Protein AF-A0A9D6Q583-F1 (afdb_monomer)

pLDDT: mean 78.68, std 17.48, range [24.58, 98.44]

Secondary structure (DSSP, 8-state):
--PPPPPP--------------PPPPPPBPGGGGBHHHHHHTT---TT-TT-TT--SB-PPPPPP-TTT-HHHHHHHHTTTTTTSEEESGGGSTTT----TT-PPPEEEEEEEEEEEE-----TTT-SSPEEEEEEEE-GGGGGG-BSSSSS-EEEEEETTTS-GGG---TT-EEEEEEEEEEESS----BS-EEETTEEEEEESSGGGSPTT--EESSPPBP-PPEEEEEEEEEEEEEEEEEE-SSSSTTSPEEEEEEEEEEEES---GGGBHHHHS--SSTTHHHHT---S--EESSSTT-B-SSGGGS-TT--EE---GGGB---TTSS-EEEEEE-PPPPSS---EEEEEEE---TT--PPPPEEEEE-SSS-EEEEEE--SS--TTSPPP-EEEEEEEEEETT-----EEEEEEEEEEEES-----SS-SS-SEEEPTTSSEEEEE-SSGGGSPPEEETTT--EESSGGGS-TT--EES---EE-S----EEEEEEETTEEEE--S-TTTTTT---S-SS------SSEEEEEEEEEEEEE-TT-EEEEEEEEEE--TGGGTTTS-HHHHHHHHHHHHHHHHHH---B---BEEEEEETTTTT--SPTTSPEEEEEE-BSSS-EEETTEEEEEESSGGGSSS-EEE--S----GGG-EEETTEEEEE-SSGGGSPTT--EEE--S--TTT-----TT-SEEEEEEEEEE-

Structure (mmCIF, N/CA/C/O backbone):
data_AF-A0A9D6Q583-F1
#
_entry.id   AF-A0A9D6Q583-F1
#
loop_
_atom_site.group_PDB
_atom_site.id
_atom_site.type_symbol
_atom_site.label_atom_id
_atom_site.label_alt_id
_atom_site.label_comp_id
_atom_site.label_asym_id
_atom_site.label_entity_id
_atom_site.label_seq_id
_atom_site.pdbx_PDB_ins_code
_atom_site.Cartn_x
_atom_site.Cartn_y
_atom_site.Cartn_z
_atom_site.occupancy
_atom_site.B_iso_or_equiv
_atom_site.auth_seq_id
_atom_site.auth_comp_id
_atom_site.auth_asym_id
_atom_site.auth_atom_id
_atom_site.pdbx_PDB_model_num
ATOM 1 N N . MET A 1 1 ? -19.718 -27.865 81.150 1.00 39.41 1 MET A N 1
ATOM 2 C CA . MET A 1 1 ? -19.165 -26.548 80.773 1.00 39.41 1 MET A CA 1
ATOM 3 C C . MET A 1 1 ? -17.682 -26.718 80.478 1.00 39.41 1 MET A C 1
ATOM 5 O O . MET A 1 1 ? -16.914 -26.936 81.400 1.00 39.41 1 MET A O 1
ATOM 9 N N . GLN A 1 2 ? -17.317 -26.702 79.196 1.00 24.58 2 GLN A N 1
ATOM 10 C CA . GLN A 1 2 ? -15.950 -26.646 78.662 1.00 24.58 2 GL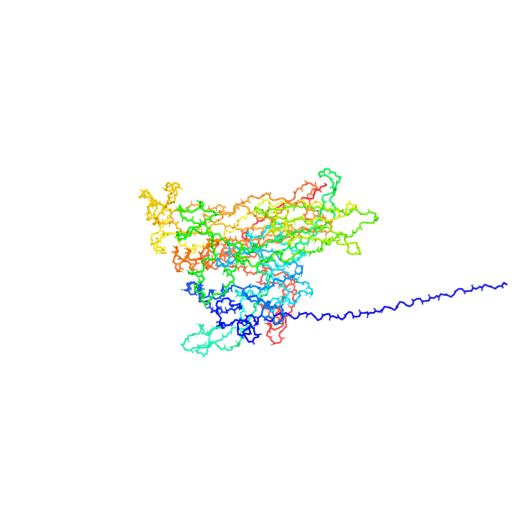N A CA 1
ATOM 11 C C . GLN A 1 2 ? -16.040 -25.901 77.317 1.00 24.58 2 GLN A C 1
ATOM 13 O O . GLN A 1 2 ? -16.935 -26.238 76.534 1.00 24.58 2 GLN A O 1
ATOM 18 N N . PRO A 1 3 ? -15.192 -24.896 77.033 1.00 29.22 3 PRO A N 1
ATOM 19 C CA . PRO A 1 3 ? -15.215 -24.197 75.756 1.00 29.22 3 PRO A CA 1
ATOM 20 C C . PRO A 1 3 ? -14.358 -24.936 74.720 1.00 29.22 3 PRO A C 1
ATOM 22 O O . PRO A 1 3 ? -13.247 -25.382 75.004 1.00 29.22 3 PRO A O 1
ATOM 25 N N . ARG A 1 4 ? -14.903 -25.069 73.506 1.00 27.16 4 ARG A N 1
ATOM 26 C CA . ARG A 1 4 ? -14.226 -25.615 72.325 1.00 27.16 4 ARG A CA 1
ATOM 27 C C . ARG A 1 4 ? -13.387 -24.518 71.667 1.00 27.16 4 ARG A C 1
ATOM 29 O O . ARG A 1 4 ? -13.918 -23.471 71.307 1.00 27.16 4 ARG A O 1
ATOM 36 N N . ILE A 1 5 ? -12.095 -24.788 71.509 1.00 28.58 5 ILE A N 1
ATOM 37 C CA . ILE A 1 5 ? -11.128 -23.966 70.777 1.00 28.58 5 ILE A CA 1
ATOM 38 C C . ILE A 1 5 ? -11.201 -24.362 69.297 1.00 28.58 5 ILE A C 1
ATOM 40 O O . ILE A 1 5 ? -11.098 -25.543 68.965 1.00 28.58 5 ILE A O 1
ATOM 44 N N . TRP A 1 6 ? -11.415 -23.380 68.422 1.00 27.69 6 TRP A N 1
ATOM 45 C CA . TRP A 1 6 ? -11.431 -23.545 66.969 1.00 27.69 6 TRP A CA 1
ATOM 46 C C . TRP A 1 6 ? -10.000 -23.540 66.424 1.00 27.69 6 TRP A C 1
ATOM 48 O O . TRP A 1 6 ? -9.241 -22.604 66.670 1.00 27.69 6 TRP A O 1
ATOM 58 N N . ALA A 1 7 ? -9.637 -24.593 65.691 1.00 28.00 7 ALA A N 1
ATOM 59 C CA . ALA A 1 7 ? -8.360 -24.714 65.001 1.00 28.00 7 ALA A CA 1
ATOM 60 C C . ALA A 1 7 ? -8.395 -23.956 63.662 1.00 28.00 7 ALA A C 1
ATOM 62 O O . ALA A 1 7 ? -9.270 -24.193 62.827 1.00 28.00 7 ALA A O 1
ATOM 63 N N . LEU A 1 8 ? -7.424 -23.060 63.464 1.00 27.45 8 LEU A N 1
ATOM 64 C CA . LEU A 1 8 ? -7.097 -22.448 62.176 1.00 27.45 8 LEU A CA 1
ATOM 65 C C . LEU A 1 8 ? -6.659 -23.545 61.192 1.00 27.45 8 LEU A C 1
ATOM 67 O O . LEU A 1 8 ? -5.671 -24.234 61.437 1.00 27.45 8 LEU A O 1
ATOM 71 N N . SER A 1 9 ? -7.362 -23.681 60.067 1.00 27.27 9 SER A N 1
ATOM 72 C CA . SER A 1 9 ? -6.884 -24.458 58.920 1.00 27.27 9 SER A CA 1
ATOM 73 C C . SER A 1 9 ? -6.066 -23.546 58.010 1.00 27.27 9 SER A C 1
ATOM 75 O O . SER A 1 9 ? -6.589 -22.595 57.434 1.00 27.27 9 SER A O 1
ATOM 77 N N . VAL A 1 10 ? -4.770 -23.832 57.911 1.00 28.06 10 VAL A N 1
ATOM 78 C CA . VAL A 1 10 ? -3.855 -23.247 56.927 1.00 28.06 10 VAL A CA 1
ATOM 79 C C . VAL A 1 10 ? -4.198 -23.859 55.568 1.00 28.06 10 VAL A C 1
ATOM 81 O O . VAL A 1 10 ? -4.008 -25.055 55.362 1.00 28.06 10 VAL A O 1
ATOM 84 N N . VAL A 1 11 ? -4.728 -23.053 54.647 1.00 28.33 11 VAL A N 1
ATOM 85 C CA . VAL A 1 11 ? -4.896 -23.439 53.239 1.00 28.33 11 VAL A CA 1
ATOM 86 C C . VAL A 1 11 ? -3.556 -23.231 52.543 1.00 28.33 11 VAL A C 1
ATOM 88 O O . VAL A 1 11 ? -3.146 -22.103 52.280 1.00 28.33 11 VAL A O 1
ATOM 91 N N . THR A 1 12 ? -2.850 -24.321 52.261 1.00 28.56 12 THR A N 1
ATOM 92 C CA . THR A 1 12 ? -1.679 -24.313 51.381 1.00 28.56 12 THR A CA 1
ATOM 93 C C . THR A 1 12 ? -2.169 -24.175 49.938 1.00 28.56 12 THR A C 1
ATOM 95 O O . THR A 1 12 ? -2.709 -25.124 49.372 1.00 28.56 12 THR A O 1
ATOM 98 N N . LEU A 1 13 ? -2.012 -22.990 49.338 1.00 28.83 13 LEU A N 1
ATOM 99 C CA . LEU A 1 13 ? -2.165 -22.809 47.892 1.00 28.83 13 LEU A CA 1
ATOM 100 C C . LEU A 1 13 ? -1.022 -23.557 47.187 1.00 28.83 13 LEU A C 1
ATOM 102 O O . LEU A 1 13 ? 0.107 -23.076 47.119 1.00 28.83 13 LEU A O 1
ATOM 106 N N . LEU A 1 14 ? -1.315 -24.745 46.663 1.00 27.86 14 LEU A N 1
ATOM 107 C CA . LEU A 1 14 ? -0.488 -25.408 45.658 1.00 27.86 14 LEU A CA 1
ATOM 108 C C . LEU A 1 14 ? -0.678 -24.670 44.326 1.00 27.86 14 LEU A C 1
ATOM 110 O O . LEU A 1 14 ? -1.580 -24.976 43.546 1.00 27.86 14 LEU A O 1
ATOM 114 N N . LEU A 1 15 ? 0.177 -23.674 44.082 1.00 31.50 15 LEU A N 1
ATOM 115 C CA . LEU A 1 15 ? 0.439 -23.139 42.747 1.00 31.50 15 LEU A CA 1
ATOM 116 C C . LEU A 1 15 ? 0.996 -24.279 41.891 1.00 31.50 15 LEU A C 1
ATOM 118 O O . LEU A 1 15 ? 2.186 -24.579 41.905 1.00 31.50 15 LEU A O 1
ATOM 122 N N . SER A 1 16 ? 0.098 -24.945 41.174 1.00 31.75 16 SER A N 1
ATOM 123 C CA . SER A 1 16 ? 0.457 -25.881 40.120 1.00 31.75 16 SER A CA 1
ATOM 124 C C . SER A 1 16 ? 0.923 -25.036 38.941 1.00 31.75 16 SER A C 1
ATOM 126 O O . SER A 1 16 ? 0.106 -24.542 38.168 1.00 31.75 16 SER A O 1
ATOM 128 N N . SER A 1 17 ? 2.229 -24.809 38.826 1.00 31.89 17 SER A N 1
ATOM 129 C CA . SER A 1 17 ? 2.834 -24.310 37.596 1.00 31.89 17 SER A CA 1
ATOM 130 C C . SER A 1 17 ? 2.651 -25.384 36.525 1.00 31.89 17 SER A C 1
ATOM 132 O O . SER A 1 17 ? 3.495 -26.265 36.354 1.00 31.89 17 SER A O 1
ATOM 134 N N . ILE A 1 18 ? 1.520 -25.345 35.826 1.00 36.62 18 ILE A N 1
ATOM 135 C CA . ILE A 1 18 ? 1.415 -25.951 34.507 1.00 36.62 18 ILE A CA 1
ATOM 136 C C . ILE A 1 18 ? 2.355 -25.114 33.644 1.00 36.62 18 ILE A C 1
ATOM 138 O O . ILE A 1 18 ? 1.990 -24.045 33.162 1.00 36.62 18 ILE A O 1
ATOM 142 N N . ALA A 1 19 ? 3.604 -25.561 33.530 1.00 36.38 19 ALA A N 1
ATOM 143 C CA . ALA A 1 19 ? 4.458 -25.168 32.430 1.00 36.38 19 ALA A CA 1
ATOM 144 C C . ALA A 1 19 ? 3.708 -25.605 31.169 1.00 36.38 19 ALA A C 1
ATOM 146 O O . ALA A 1 19 ? 3.721 -26.782 30.808 1.00 36.38 19 ALA A O 1
ATOM 147 N N . GLY A 1 20 ? 2.945 -24.683 30.576 1.00 36.78 20 GLY A N 1
ATOM 148 C CA . GLY A 1 20 ? 2.391 -24.884 29.250 1.00 36.78 20 GLY A CA 1
ATOM 149 C C . GLY A 1 20 ? 3.570 -25.236 28.365 1.00 36.78 20 GLY A C 1
ATOM 150 O O . GLY A 1 20 ? 4.531 -24.468 28.305 1.00 36.78 20 GLY A O 1
ATOM 151 N N . ALA A 1 21 ? 3.552 -26.431 27.778 1.00 36.91 21 ALA A N 1
ATOM 152 C CA . ALA A 1 21 ? 4.544 -26.803 26.790 1.00 36.91 21 ALA A CA 1
ATOM 153 C C . ALA A 1 21 ? 4.595 -25.655 25.776 1.00 36.91 21 ALA A C 1
ATOM 155 O O . ALA A 1 21 ? 3.568 -25.343 25.169 1.00 36.91 21 ALA A O 1
ATOM 156 N N . GLN A 1 22 ? 5.742 -24.974 25.669 1.00 39.78 22 GLN A N 1
ATOM 157 C CA . GLN A 1 22 ? 5.951 -24.005 24.602 1.00 39.78 22 GLN A CA 1
ATOM 158 C C . GLN A 1 22 ? 5.676 -24.762 23.310 1.00 39.78 22 GLN A C 1
ATOM 160 O O . GLN A 1 22 ? 6.394 -25.707 22.977 1.00 39.78 22 GLN A O 1
ATOM 165 N N . VAL A 1 23 ? 4.591 -24.392 22.629 1.00 46.72 23 VAL A N 1
ATOM 166 C CA . VAL A 1 23 ? 4.381 -24.803 21.247 1.00 46.72 23 VAL A CA 1
ATOM 167 C C . VAL A 1 23 ? 5.661 -24.386 20.524 1.00 46.72 23 VAL A C 1
ATOM 169 O O . VAL A 1 23 ? 6.043 -23.220 20.661 1.00 46.72 23 VAL A O 1
ATOM 172 N N . PRO A 1 24 ? 6.380 -25.312 19.863 1.00 50.34 24 PRO A N 1
ATOM 173 C CA . PRO A 1 24 ? 7.597 -24.960 19.152 1.00 50.34 24 PRO A CA 1
ATOM 174 C C . PRO A 1 24 ? 7.267 -23.798 18.228 1.00 50.34 24 PRO A C 1
ATOM 176 O O . PRO A 1 24 ? 6.326 -23.915 17.441 1.00 50.34 24 PRO A O 1
ATOM 179 N N . THR A 1 25 ? 7.980 -22.679 18.357 1.00 56.88 25 THR A N 1
ATOM 180 C CA . THR A 1 25 ? 7.805 -21.564 17.430 1.00 56.88 25 THR A CA 1
ATOM 181 C C . THR A 1 25 ? 8.054 -22.116 16.030 1.00 56.88 25 THR A C 1
ATOM 183 O O . THR A 1 25 ? 9.138 -22.667 15.798 1.00 56.88 25 THR A O 1
ATOM 186 N N . PRO A 1 26 ? 7.063 -22.074 15.126 1.00 71.62 26 PRO A N 1
ATOM 187 C CA . PRO A 1 26 ? 7.255 -22.599 13.789 1.00 71.62 26 PRO A CA 1
ATOM 188 C C . PRO A 1 26 ? 8.445 -21.890 13.135 1.00 71.62 26 PRO A C 1
ATOM 190 O O . PRO A 1 26 ? 8.617 -20.679 13.248 1.00 71.62 26 PRO A O 1
ATOM 193 N N . THR A 1 27 ? 9.337 -22.680 12.541 1.00 76.81 27 THR A N 1
ATOM 194 C CA . THR A 1 27 ? 10.565 -22.167 11.929 1.00 76.81 27 THR A CA 1
ATOM 195 C C . THR A 1 27 ? 10.206 -21.371 10.673 1.00 76.81 27 THR A C 1
ATOM 197 O O . THR A 1 27 ? 9.391 -21.872 9.893 1.00 76.81 27 THR A O 1
ATOM 200 N N . PRO A 1 28 ? 10.804 -20.183 10.451 1.00 82.62 28 PRO A N 1
ATOM 201 C CA . PRO A 1 28 ? 10.634 -19.448 9.204 1.00 82.62 28 PRO A CA 1
ATOM 202 C C . PRO A 1 28 ? 10.937 -20.321 7.985 1.00 82.62 28 PRO A C 1
ATOM 204 O O . PRO A 1 28 ? 11.823 -21.184 8.021 1.00 82.62 28 PRO A O 1
ATOM 207 N N . VAL A 1 29 ? 10.214 -20.085 6.895 1.00 84.31 29 VAL A N 1
ATOM 208 C CA . VAL A 1 29 ? 10.445 -20.780 5.630 1.00 84.31 29 VAL A CA 1
ATOM 209 C C . VAL A 1 29 ? 11.790 -20.337 5.073 1.00 84.31 29 VAL A C 1
ATOM 211 O O . VAL A 1 29 ? 12.104 -19.152 5.004 1.00 84.31 29 VAL A O 1
ATOM 214 N N . ASN A 1 30 ? 12.623 -21.296 4.682 1.00 83.25 30 ASN A N 1
ATOM 215 C CA . ASN A 1 30 ? 13.918 -20.975 4.103 1.00 83.25 30 ASN A CA 1
ATOM 216 C C . ASN A 1 30 ? 13.713 -20.345 2.715 1.00 83.25 30 ASN A C 1
ATOM 218 O O . ASN A 1 30 ? 13.231 -21.010 1.802 1.00 83.25 30 ASN A O 1
ATOM 222 N N . SER A 1 31 ? 14.122 -19.089 2.551 1.00 81.38 31 SER A N 1
ATOM 223 C CA . SER A 1 31 ? 14.014 -18.309 1.311 1.00 81.38 31 SER A CA 1
ATOM 224 C C . SER A 1 31 ? 14.711 -18.985 0.128 1.00 81.38 31 SER A C 1
ATOM 226 O O . SER A 1 31 ? 14.269 -18.868 -1.008 1.00 81.38 31 SER A O 1
ATOM 228 N N . ASN A 1 32 ? 15.740 -19.803 0.366 1.00 74.75 32 ASN A N 1
ATOM 229 C CA . ASN A 1 32 ? 16.389 -20.572 -0.700 1.00 74.75 32 ASN A CA 1
ATOM 230 C C . ASN A 1 32 ? 15.493 -21.677 -1.281 1.00 74.75 32 ASN A C 1
ATOM 232 O O . ASN A 1 32 ? 15.775 -22.181 -2.368 1.00 74.75 32 ASN A O 1
ATOM 236 N N . GLN A 1 33 ? 14.404 -22.050 -0.596 1.00 69.62 33 GLN A N 1
ATOM 237 C CA . GLN A 1 33 ? 13.392 -22.947 -1.155 1.00 69.62 33 GLN A CA 1
ATOM 238 C C . GLN A 1 33 ? 12.625 -22.294 -2.314 1.00 69.62 33 GLN A C 1
ATOM 240 O O . GLN A 1 33 ? 12.127 -23.021 -3.172 1.00 69.62 33 GLN A O 1
ATOM 245 N N . ALA A 1 34 ? 12.582 -20.953 -2.369 1.00 61.53 34 ALA A N 1
ATOM 246 C CA . ALA A 1 34 ? 11.978 -20.171 -3.448 1.00 61.53 34 ALA A CA 1
ATOM 247 C C . ALA A 1 34 ? 12.673 -20.392 -4.801 1.00 61.53 34 ALA A C 1
ATOM 249 O O . ALA A 1 34 ? 12.029 -20.356 -5.852 1.00 61.53 34 ALA A O 1
ATOM 250 N N . VAL A 1 35 ? 13.990 -20.638 -4.782 1.00 66.50 35 VAL A N 1
ATOM 251 C CA . VAL A 1 35 ? 14.793 -20.812 -5.994 1.00 66.50 35 VAL A CA 1
ATOM 252 C C . VAL A 1 35 ? 14.443 -22.148 -6.638 1.00 66.50 35 VAL A C 1
ATOM 254 O O . VAL A 1 35 ? 14.547 -23.213 -6.023 1.00 66.50 35 VAL A O 1
ATOM 257 N N . THR A 1 36 ? 14.064 -22.092 -7.915 1.00 56.50 36 THR A N 1
ATOM 258 C CA . THR A 1 36 ? 13.470 -23.198 -8.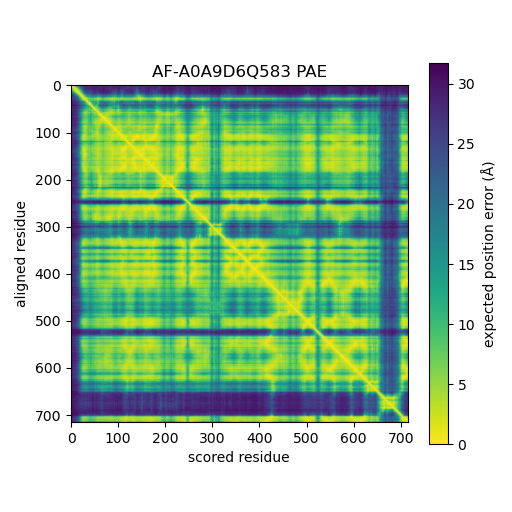689 1.00 56.50 36 THR A CA 1
ATOM 259 C C . THR A 1 36 ? 14.175 -24.555 -8.567 1.00 56.50 36 THR A C 1
ATOM 261 O O . THR A 1 36 ? 13.515 -25.589 -8.659 1.00 56.50 36 THR A O 1
ATOM 264 N N . SER A 1 37 ? 15.491 -24.577 -8.342 1.00 50.78 37 SER A N 1
ATOM 265 C CA . SER A 1 37 ? 16.282 -25.801 -8.162 1.00 50.78 37 SER A CA 1
ATOM 266 C C . SER A 1 37 ? 15.810 -26.642 -6.966 1.00 50.78 37 SER A C 1
ATOM 268 O O . SER A 1 37 ? 15.753 -27.867 -7.065 1.00 50.78 37 SER A O 1
ATOM 270 N N . PHE A 1 38 ? 15.437 -26.003 -5.849 1.00 50.41 38 PHE A N 1
ATOM 271 C CA . PHE A 1 38 ? 14.918 -26.699 -4.669 1.00 50.41 38 PHE A CA 1
ATOM 272 C C . PHE A 1 38 ? 13.444 -27.073 -4.861 1.00 50.41 38 PHE A C 1
ATOM 274 O O . PHE A 1 38 ? 13.109 -28.248 -4.717 1.00 50.41 38 PHE A O 1
ATOM 281 N N . ALA A 1 39 ? 12.608 -26.125 -5.308 1.00 50.06 39 ALA A N 1
ATOM 282 C CA . ALA A 1 39 ? 11.180 -26.323 -5.590 1.0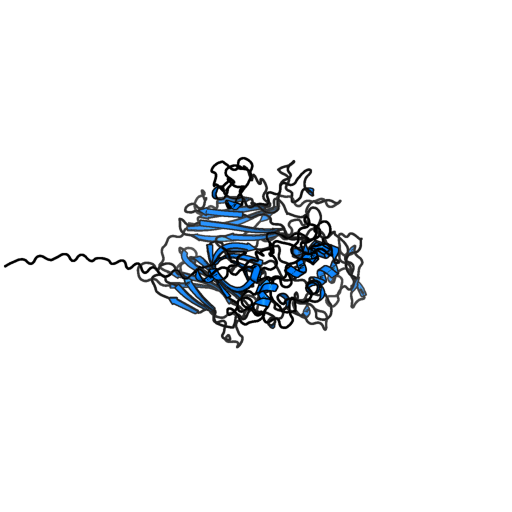0 50.06 39 ALA A CA 1
ATOM 283 C C . ALA A 1 39 ? 10.892 -27.537 -6.498 1.00 50.06 39 ALA A C 1
ATOM 285 O O . ALA A 1 39 ? 9.927 -28.273 -6.302 1.00 50.06 39 ALA A O 1
ATOM 286 N N . GLN A 1 40 ? 11.746 -27.774 -7.496 1.00 52.19 40 GLN A N 1
ATOM 287 C CA . GLN A 1 40 ? 11.607 -28.900 -8.427 1.00 52.19 40 GLN A CA 1
ATOM 288 C C . GLN A 1 40 ? 12.068 -30.230 -7.837 1.00 52.19 40 GLN A C 1
ATOM 290 O O . GLN A 1 40 ? 11.503 -31.273 -8.157 1.00 52.19 40 GLN A O 1
ATOM 295 N N . SER A 1 41 ? 13.071 -30.207 -6.957 1.00 46.44 41 SER A N 1
ATOM 296 C CA . SER A 1 41 ? 13.576 -31.415 -6.296 1.00 46.44 41 SER A CA 1
ATOM 297 C C . SER A 1 41 ? 12.664 -31.922 -5.170 1.00 46.44 41 SER A C 1
ATOM 299 O O . SER A 1 41 ? 12.758 -33.090 -4.796 1.00 46.44 41 SER A O 1
ATOM 301 N N . THR A 1 42 ? 11.748 -31.085 -4.668 1.00 48.00 42 THR A N 1
ATOM 302 C CA . THR A 1 42 ? 10.773 -31.426 -3.615 1.00 48.00 42 THR A CA 1
ATOM 303 C C . THR A 1 42 ? 9.367 -31.753 -4.129 1.00 48.00 42 THR A C 1
ATOM 305 O O . THR A 1 42 ? 8.468 -31.981 -3.322 1.00 48.00 42 THR A O 1
ATOM 308 N N . GLY A 1 43 ? 9.176 -31.857 -5.450 1.00 46.84 43 GLY A N 1
ATOM 309 C CA . GLY A 1 43 ? 7.934 -32.364 -6.043 1.00 46.84 43 GLY A CA 1
ATOM 310 C C . GLY A 1 43 ? 6.917 -31.305 -6.475 1.00 46.84 43 GLY A C 1
ATOM 311 O O . GLY A 1 43 ? 5.738 -31.639 -6.581 1.00 46.84 43 GLY A O 1
ATOM 312 N N . ASN A 1 44 ? 7.336 -30.065 -6.765 1.00 50.88 44 ASN A N 1
ATOM 313 C CA . ASN A 1 44 ? 6.460 -29.113 -7.454 1.00 50.88 44 ASN A CA 1
ATOM 314 C C . ASN A 1 44 ? 5.979 -29.740 -8.792 1.00 50.88 44 ASN A C 1
ATOM 316 O O . ASN A 1 44 ? 6.835 -30.138 -9.592 1.00 50.88 44 ASN A O 1
ATOM 320 N N . PRO A 1 45 ? 4.663 -29.870 -9.074 1.00 49.38 45 PRO A N 1
ATOM 321 C CA . PRO A 1 45 ? 4.130 -30.691 -10.175 1.00 49.38 45 PRO A CA 1
ATOM 322 C C . PRO A 1 45 ? 4.257 -30.048 -11.566 1.00 49.38 45 PRO A C 1
ATOM 324 O O . PRO A 1 45 ? 3.411 -30.228 -12.445 1.00 49.38 45 PRO A O 1
ATOM 327 N N . CYS A 1 46 ? 5.330 -29.301 -11.791 1.00 58.41 46 CYS A N 1
ATOM 328 C CA . CYS A 1 46 ? 5.692 -28.758 -13.086 1.00 58.41 46 CYS A CA 1
ATOM 329 C C . CYS A 1 46 ? 6.117 -29.879 -14.035 1.00 58.41 46 CYS A C 1
ATOM 331 O O . CYS A 1 46 ? 7.294 -30.207 -14.165 1.00 58.41 46 CYS A O 1
ATOM 333 N N . THR A 1 47 ? 5.138 -30.466 -14.720 1.00 54.97 47 THR A N 1
ATOM 334 C CA . THR A 1 47 ? 5.357 -31.543 -15.699 1.00 54.97 47 THR A CA 1
ATOM 335 C C . THR A 1 47 ? 6.209 -31.112 -16.899 1.00 54.97 47 THR A C 1
ATOM 337 O O . THR A 1 47 ? 6.796 -31.971 -17.553 1.00 54.97 47 THR A O 1
ATOM 340 N N . GLY A 1 48 ? 6.320 -29.803 -17.166 1.00 58.97 48 GLY A N 1
ATOM 341 C CA . GLY A 1 48 ? 7.116 -29.237 -18.261 1.00 58.97 48 GLY A CA 1
ATOM 342 C C . GLY A 1 48 ? 8.601 -28.991 -17.950 1.00 58.97 48 GLY A C 1
ATOM 343 O O . GLY A 1 48 ? 9.382 -28.799 -18.877 1.00 58.97 48 GLY A O 1
ATOM 344 N N . GLY A 1 49 ? 9.023 -29.023 -16.681 1.00 60.25 49 GLY A N 1
ATOM 345 C CA . GLY A 1 49 ? 10.394 -28.678 -16.273 1.00 60.25 49 GLY A CA 1
ATOM 346 C C . GLY A 1 49 ? 10.597 -27.196 -15.913 1.00 60.25 49 GLY A C 1
ATOM 347 O O . GLY A 1 49 ? 9.645 -26.414 -15.839 1.00 60.25 49 GLY A O 1
ATOM 348 N N . ARG A 1 50 ? 11.853 -26.818 -15.618 1.00 58.16 50 ARG A N 1
ATOM 349 C CA . ARG A 1 50 ? 12.222 -25.490 -15.091 1.00 58.16 50 ARG A CA 1
ATOM 350 C C . ARG A 1 50 ? 11.864 -24.362 -16.040 1.00 58.16 50 ARG A C 1
ATOM 352 O O . ARG A 1 50 ? 12.258 -24.403 -17.196 1.00 58.16 50 ARG A O 1
ATOM 359 N N . GLY A 1 51 ? 11.182 -23.345 -15.511 1.00 63.91 51 GLY A N 1
ATOM 360 C CA . GLY A 1 51 ? 10.835 -22.155 -16.278 1.00 63.91 51 GLY A CA 1
ATOM 361 C C . GLY A 1 51 ? 9.737 -22.390 -17.306 1.00 63.91 51 GLY A C 1
ATOM 362 O O . GLY A 1 51 ? 9.577 -21.562 -18.182 1.00 63.91 51 GLY A O 1
ATOM 363 N N . THR A 1 52 ? 8.974 -23.485 -17.244 1.00 72.00 52 THR A N 1
ATOM 364 C CA . THR A 1 52 ? 7.824 -23.635 -18.149 1.00 72.00 52 THR A CA 1
ATOM 365 C C . THR A 1 52 ? 6.656 -22.740 -17.738 1.00 72.00 52 THR A C 1
ATOM 367 O O . THR A 1 52 ? 6.534 -22.318 -16.587 1.00 72.00 52 THR A O 1
ATOM 370 N N . THR A 1 53 ? 5.801 -22.392 -18.698 1.00 75.62 53 THR A N 1
ATOM 371 C CA . THR A 1 53 ? 4.636 -21.533 -18.448 1.00 75.62 53 THR A CA 1
ATOM 372 C C . THR A 1 53 ? 3.749 -22.111 -17.338 1.00 75.62 53 THR A C 1
ATOM 374 O O . THR A 1 53 ? 3.412 -23.294 -17.358 1.00 75.62 53 THR A O 1
ATOM 377 N N . GLY A 1 54 ? 3.369 -21.276 -16.367 1.00 71.69 54 GLY A N 1
ATOM 378 C CA . GLY A 1 54 ? 2.589 -21.680 -15.189 1.00 71.69 54 GLY A CA 1
ATOM 379 C C . GLY A 1 54 ? 3.404 -22.259 -14.031 1.00 71.69 54 GLY A C 1
ATOM 380 O O . GLY A 1 54 ? 2.841 -22.531 -12.974 1.00 71.69 54 GLY A O 1
ATOM 381 N N . CYS A 1 55 ? 4.722 -22.401 -14.172 1.00 69.75 55 CYS A N 1
ATOM 382 C CA . CYS A 1 55 ? 5.569 -22.847 -13.073 1.00 69.75 55 CYS A CA 1
ATOM 383 C C . CYS A 1 55 ? 5.934 -21.716 -12.118 1.00 69.75 55 CYS A C 1
ATOM 385 O O . CYS A 1 55 ? 6.695 -20.821 -12.470 1.00 69.75 55 CYS A O 1
ATOM 387 N N . GLY A 1 56 ? 5.434 -21.793 -10.884 1.00 65.62 56 GLY A N 1
ATOM 388 C CA . GLY A 1 56 ? 5.849 -20.895 -9.805 1.00 65.62 56 GLY A CA 1
ATOM 389 C C . GLY A 1 56 ? 7.303 -21.111 -9.365 1.00 65.62 56 GLY A C 1
ATOM 390 O O . GLY A 1 56 ? 7.929 -22.123 -9.694 1.00 65.62 56 GLY A O 1
ATOM 391 N N . GLY A 1 57 ? 7.819 -20.159 -8.592 1.00 73.12 57 GLY A N 1
ATOM 392 C CA . GLY A 1 57 ? 9.197 -20.119 -8.095 1.00 73.12 57 GLY A CA 1
ATOM 393 C C . GLY A 1 57 ? 9.868 -18.799 -8.462 1.00 73.12 57 GLY A C 1
ATOM 394 O O . GLY A 1 57 ? 9.467 -18.162 -9.432 1.00 73.12 57 GLY A O 1
ATOM 395 N N . CYS A 1 58 ? 10.880 -18.399 -7.695 1.00 79.50 58 CYS A N 1
ATOM 396 C CA . CYS A 1 58 ? 11.679 -17.227 -8.026 1.00 79.50 58 CYS A CA 1
ATOM 397 C C . CYS A 1 58 ? 12.810 -17.612 -8.985 1.00 79.50 58 CYS A C 1
ATOM 399 O O . CYS A 1 58 ? 13.481 -18.646 -8.823 1.00 79.50 58 CYS A O 1
ATOM 401 N N . TYR A 1 59 ? 13.001 -16.779 -10.006 1.00 77.62 59 TYR A N 1
ATOM 402 C CA . TYR A 1 59 ? 14.009 -16.955 -11.044 1.00 77.62 59 TYR A CA 1
ATOM 403 C C . TYR A 1 59 ? 15.006 -15.800 -10.938 1.00 77.62 59 TYR A C 1
ATOM 405 O O . TYR A 1 59 ? 14.688 -14.690 -11.360 1.00 77.62 59 TYR A O 1
ATOM 413 N N . PRO A 1 60 ? 16.197 -16.024 -10.350 1.00 75.50 60 PRO A N 1
ATOM 414 C CA . PRO A 1 60 ? 17.160 -14.948 -10.173 1.00 75.50 60 PRO A CA 1
ATOM 415 C C . PRO A 1 60 ? 17.571 -14.374 -11.531 1.00 75.50 60 PRO A C 1
ATOM 417 O O . PRO A 1 60 ? 17.905 -15.119 -12.457 1.00 75.50 60 PRO A O 1
ATOM 420 N N . GLY A 1 61 ? 17.524 -13.049 -11.635 1.00 76.31 61 GLY A N 1
ATOM 421 C CA . GLY A 1 61 ? 18.010 -12.304 -12.790 1.00 76.31 61 GLY A CA 1
ATOM 422 C C . GLY A 1 61 ? 19.532 -12.107 -12.757 1.00 76.31 61 GLY A C 1
ATOM 423 O O . GLY A 1 61 ? 20.151 -12.258 -11.699 1.00 76.31 61 GLY A O 1
ATOM 424 N N . PRO A 1 62 ? 20.148 -11.779 -13.908 1.00 80.12 62 PRO A N 1
ATOM 425 C CA . PRO A 1 62 ? 21.534 -11.326 -13.949 1.00 80.12 62 PRO A CA 1
ATOM 426 C C . PRO A 1 62 ? 21.703 -9.996 -13.208 1.00 80.12 62 PRO A C 1
ATOM 428 O O . PRO A 1 62 ? 20.751 -9.224 -13.077 1.00 80.12 62 PRO A O 1
ATOM 431 N N . ILE A 1 63 ? 22.930 -9.703 -12.775 1.00 81.94 63 ILE A N 1
ATOM 432 C CA . ILE A 1 63 ? 23.295 -8.386 -12.247 1.00 81.94 63 ILE A CA 1
ATOM 433 C C . ILE A 1 63 ? 23.031 -7.361 -13.360 1.00 81.94 63 ILE A C 1
ATOM 435 O O . ILE A 1 63 ? 23.647 -7.460 -14.430 1.00 81.94 63 ILE A O 1
ATOM 439 N N . PRO A 1 64 ? 22.136 -6.377 -13.144 1.00 78.75 64 PRO A N 1
ATOM 440 C CA . PRO A 1 64 ? 21.861 -5.375 -14.158 1.00 78.75 64 PRO A CA 1
ATOM 441 C C . PRO A 1 64 ? 23.156 -4.638 -14.523 1.00 78.75 64 PRO A C 1
ATOM 443 O O . PRO A 1 64 ? 23.907 -4.248 -13.621 1.00 78.75 64 PRO A O 1
ATOM 446 N N . PRO A 1 65 ? 23.450 -4.421 -15.818 1.00 76.06 65 PRO A N 1
ATOM 447 C CA . PRO A 1 65 ? 24.526 -3.516 -16.192 1.00 76.06 65 PRO A CA 1
ATOM 448 C C . PRO A 1 65 ? 24.240 -2.113 -15.647 1.00 76.06 65 PRO A C 1
ATOM 450 O O . PRO A 1 65 ? 23.099 -1.769 -15.332 1.00 76.06 65 PRO A O 1
ATOM 453 N N . ASP A 1 66 ? 25.282 -1.284 -15.556 1.00 74.06 66 ASP A N 1
ATOM 454 C CA . ASP A 1 66 ? 25.126 0.116 -15.167 1.00 74.06 66 ASP A CA 1
ATOM 455 C C . ASP A 1 66 ? 24.080 0.789 -16.069 1.00 74.06 66 ASP A C 1
ATOM 457 O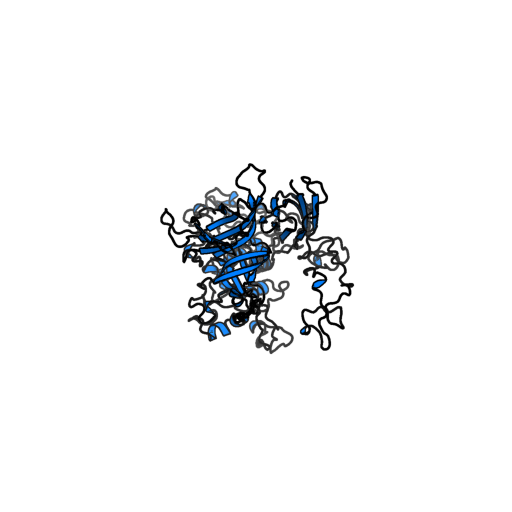 O . ASP A 1 66 ? 24.292 0.961 -17.272 1.00 74.06 66 ASP A O 1
ATOM 461 N N . SER A 1 67 ? 22.946 1.164 -15.474 1.00 68.06 67 SER A N 1
ATOM 462 C CA . SER A 1 67 ? 21.811 1.770 -16.175 1.00 68.06 67 SER A CA 1
ATOM 463 C C . SER A 1 67 ? 22.149 3.098 -16.861 1.00 68.06 67 SER A C 1
ATOM 465 O O . SER A 1 67 ? 21.443 3.502 -17.785 1.00 68.06 67 SER A O 1
ATOM 467 N N . SER A 1 68 ? 23.237 3.766 -16.461 1.00 66.38 68 SER A N 1
ATOM 468 C CA . SER A 1 68 ? 23.739 4.968 -17.132 1.00 66.38 68 SER A CA 1
ATOM 469 C C . SER A 1 68 ? 24.505 4.660 -18.425 1.00 66.38 68 SER A C 1
ATOM 471 O O . SER A 1 68 ? 24.605 5.522 -19.301 1.00 66.38 68 SER A O 1
ATOM 473 N N . VAL A 1 69 ? 25.012 3.429 -18.568 1.00 74.12 69 VAL A N 1
ATOM 474 C CA . VAL A 1 69 ? 25.798 2.956 -19.718 1.00 74.12 69 VAL A CA 1
ATOM 475 C C . VAL A 1 69 ? 24.947 2.103 -20.659 1.00 74.12 69 VAL A C 1
ATOM 477 O O . VAL A 1 69 ? 24.982 2.312 -21.871 1.00 74.12 69 VAL A O 1
ATOM 480 N N . ASP A 1 70 ? 24.171 1.164 -20.112 1.00 76.44 70 ASP A N 1
ATOM 481 C CA . ASP A 1 70 ? 23.271 0.281 -20.857 1.00 76.44 70 ASP A CA 1
ATOM 482 C C . ASP A 1 70 ? 21.883 0.204 -20.191 1.00 76.44 70 ASP A C 1
ATOM 484 O O . ASP A 1 70 ? 21.542 -0.781 -19.526 1.00 76.44 70 ASP A O 1
ATOM 488 N N . PRO A 1 71 ? 21.042 1.237 -20.374 1.00 71.25 71 PRO A N 1
ATOM 489 C CA . PRO A 1 71 ? 19.691 1.258 -19.818 1.00 71.25 71 PRO A CA 1
ATOM 490 C C . PRO A 1 71 ? 18.794 0.150 -20.390 1.00 71.25 71 PRO A C 1
ATOM 492 O O . PRO A 1 71 ? 17.836 -0.256 -19.738 1.00 71.25 71 PRO A O 1
ATOM 495 N N . ILE A 1 72 ? 19.080 -0.352 -21.598 1.00 75.88 72 ILE A N 1
ATOM 496 C CA . ILE A 1 72 ? 18.292 -1.433 -22.204 1.00 75.88 72 ILE A CA 1
ATOM 497 C C . ILE A 1 72 ? 18.632 -2.747 -21.520 1.00 75.88 72 ILE A C 1
ATOM 499 O O . ILE A 1 72 ? 17.726 -3.444 -21.075 1.00 75.88 72 ILE A O 1
ATOM 503 N N . GLY A 1 73 ? 19.920 -3.074 -21.409 1.00 79.69 73 GLY A N 1
ATOM 504 C CA . GLY A 1 73 ? 20.372 -4.258 -20.689 1.00 79.69 73 GLY A CA 1
ATOM 505 C C . GLY A 1 73 ? 19.895 -4.253 -19.238 1.00 79.69 73 GLY A C 1
ATOM 506 O O . GLY A 1 73 ? 19.422 -5.279 -18.758 1.00 79.69 73 GLY A O 1
ATOM 507 N N . ALA A 1 74 ? 19.921 -3.093 -18.573 1.00 78.38 74 ALA A N 1
ATOM 508 C CA . ALA A 1 74 ? 19.430 -2.938 -17.205 1.00 78.38 74 ALA A CA 1
ATOM 509 C C . ALA A 1 74 ? 17.920 -3.201 -17.085 1.00 78.38 74 ALA A C 1
ATOM 511 O O . ALA A 1 74 ? 17.503 -3.954 -16.210 1.00 78.38 74 ALA A O 1
ATOM 512 N N . ALA A 1 75 ? 17.102 -2.658 -17.993 1.00 76.75 75 ALA A N 1
ATOM 513 C CA . ALA A 1 75 ? 15.662 -2.920 -18.004 1.00 76.75 75 ALA A CA 1
ATOM 514 C C . ALA A 1 75 ? 15.335 -4.382 -18.367 1.00 76.75 75 ALA A C 1
ATOM 516 O O . ALA A 1 75 ? 14.454 -4.995 -17.770 1.00 76.75 75 ALA A O 1
ATOM 517 N N . LEU A 1 76 ? 16.058 -4.975 -19.325 1.00 80.56 76 LEU A N 1
ATOM 518 C CA . LEU A 1 76 ? 15.863 -6.375 -19.715 1.00 80.56 76 LEU A CA 1
ATOM 519 C C . LEU A 1 76 ? 16.288 -7.357 -18.612 1.00 80.56 76 LEU A C 1
ATOM 521 O O . LEU A 1 76 ? 15.681 -8.419 -18.488 1.00 80.56 76 LEU A O 1
ATOM 525 N N . ALA A 1 77 ? 17.282 -6.999 -17.794 1.00 79.62 77 ALA A N 1
ATOM 526 C CA . ALA A 1 77 ? 17.718 -7.791 -16.645 1.00 79.62 77 ALA A CA 1
ATOM 527 C C . ALA A 1 77 ? 16.651 -7.898 -15.539 1.00 79.62 77 ALA A C 1
ATOM 529 O O . ALA A 1 77 ? 16.694 -8.849 -14.763 1.00 79.62 77 ALA A O 1
ATOM 530 N N . GLN A 1 78 ? 15.676 -6.980 -15.493 1.00 79.62 78 GLN A N 1
ATOM 531 C CA . GLN A 1 78 ? 14.560 -7.036 -14.540 1.00 79.62 78 GLN A CA 1
ATOM 532 C C . GLN A 1 78 ? 13.458 -8.015 -14.961 1.00 79.62 78 GLN A C 1
ATOM 534 O O . GLN A 1 78 ? 12.757 -8.538 -14.102 1.00 79.62 78 GLN A O 1
ATOM 539 N N . LEU A 1 79 ? 13.313 -8.315 -16.260 1.00 81.31 79 LEU A N 1
ATOM 540 C CA . LEU A 1 79 ? 12.210 -9.149 -16.761 1.00 81.31 79 LEU A CA 1
ATOM 541 C C . LEU A 1 79 ? 12.108 -10.530 -16.095 1.00 81.31 79 LEU A C 1
ATOM 543 O O . LEU A 1 79 ? 10.987 -10.946 -15.817 1.00 81.31 79 LEU A O 1
ATOM 547 N N . PRO A 1 80 ? 13.210 -11.262 -15.835 1.00 80.44 80 PRO A N 1
ATOM 548 C CA . PRO A 1 80 ? 13.132 -12.532 -15.118 1.00 80.44 80 PRO A CA 1
ATOM 549 C C . PRO A 1 80 ? 12.602 -12.391 -13.687 1.00 80.44 80 PRO A C 1
ATOM 551 O O . PRO A 1 80 ? 11.912 -13.294 -13.226 1.00 80.44 80 PRO A O 1
ATOM 554 N N . LEU A 1 81 ? 12.893 -11.272 -13.011 1.00 79.12 81 LEU A N 1
ATOM 555 C CA . LEU A 1 81 ? 12.456 -11.022 -11.635 1.00 79.12 81 LEU A CA 1
ATOM 556 C C . LEU A 1 81 ? 10.947 -10.793 -11.563 1.00 79.12 81 LEU A C 1
ATOM 558 O O . LEU A 1 81 ? 10.318 -11.273 -10.636 1.00 79.12 81 LEU A O 1
ATOM 562 N N . ILE A 1 82 ? 10.369 -10.140 -12.574 1.00 80.12 82 ILE A N 1
ATOM 563 C CA . ILE A 1 82 ? 8.932 -9.830 -12.665 1.00 80.12 82 ILE A CA 1
ATOM 564 C C . ILE A 1 82 ? 8.122 -10.901 -13.425 1.00 80.12 82 ILE A C 1
ATOM 566 O O . ILE A 1 82 ? 6.960 -10.678 -13.780 1.00 80.12 82 ILE A O 1
ATOM 570 N N . ASN A 1 83 ? 8.721 -12.067 -13.715 1.00 80.12 83 ASN A N 1
ATOM 571 C CA . ASN A 1 83 ? 8.097 -13.161 -14.466 1.00 80.12 83 ASN A CA 1
ATOM 572 C C . ASN A 1 83 ? 7.943 -14.455 -13.652 1.00 80.12 83 ASN A C 1
ATOM 574 O O . ASN A 1 83 ? 8.737 -15.377 -13.818 1.00 80.12 83 ASN A O 1
ATOM 578 N N . PRO A 1 84 ? 6.877 -14.604 -12.864 1.00 74.31 84 PRO A N 1
ATOM 579 C CA . PRO A 1 84 ? 6.125 -13.529 -12.244 1.00 74.31 84 PRO A CA 1
ATOM 580 C C . PRO A 1 84 ? 6.949 -12.932 -11.095 1.00 74.31 84 PRO A C 1
ATOM 582 O O . PRO A 1 84 ? 7.851 -13.578 -10.571 1.00 74.31 84 PRO A O 1
ATOM 585 N N . GLU A 1 85 ? 6.600 -11.718 -10.687 1.00 75.56 85 GLU A N 1
ATOM 586 C CA . GLU A 1 85 ? 7.228 -11.000 -9.566 1.00 75.56 85 GLU A CA 1
ATOM 587 C C . GLU A 1 85 ? 7.140 -11.731 -8.225 1.00 75.56 85 GLU A C 1
ATOM 589 O O . GLU A 1 85 ? 7.854 -11.406 -7.291 1.00 75.56 85 GLU A O 1
ATOM 594 N N . TRP A 1 86 ? 6.324 -12.778 -8.133 1.00 83.75 86 TRP A N 1
ATOM 595 C CA . TRP A 1 86 ? 6.086 -13.509 -6.899 1.00 83.75 86 TRP A CA 1
ATOM 596 C C . TRP A 1 86 ? 5.938 -15.010 -7.107 1.00 83.75 86 TRP A C 1
ATOM 598 O O . TRP A 1 86 ? 5.369 -15.485 -8.092 1.00 83.75 86 TRP A O 1
ATOM 608 N N . ALA A 1 87 ? 6.352 -15.790 -6.114 1.00 83.81 87 ALA A N 1
ATOM 609 C CA . ALA A 1 87 ? 6.204 -17.241 -6.113 1.00 83.81 87 ALA A CA 1
ATOM 610 C C . ALA A 1 87 ? 5.323 -17.705 -4.949 1.00 83.81 87 ALA A C 1
ATOM 612 O O . ALA A 1 87 ? 5.676 -17.456 -3.802 1.00 83.81 87 ALA A O 1
ATOM 613 N N . PRO A 1 88 ? 4.205 -18.416 -5.178 1.00 84.69 88 PRO A N 1
ATOM 614 C CA . PRO A 1 88 ? 3.377 -18.881 -4.070 1.00 84.69 88 PRO A CA 1
ATOM 615 C C . PRO A 1 88 ? 4.087 -19.946 -3.220 1.00 84.69 88 PRO A C 1
ATOM 617 O O . PRO A 1 88 ? 4.512 -20.972 -3.750 1.00 84.69 88 PRO A O 1
ATOM 620 N N . LEU A 1 89 ? 4.141 -19.753 -1.896 1.00 84.81 89 LEU A N 1
ATOM 621 C CA . LEU A 1 89 ? 4.828 -20.662 -0.965 1.00 84.81 89 LEU A CA 1
ATOM 622 C C . LEU A 1 89 ? 4.068 -21.956 -0.719 1.00 84.81 89 LEU A C 1
ATOM 624 O O . LEU A 1 89 ? 4.694 -23.004 -0.584 1.00 84.81 89 LEU A O 1
ATOM 628 N N . GLY A 1 90 ? 2.737 -21.893 -0.626 1.00 81.38 90 GLY A N 1
ATOM 629 C CA . GLY A 1 90 ? 1.908 -23.041 -0.246 1.00 81.38 90 GLY A CA 1
ATOM 630 C C . GLY A 1 90 ? 2.273 -24.306 -1.036 1.00 81.38 90 GLY A C 1
ATOM 631 O O . GLY A 1 90 ? 2.713 -25.279 -0.421 1.00 81.38 90 GLY A O 1
ATOM 632 N N . PRO A 1 91 ? 2.159 -24.287 -2.380 1.00 76.81 91 PRO A N 1
ATOM 633 C CA . PRO A 1 91 ? 2.492 -25.428 -3.239 1.00 76.81 91 PRO A CA 1
ATOM 634 C C . PRO A 1 91 ? 3.953 -25.890 -3.170 1.00 76.81 91 PRO A C 1
ATOM 636 O O . PRO A 1 91 ? 4.277 -26.999 -3.589 1.00 76.81 91 PRO A O 1
ATOM 639 N N . MET A 1 92 ? 4.856 -25.037 -2.681 1.00 72.56 92 MET A N 1
ATOM 640 C CA . MET A 1 92 ? 6.291 -25.317 -2.594 1.00 72.56 92 MET A CA 1
ATOM 641 C C . MET A 1 92 ? 6.673 -26.037 -1.297 1.00 72.56 92 MET A C 1
ATOM 643 O O . MET A 1 92 ? 7.764 -26.608 -1.215 1.00 72.56 92 MET A O 1
ATOM 647 N N . ILE A 1 93 ? 5.785 -26.044 -0.298 1.00 74.75 93 ILE A N 1
ATOM 648 C CA . ILE A 1 93 ? 6.004 -26.701 0.989 1.00 74.75 93 ILE A CA 1
ATOM 649 C C . ILE A 1 93 ? 5.191 -28.005 1.022 1.00 74.75 93 ILE A C 1
ATOM 651 O O . ILE A 1 93 ? 3.957 -27.967 1.076 1.00 74.75 93 ILE A O 1
ATOM 655 N N . PRO A 1 94 ? 5.851 -29.182 1.019 1.00 72.88 94 PRO A N 1
ATOM 656 C CA . PRO A 1 94 ? 5.161 -30.465 0.991 1.00 72.88 94 PRO A CA 1
ATOM 657 C C . PRO A 1 94 ? 4.107 -30.602 2.096 1.00 72.88 94 PRO A C 1
ATOM 659 O O . PRO A 1 94 ? 4.399 -30.444 3.280 1.00 72.88 94 PRO A O 1
ATOM 662 N N . GLY A 1 95 ? 2.877 -30.936 1.699 1.00 76.81 95 GLY A N 1
ATOM 663 C CA . GLY A 1 95 ? 1.761 -31.177 2.617 1.00 76.81 95 GLY A CA 1
ATOM 664 C C . GLY A 1 95 ? 1.046 -29.924 3.135 1.00 76.81 95 GLY A C 1
ATOM 665 O O . GLY A 1 95 ? 0.082 -30.076 3.883 1.00 76.81 95 GLY A O 1
ATOM 666 N N . VAL A 1 96 ? 1.471 -28.716 2.743 1.00 80.50 96 VAL A N 1
ATOM 667 C CA . VAL A 1 96 ? 0.780 -27.461 3.097 1.00 80.50 96 VAL A CA 1
ATOM 668 C C . VAL A 1 96 ? -0.328 -27.136 2.099 1.00 80.50 96 VAL A C 1
ATOM 670 O O . VAL A 1 96 ? -1.437 -26.800 2.505 1.00 80.50 96 VAL A O 1
ATOM 673 N N . ASP A 1 97 ? -0.044 -27.265 0.805 1.00 82.19 97 ASP A N 1
ATOM 674 C CA . ASP A 1 97 ? -0.987 -26.993 -0.276 1.00 82.19 97 ASP A CA 1
ATOM 675 C C . ASP A 1 97 ? -0.709 -27.943 -1.451 1.00 82.19 97 ASP A C 1
ATOM 677 O O . ASP A 1 97 ? 0.440 -28.189 -1.808 1.00 82.19 97 ASP A O 1
ATOM 681 N N . ALA A 1 98 ? -1.770 -28.507 -2.026 1.00 82.69 98 ALA A N 1
ATOM 682 C CA . ALA A 1 98 ? -1.698 -29.428 -3.160 1.00 82.69 98 ALA A CA 1
ATOM 683 C C . ALA A 1 98 ? -2.079 -28.766 -4.497 1.00 82.69 98 ALA A C 1
ATOM 685 O O . ALA A 1 98 ? -2.123 -29.443 -5.526 1.00 82.69 98 ALA A O 1
ATOM 686 N N . SER A 1 99 ? -2.416 -27.474 -4.482 1.00 82.88 99 SER A N 1
ATOM 687 C CA . SER A 1 99 ? -2.693 -26.697 -5.686 1.00 82.88 99 SER A CA 1
ATOM 688 C C . SER A 1 99 ? -1.424 -26.468 -6.517 1.00 82.88 99 SER A C 1
ATOM 690 O O . SER A 1 99 ? -0.305 -26.738 -6.082 1.00 82.88 99 SER A O 1
ATOM 692 N N . LEU A 1 100 ? -1.604 -25.985 -7.746 1.00 78.19 100 LEU A N 1
ATOM 693 C CA . LEU A 1 100 ? -0.506 -25.582 -8.621 1.00 78.19 100 LEU A CA 1
ATOM 694 C C . LEU A 1 100 ? -0.428 -24.061 -8.664 1.00 78.19 100 LEU A C 1
ATOM 696 O O . LEU A 1 100 ? -1.477 -23.421 -8.687 1.00 78.19 100 LEU A O 1
ATOM 700 N N . PRO A 1 101 ? 0.767 -23.460 -8.758 1.00 77.06 101 PRO A N 1
ATOM 701 C CA . PRO A 1 101 ? 0.877 -22.053 -9.114 1.00 77.06 101 PRO A CA 1
ATOM 702 C C . PRO A 1 101 ? 0.105 -21.752 -10.420 1.00 77.06 101 PRO A C 1
ATOM 704 O O . PRO A 1 101 ? 0.146 -22.563 -11.346 1.00 77.06 101 PRO A O 1
ATOM 707 N N . PRO A 1 102 ? -0.606 -20.614 -10.528 1.00 79.44 102 PRO A N 1
ATOM 708 C CA . PRO A 1 102 ? -0.759 -19.554 -9.527 1.00 79.44 102 PRO A CA 1
ATOM 709 C C . PRO A 1 102 ? -1.934 -19.746 -8.536 1.00 79.44 102 PRO A C 1
ATOM 711 O O . PRO A 1 102 ? -2.238 -18.835 -7.771 1.00 79.44 102 PRO A O 1
ATOM 714 N N . ASP A 1 103 ? -2.597 -20.904 -8.533 1.00 83.38 103 ASP A N 1
ATOM 715 C CA . ASP A 1 103 ? -3.827 -21.225 -7.781 1.00 83.38 103 ASP A CA 1
ATOM 716 C C . ASP A 1 103 ? -3.622 -21.571 -6.299 1.00 83.38 103 ASP A C 1
ATOM 718 O O . ASP A 1 103 ? -4.418 -22.308 -5.713 1.00 83.38 103 ASP A O 1
ATOM 722 N N . ALA A 1 104 ? -2.568 -21.032 -5.689 1.00 85.12 104 ALA A N 1
ATOM 723 C CA . ALA A 1 104 ? -2.247 -21.276 -4.290 1.00 85.12 104 ALA A CA 1
ATOM 724 C C . ALA A 1 104 ? -3.405 -20.915 -3.357 1.00 85.12 104 ALA A C 1
ATOM 726 O O . ALA A 1 104 ? -4.029 -19.856 -3.487 1.00 85.12 104 ALA A O 1
ATOM 727 N N . VAL A 1 105 ? -3.669 -21.791 -2.389 1.00 89.12 105 VAL A N 1
ATOM 728 C CA . VAL A 1 105 ? -4.728 -21.593 -1.403 1.00 89.12 105 VAL A CA 1
ATOM 729 C C . VAL A 1 105 ? -4.369 -20.386 -0.527 1.00 89.12 105 VAL A C 1
ATOM 731 O O . VAL A 1 105 ? -3.287 -20.363 0.067 1.00 89.12 105 VAL A O 1
ATOM 734 N N . PRO A 1 106 ? -5.260 -19.382 -0.403 1.00 92.56 106 PRO A N 1
ATOM 735 C CA . PRO A 1 106 ? -5.016 -18.239 0.461 1.00 92.56 106 PRO A CA 1
ATOM 736 C C . PRO A 1 106 ? -4.816 -18.655 1.919 1.00 92.56 106 PRO A C 1
ATOM 738 O O . PRO A 1 106 ? -5.526 -19.521 2.437 1.00 92.56 106 PRO A O 1
ATOM 741 N N . VAL A 1 107 ? -3.893 -17.991 2.606 1.00 94.50 107 VAL A N 1
ATOM 742 C CA . VAL A 1 107 ? -3.648 -18.183 4.037 1.00 94.50 107 VAL A CA 1
ATOM 743 C C . VAL A 1 107 ? -4.181 -16.994 4.816 1.00 94.50 107 VAL A C 1
ATOM 745 O O . VAL A 1 107 ? -4.291 -15.887 4.291 1.00 94.50 107 VAL A O 1
ATOM 748 N N . ARG A 1 108 ? -4.495 -17.229 6.088 1.00 96.25 108 ARG A N 1
ATOM 749 C CA . ARG A 1 108 ? -4.800 -16.180 7.058 1.00 96.25 108 ARG A CA 1
ATOM 750 C C . ARG A 1 108 ? -3.533 -15.825 7.834 1.00 96.25 108 ARG A C 1
ATOM 752 O O . ARG A 1 108 ? -2.795 -16.733 8.204 1.00 96.25 108 ARG A O 1
ATOM 759 N N . VAL A 1 109 ? -3.344 -14.536 8.096 1.00 97.38 109 VAL A N 1
ATOM 760 C CA . VAL A 1 109 ? -2.336 -13.994 9.014 1.00 97.38 109 VAL A CA 1
ATOM 761 C C . VAL A 1 109 ? -3.014 -13.015 9.963 1.00 97.38 109 VAL A C 1
ATOM 763 O O . VAL A 1 109 ? -3.795 -12.160 9.531 1.00 97.38 109 VAL A O 1
ATOM 766 N N . THR A 1 110 ? -2.725 -13.134 11.255 1.00 98.12 110 THR A N 1
ATOM 767 C CA . THR A 1 110 ? -3.065 -12.141 12.273 1.00 98.12 110 THR A CA 1
ATOM 768 C C . THR A 1 110 ? -1.806 -11.564 12.901 1.00 98.12 110 THR A C 1
ATOM 770 O O . THR A 1 110 ? -0.789 -12.244 13.014 1.00 98.12 110 THR A O 1
ATOM 773 N N . GLY A 1 111 ? -1.845 -10.292 13.292 1.00 97.44 111 GLY A N 1
ATOM 774 C CA . GLY A 1 111 ? -0.667 -9.627 13.843 1.00 97.44 111 GLY A CA 1
ATOM 775 C C . GLY A 1 111 ? -0.902 -8.176 14.232 1.00 97.44 111 GLY A C 1
ATOM 776 O O . GLY A 1 111 ? -2.044 -7.709 14.291 1.00 97.44 111 GLY A O 1
ATOM 777 N N . THR A 1 112 ? 0.191 -7.479 14.528 1.00 97.81 112 THR A N 1
ATOM 778 C CA . THR A 1 112 ? 0.212 -6.039 14.810 1.00 97.81 112 THR A CA 1
ATOM 779 C C . THR A 1 112 ? 0.972 -5.329 13.706 1.00 97.81 112 THR A C 1
ATOM 781 O O . THR A 1 112 ? 2.080 -5.735 13.368 1.00 97.81 112 THR A O 1
ATOM 784 N N . VAL A 1 113 ? 0.389 -4.267 13.170 1.00 96.94 113 VAL A N 1
ATOM 785 C CA . VAL A 1 113 ? 1.019 -3.428 12.153 1.00 96.94 113 VAL A CA 1
ATOM 786 C C . VAL A 1 113 ? 2.037 -2.520 12.833 1.00 96.94 113 VAL A C 1
ATOM 788 O O . VAL A 1 113 ? 1.704 -1.861 13.818 1.00 96.94 113 VAL A O 1
ATOM 791 N N . ILE A 1 114 ? 3.273 -2.508 12.343 1.00 95.12 114 ILE A N 1
ATOM 792 C CA . ILE A 1 114 ? 4.338 -1.622 12.839 1.00 95.12 114 ILE A CA 1
ATOM 793 C C . ILE A 1 114 ? 4.685 -0.511 11.851 1.00 95.12 114 ILE A C 1
ATOM 795 O O . ILE A 1 114 ? 5.270 0.487 12.248 1.00 95.12 114 ILE A O 1
ATOM 799 N N . ASP A 1 115 ? 4.301 -0.677 10.588 1.00 93.12 115 ASP A N 1
ATOM 800 C CA . ASP A 1 115 ? 4.366 0.366 9.578 1.00 93.12 115 ASP A CA 1
ATOM 801 C C . ASP A 1 115 ? 3.268 0.149 8.533 1.00 93.12 115 ASP A C 1
ATOM 803 O O . ASP A 1 115 ? 2.876 -0.981 8.246 1.00 93.12 115 ASP A O 1
ATOM 807 N N . GLY A 1 116 ? 2.751 1.240 7.983 1.00 93.12 116 GLY A N 1
ATOM 808 C CA . GLY A 1 116 ? 1.807 1.238 6.879 1.00 93.12 116 GLY A CA 1
ATOM 809 C C . GLY A 1 116 ? 2.125 2.405 5.962 1.00 93.12 116 GLY A C 1
ATOM 810 O O . GLY A 1 116 ? 2.099 3.556 6.399 1.00 93.12 116 GLY A O 1
ATOM 811 N N . HIS A 1 117 ? 2.417 2.138 4.692 1.00 92.44 117 HIS A N 1
ATOM 812 C CA . HIS A 1 117 ? 2.799 3.183 3.752 1.00 92.44 117 HIS A CA 1
ATOM 813 C C . HIS A 1 117 ? 2.455 2.827 2.295 1.00 92.44 117 HIS A C 1
ATOM 815 O O . HIS A 1 117 ? 2.377 1.667 1.910 1.00 92.44 117 HIS A O 1
ATOM 821 N N . PRO A 1 118 ? 2.215 3.830 1.440 1.00 90.62 118 PRO A N 1
ATOM 822 C CA . PRO A 1 118 ? 2.049 3.630 0.006 1.00 90.62 118 PRO A CA 1
ATOM 823 C C . PRO A 1 118 ? 3.409 3.457 -0.693 1.00 90.62 118 PRO A C 1
ATOM 825 O O . PRO A 1 118 ? 4.288 4.307 -0.528 1.00 90.62 118 PRO A O 1
ATOM 828 N N . SER A 1 119 ? 3.551 2.431 -1.535 1.00 86.19 119 SER A N 1
ATOM 829 C CA . SER A 1 119 ? 4.708 2.245 -2.415 1.00 86.19 119 SER A CA 1
ATOM 830 C C . SER A 1 119 ? 4.618 3.155 -3.654 1.00 86.19 119 SER A C 1
ATOM 832 O O . SER A 1 119 ? 3.547 3.647 -4.058 1.00 86.19 119 SER A O 1
ATOM 834 N N . GLY A 1 120 ? 5.780 3.424 -4.252 1.00 74.00 120 GLY A N 1
ATOM 835 C CA . GLY A 1 120 ? 5.905 4.195 -5.491 1.00 74.00 120 GLY A CA 1
ATOM 836 C C . GLY A 1 120 ? 6.749 3.521 -6.575 1.00 74.00 120 GLY A C 1
ATOM 837 O O . GLY A 1 120 ? 7.082 4.200 -7.540 1.00 74.00 120 GLY A O 1
ATOM 838 N N . GLN A 1 121 ? 7.161 2.257 -6.416 1.00 71.06 121 GLN A N 1
ATOM 839 C CA . GLN A 1 121 ? 8.211 1.648 -7.256 1.00 71.06 121 GLN A CA 1
ATOM 840 C C . GLN A 1 121 ? 7.819 0.350 -7.972 1.00 71.06 121 GLN A C 1
ATOM 842 O O . GLN A 1 121 ? 8.691 -0.301 -8.539 1.00 71.06 121 GLN A O 1
ATOM 847 N N . ASP A 1 122 ? 6.540 -0.005 -8.015 1.00 78.56 122 ASP A N 1
ATOM 848 C CA . ASP A 1 122 ? 6.151 -1.314 -8.547 1.00 78.56 122 ASP A CA 1
ATOM 849 C C . ASP A 1 122 ? 6.231 -1.354 -10.074 1.00 78.56 122 ASP A C 1
ATOM 851 O O . ASP A 1 122 ? 6.028 -0.344 -10.768 1.00 78.56 122 ASP A O 1
ATOM 855 N N . PHE A 1 123 ? 6.501 -2.538 -10.625 1.00 79.00 123 PHE A N 1
ATOM 856 C CA . PHE A 1 123 ? 6.662 -2.674 -12.062 1.00 79.00 123 PHE A CA 1
ATOM 857 C C . PHE A 1 123 ? 5.292 -2.646 -12.781 1.00 79.00 123 PHE A C 1
ATOM 859 O O . PHE A 1 123 ? 4.408 -3.466 -12.528 1.00 79.00 123 PHE A O 1
ATOM 866 N N . PRO A 1 124 ? 5.073 -1.759 -13.771 1.00 76.44 124 PRO A N 1
ATOM 867 C CA . PRO A 1 124 ? 3.783 -1.625 -14.457 1.00 76.44 124 PRO A CA 1
ATOM 868 C C . PRO A 1 124 ? 3.338 -2.849 -15.271 1.00 76.44 124 PRO A C 1
ATOM 870 O O . PRO A 1 124 ? 2.221 -2.863 -15.785 1.00 76.44 124 PRO A O 1
ATOM 873 N N . ALA A 1 125 ? 4.205 -3.856 -15.445 1.00 73.88 125 ALA A N 1
ATOM 874 C CA . ALA A 1 125 ? 3.851 -5.115 -16.113 1.00 73.88 125 ALA A CA 1
ATOM 875 C C . ALA A 1 125 ? 3.016 -6.030 -15.235 1.00 73.88 125 ALA A C 1
ATOM 877 O O . ALA A 1 125 ? 2.526 -7.038 -15.736 1.00 73.88 125 ALA A O 1
ATOM 878 N N . THR A 1 126 ? 2.979 -5.749 -13.939 1.00 75.81 126 THR A N 1
ATOM 879 C CA . THR A 1 126 ? 2.348 -6.569 -12.911 1.00 75.81 126 THR A CA 1
ATOM 880 C C . THR A 1 126 ? 1.351 -5.755 -12.086 1.00 75.81 126 THR A C 1
ATOM 882 O O . THR A 1 126 ? 0.442 -6.342 -11.498 1.00 75.81 126 THR A O 1
ATOM 885 N N . HIS A 1 127 ? 1.405 -4.421 -12.191 1.00 80.44 127 HIS A N 1
ATOM 886 C CA . HIS A 1 127 ? 0.590 -3.489 -11.416 1.00 80.44 127 HIS A CA 1
ATOM 887 C C . HIS A 1 127 ? -0.226 -2.501 -12.265 1.00 80.44 127 HIS A C 1
ATOM 889 O O . HIS A 1 127 ? 0.204 -2.038 -13.327 1.00 80.44 127 HIS A O 1
ATOM 895 N N . VAL A 1 128 ? -1.414 -2.100 -11.784 1.00 78.00 128 VAL A N 1
ATOM 896 C CA . VAL A 1 128 ? -2.155 -0.947 -12.360 1.00 78.00 128 VAL A CA 1
ATOM 897 C C . VAL A 1 128 ? -1.996 0.354 -11.573 1.00 78.00 128 VAL A C 1
ATOM 899 O O . VAL A 1 128 ? -2.410 1.410 -12.057 1.00 78.00 128 VAL A O 1
ATOM 902 N N . ALA A 1 129 ? -1.414 0.283 -10.383 1.00 82.62 129 ALA A N 1
ATOM 903 C CA . ALA A 1 129 ? -0.962 1.381 -9.539 1.00 82.62 129 ALA A CA 1
ATOM 904 C C . ALA A 1 129 ? -0.003 0.797 -8.494 1.00 82.62 129 ALA A C 1
ATOM 906 O O . ALA A 1 129 ? -0.042 -0.409 -8.274 1.00 82.62 129 ALA A O 1
ATOM 907 N N . GLY A 1 130 ? 0.771 1.648 -7.818 1.00 86.88 130 GLY A N 1
ATOM 908 C CA . GLY A 1 130 ? 1.572 1.183 -6.690 1.00 86.88 130 GLY A CA 1
ATOM 909 C C . GLY A 1 130 ? 0.722 0.612 -5.546 1.00 86.88 130 GLY A C 1
ATOM 910 O O . GLY A 1 130 ? -0.469 0.943 -5.414 1.00 86.88 130 GLY A O 1
ATOM 911 N N . ASP A 1 131 ? 1.347 -0.173 -4.689 1.00 91.75 131 ASP A N 1
ATOM 912 C CA . ASP A 1 131 ? 0.744 -0.834 -3.544 1.00 91.75 131 ASP A CA 1
ATOM 913 C C . ASP A 1 131 ? 0.586 0.062 -2.320 1.00 91.75 131 ASP A C 1
ATOM 915 O O . ASP A 1 131 ? 1.169 1.141 -2.178 1.00 91.75 131 ASP A O 1
ATOM 919 N N . PHE A 1 132 ? -0.340 -0.337 -1.455 1.00 94.62 132 PHE A N 1
ATOM 920 C CA . PHE A 1 132 ? -0.277 -0.008 -0.044 1.00 94.62 132 PHE A CA 1
ATOM 921 C C . PHE A 1 132 ? 0.371 -1.196 0.657 1.00 94.62 132 PHE A C 1
ATOM 923 O O . PHE A 1 132 ? -0.137 -2.313 0.548 1.00 94.62 132 PHE A O 1
ATOM 930 N N . VAL A 1 133 ? 1.454 -0.921 1.372 1.00 95.00 133 VAL A N 1
ATOM 931 C CA . VAL A 1 133 ? 2.252 -1.882 2.123 1.00 95.00 133 VAL A CA 1
ATOM 932 C C . VAL A 1 133 ? 1.924 -1.728 3.603 1.00 95.00 133 VAL A C 1
ATOM 934 O O . VAL A 1 133 ? 1.788 -0.609 4.106 1.00 95.00 133 VAL A O 1
ATOM 937 N N . ALA A 1 134 ? 1.780 -2.844 4.308 1.00 96.62 134 ALA A N 1
ATOM 938 C CA . ALA A 1 134 ? 1.759 -2.873 5.762 1.00 96.62 134 ALA A CA 1
ATOM 939 C C . ALA A 1 134 ? 2.730 -3.925 6.294 1.00 96.62 134 ALA A C 1
ATOM 941 O O . ALA A 1 134 ? 2.608 -5.105 5.960 1.00 96.62 134 ALA A O 1
ATOM 942 N N . ASP A 1 135 ? 3.613 -3.503 7.193 1.00 96.69 135 ASP A N 1
ATOM 943 C CA . ASP A 1 135 ? 4.557 -4.373 7.881 1.00 96.69 135 ASP A CA 1
ATOM 944 C C . ASP A 1 135 ? 3.910 -4.928 9.140 1.00 96.69 135 ASP A C 1
ATOM 946 O O . ASP A 1 135 ? 3.531 -4.192 10.059 1.00 96.69 135 ASP A O 1
ATOM 950 N N . ILE A 1 136 ? 3.772 -6.249 9.191 1.00 97.94 136 ILE A N 1
ATOM 951 C CA . ILE A 1 136 ? 3.031 -6.931 10.245 1.00 97.94 136 ILE A CA 1
ATOM 952 C C . ILE A 1 136 ? 4.003 -7.748 11.078 1.00 97.94 136 ILE A C 1
ATOM 954 O O . ILE A 1 136 ? 4.649 -8.656 10.568 1.00 97.94 136 ILE A O 1
ATOM 958 N N . VAL A 1 137 ? 4.033 -7.515 12.386 1.00 97.81 137 VAL A N 1
ATOM 959 C CA . VAL A 1 137 ? 4.568 -8.493 13.338 1.00 97.81 137 VAL A CA 1
ATOM 960 C C . VAL A 1 137 ? 3.491 -9.561 13.538 1.00 97.81 137 VAL A C 1
ATOM 962 O O . VAL A 1 137 ? 2.461 -9.264 14.161 1.00 97.81 137 VAL A O 1
ATOM 965 N N . PRO A 1 138 ? 3.662 -10.783 12.997 1.00 97.25 138 PRO A N 1
ATOM 966 C CA . PRO A 1 138 ? 2.629 -11.802 13.076 1.00 97.25 138 PRO A CA 1
ATOM 967 C C . PRO A 1 138 ? 2.472 -12.304 14.512 1.00 97.25 138 PRO A C 1
ATOM 969 O O . PRO A 1 138 ? 3.412 -12.321 15.311 1.00 97.25 138 PRO A O 1
ATOM 972 N N . ASP A 1 139 ? 1.274 -12.776 14.834 1.00 96.44 139 ASP A N 1
ATOM 973 C CA . ASP A 1 139 ? 1.045 -13.502 16.072 1.00 96.44 139 ASP A CA 1
ATOM 974 C C . ASP A 1 139 ? 1.883 -14.780 16.107 1.00 96.44 139 ASP A C 1
ATOM 976 O O . ASP A 1 139 ? 2.229 -15.361 15.079 1.00 96.44 139 ASP A O 1
ATOM 980 N N . ALA A 1 140 ? 2.156 -15.284 17.311 1.00 93.88 140 ALA A N 1
ATOM 981 C CA . ALA A 1 140 ? 2.962 -16.492 17.484 1.00 93.88 140 ALA A CA 1
ATOM 982 C C . ALA A 1 140 ? 2.438 -17.689 16.662 1.00 93.88 140 ALA A C 1
ATOM 984 O O . ALA A 1 140 ? 3.238 -18.464 16.138 1.00 93.88 140 ALA A O 1
ATOM 985 N N . ALA A 1 141 ? 1.113 -17.807 16.504 1.00 93.25 141 ALA A N 1
ATOM 986 C CA . ALA A 1 141 ? 0.471 -18.851 15.702 1.00 93.25 141 ALA A CA 1
ATOM 987 C C . ALA A 1 141 ? 0.774 -18.746 14.194 1.00 93.25 141 ALA A C 1
ATOM 989 O O . ALA A 1 141 ? 0.790 -19.768 13.512 1.00 93.25 141 ALA A O 1
ATOM 990 N N . ASP A 1 142 ? 1.065 -17.540 13.703 1.00 94.44 142 ASP A N 1
ATOM 991 C CA . ASP A 1 142 ? 1.336 -17.243 12.295 1.00 94.44 142 ASP A CA 1
ATOM 992 C C . ASP A 1 142 ? 2.820 -16.949 12.020 1.00 94.44 142 ASP A C 1
ATOM 994 O O . ASP A 1 142 ? 3.202 -16.727 10.877 1.00 94.44 142 ASP A O 1
ATOM 998 N N . SER A 1 143 ? 3.696 -17.018 13.029 1.00 91.12 143 SER A N 1
ATOM 999 C CA . SER A 1 143 ? 5.148 -16.805 12.865 1.00 91.12 143 SER A CA 1
ATOM 1000 C C . SER A 1 143 ? 5.811 -17.753 11.850 1.00 91.12 143 SER A C 1
ATOM 1002 O O . SER A 1 143 ? 6.819 -17.409 11.242 1.00 91.12 143 SER A O 1
ATOM 1004 N N . GLY A 1 144 ? 5.200 -18.911 11.579 1.00 89.75 144 GLY A N 1
ATOM 1005 C CA . GLY A 1 144 ? 5.631 -19.849 10.537 1.00 89.75 144 GLY A CA 1
ATOM 1006 C C . GLY A 1 144 ? 5.380 -19.365 9.108 1.00 89.75 144 GLY A C 1
ATOM 1007 O O . GLY A 1 144 ? 5.700 -20.082 8.163 1.00 89.75 144 GLY A O 1
ATOM 1008 N N . ARG A 1 145 ? 4.765 -18.188 8.946 1.00 92.00 145 ARG A N 1
ATOM 1009 C CA . ARG A 1 145 ? 4.547 -17.525 7.656 1.00 92.00 145 ARG A CA 1
ATOM 1010 C C . ARG A 1 145 ? 5.714 -16.633 7.236 1.00 92.00 145 ARG A C 1
ATOM 1012 O O . ARG A 1 145 ? 5.757 -16.222 6.083 1.00 92.00 145 ARG A O 1
ATOM 1019 N N . LEU A 1 146 ? 6.644 -16.360 8.148 1.00 93.12 146 LEU A N 1
ATOM 1020 C CA . LEU A 1 146 ? 7.849 -15.580 7.879 1.00 93.12 146 LEU A CA 1
ATOM 1021 C C . LEU A 1 146 ? 8.828 -16.374 7.015 1.00 93.12 146 LEU A C 1
ATOM 1023 O O . LEU A 1 146 ? 8.858 -17.609 7.073 1.00 93.12 146 LEU A O 1
ATOM 1027 N N . ALA A 1 147 ? 9.668 -15.664 6.267 1.00 90.06 147 ALA A N 1
ATOM 1028 C CA . ALA A 1 147 ? 10.813 -16.246 5.589 1.00 90.06 147 ALA A CA 1
ATOM 1029 C C . ALA A 1 147 ? 12.119 -15.933 6.324 1.00 90.06 147 ALA A C 1
ATOM 1031 O O . ALA A 1 147 ? 12.187 -15.078 7.204 1.00 90.06 147 ALA A O 1
ATOM 1032 N N . THR A 1 148 ? 13.199 -16.611 5.939 1.00 88.25 148 THR A N 1
ATOM 1033 C CA . THR A 1 148 ? 14.546 -16.241 6.398 1.00 88.25 148 THR A CA 1
ATOM 1034 C C . THR A 1 148 ? 14.982 -14.853 5.920 1.00 88.25 148 THR A C 1
ATOM 1036 O O . THR A 1 148 ? 15.867 -14.279 6.547 1.00 88.25 148 THR A O 1
ATOM 1039 N N . GLY A 1 149 ? 14.376 -14.331 4.844 1.00 87.56 149 GLY A N 1
ATOM 1040 C CA . GLY A 1 149 ? 14.573 -12.964 4.354 1.00 87.56 149 GLY A CA 1
ATOM 1041 C C . GLY A 1 149 ? 13.985 -11.901 5.281 1.00 87.56 149 GLY A C 1
ATOM 1042 O O . GLY A 1 149 ? 14.637 -10.902 5.553 1.00 87.56 149 GLY A O 1
ATOM 1043 N N . ASN A 1 150 ? 12.823 -12.178 5.877 1.00 91.12 150 ASN A N 1
ATOM 1044 C CA . ASN A 1 150 ? 12.132 -11.278 6.795 1.00 91.12 150 ASN A CA 1
ATOM 1045 C C . ASN A 1 150 ? 11.737 -12.001 8.102 1.00 91.12 150 ASN A C 1
ATOM 1047 O O . ASN A 1 150 ? 10.585 -12.364 8.324 1.00 91.12 150 ASN A O 1
ATOM 1051 N N . PRO A 1 151 ? 12.690 -12.228 9.025 1.00 89.88 151 PRO A N 1
ATOM 1052 C CA . PRO A 1 151 ? 12.490 -13.107 10.181 1.00 89.88 151 PRO A CA 1
ATOM 1053 C C . PRO A 1 151 ? 11.621 -12.513 11.302 1.00 89.88 151 PRO A C 1
ATOM 1055 O O . PRO A 1 151 ? 11.410 -13.180 12.317 1.00 89.88 151 PRO A O 1
ATOM 1058 N N . SER A 1 152 ? 11.160 -11.267 11.174 1.00 92.38 152 SER A N 1
ATOM 1059 C CA . SER A 1 152 ? 10.418 -10.550 12.224 1.00 92.38 152 SER A CA 1
ATOM 1060 C C . SER A 1 152 ? 9.098 -9.941 11.770 1.00 92.38 152 SER A C 1
ATOM 1062 O O . SER A 1 152 ? 8.220 -9.736 12.607 1.00 92.38 152 SER A O 1
ATOM 1064 N N . VAL A 1 153 ? 8.965 -9.635 10.482 1.00 95.75 153 VAL A N 1
ATOM 1065 C CA . VAL A 1 153 ? 7.788 -8.984 9.906 1.00 95.75 153 VAL A CA 1
ATOM 1066 C C . VAL A 1 153 ? 7.397 -9.683 8.619 1.00 95.75 153 VAL A C 1
ATOM 1068 O O . VAL A 1 153 ? 8.259 -10.197 7.918 1.00 95.75 153 VAL A O 1
ATOM 1071 N N . ILE A 1 154 ? 6.102 -9.721 8.339 1.00 95.69 154 ILE A N 1
ATOM 1072 C CA . ILE A 1 154 ? 5.553 -10.166 7.062 1.00 95.69 154 ILE A CA 1
ATOM 1073 C C . ILE A 1 154 ? 4.889 -8.968 6.390 1.00 95.69 154 ILE A C 1
ATOM 1075 O O . ILE A 1 154 ? 4.075 -8.288 7.022 1.00 95.69 154 ILE A O 1
ATOM 1079 N N . GLY A 1 155 ? 5.242 -8.722 5.131 1.00 95.25 155 GLY A N 1
ATOM 1080 C CA . GLY A 1 155 ? 4.622 -7.683 4.321 1.00 95.25 155 GLY A CA 1
ATOM 1081 C C . GLY A 1 155 ? 3.201 -8.070 3.914 1.00 95.25 155 GLY A C 1
ATOM 1082 O O . GLY A 1 155 ? 2.877 -9.243 3.685 1.00 95.25 155 GLY A O 1
ATOM 1083 N N . MET A 1 156 ? 2.324 -7.079 3.840 1.00 96.25 156 MET A N 1
ATOM 1084 C CA . MET A 1 156 ? 1.031 -7.177 3.174 1.00 96.25 156 MET A CA 1
ATOM 1085 C C . MET A 1 156 ? 0.943 -6.077 2.134 1.00 96.25 156 MET A C 1
ATOM 1087 O O . MET A 1 156 ? 0.975 -4.905 2.496 1.00 96.25 156 MET A O 1
ATOM 1091 N N . GLU A 1 157 ? 0.769 -6.464 0.875 1.00 94.69 157 GLU A N 1
ATOM 1092 C CA . GLU A 1 157 ? 0.764 -5.534 -0.249 1.00 94.69 157 GLU A CA 1
ATOM 1093 C C . GLU A 1 157 ? -0.548 -5.627 -1.020 1.00 94.69 157 GLU A C 1
ATOM 1095 O O . GLU A 1 157 ? -0.971 -6.697 -1.471 1.00 94.69 157 GLU A O 1
ATOM 1100 N N . TRP A 1 158 ? -1.243 -4.499 -1.144 1.00 94.06 158 TRP A N 1
ATOM 1101 C CA . TRP A 1 158 ? -2.460 -4.415 -1.943 1.00 94.06 158 TRP A CA 1
ATOM 1102 C C . TRP A 1 158 ? -2.503 -3.103 -2.713 1.00 94.06 158 TRP A C 1
ATOM 1104 O O . TRP A 1 158 ? -2.561 -2.026 -2.116 1.00 94.06 158 TRP A O 1
ATOM 1114 N N . GLU A 1 159 ? -2.584 -3.199 -4.039 1.00 90.62 159 GLU A N 1
ATOM 1115 C CA . GLU A 1 159 ? -2.706 -2.054 -4.937 1.00 90.62 159 GLU A CA 1
ATOM 1116 C C . GLU A 1 159 ? -3.659 -0.962 -4.433 1.00 90.62 159 GLU A C 1
ATOM 1118 O O . GLU A 1 159 ? -4.852 -1.189 -4.176 1.00 90.62 159 GLU A O 1
ATOM 1123 N N . ARG A 1 160 ? -3.164 0.282 -4.397 1.00 88.38 160 ARG A N 1
ATOM 1124 C CA . ARG A 1 160 ? -3.898 1.461 -3.895 1.00 88.38 160 ARG A CA 1
ATOM 1125 C C . ARG A 1 160 ? -5.182 1.755 -4.669 1.00 88.38 160 ARG A C 1
ATOM 1127 O O . ARG A 1 160 ? -6.099 2.387 -4.144 1.00 88.38 160 ARG A O 1
ATOM 1134 N N . GLY A 1 161 ? -5.263 1.314 -5.925 1.00 81.38 161 GLY A N 1
ATOM 1135 C CA . GLY A 1 161 ? -6.472 1.409 -6.749 1.00 81.38 161 GLY A CA 1
ATOM 1136 C C . GLY A 1 161 ? -7.556 0.386 -6.383 1.00 81.38 161 GLY A C 1
ATOM 1137 O O . GLY A 1 161 ? -8.724 0.569 -6.739 1.00 81.38 161 GLY A O 1
ATOM 1138 N N . ALA A 1 162 ? -7.185 -0.679 -5.675 1.00 87.12 162 ALA A N 1
ATOM 1139 C CA . ALA A 1 162 ? -8.042 -1.806 -5.338 1.00 87.12 162 ALA A CA 1
ATOM 1140 C C . ALA A 1 162 ? -8.430 -1.843 -3.850 1.00 87.12 162 ALA A C 1
ATOM 1142 O O . ALA A 1 162 ? -9.579 -2.187 -3.540 1.00 87.12 162 ALA A O 1
ATOM 1143 N N . LEU A 1 163 ? -7.520 -1.435 -2.958 1.00 92.62 163 LEU A N 1
ATOM 1144 C CA . LEU A 1 163 ? -7.755 -1.282 -1.523 1.00 92.62 163 LEU A CA 1
ATOM 1145 C C . LEU A 1 163 ? -8.203 0.156 -1.182 1.00 92.62 163 LEU A C 1
ATOM 1147 O O . LEU A 1 163 ? -7.408 1.095 -1.265 1.00 92.62 163 LEU A O 1
ATOM 1151 N N . PRO A 1 164 ? -9.462 0.376 -0.758 1.00 93.19 164 PRO A N 1
ATOM 1152 C CA . PRO A 1 164 ? -9.930 1.702 -0.377 1.00 93.19 164 PRO A CA 1
ATOM 1153 C C . PRO A 1 164 ? -9.272 2.202 0.918 1.00 93.19 164 PRO A C 1
ATOM 1155 O O . PRO A 1 164 ? -9.151 1.469 1.894 1.00 93.19 164 PRO A O 1
ATOM 1158 N N . GLN A 1 165 ? -8.970 3.502 0.964 1.00 93.44 165 GLN A N 1
ATOM 1159 C CA . GLN A 1 165 ? -8.205 4.139 2.050 1.00 93.44 165 GLN A CA 1
ATOM 1160 C C . GLN A 1 165 ? -8.788 3.973 3.460 1.00 93.44 165 GLN A C 1
ATOM 1162 O O . GLN A 1 165 ? -8.047 3.998 4.432 1.00 93.44 165 GLN A O 1
ATOM 1167 N N . PHE A 1 166 ? -10.109 3.806 3.604 1.00 94.06 166 PHE A N 1
ATOM 1168 C CA . PHE A 1 166 ? -10.708 3.594 4.931 1.00 94.06 166 PHE A CA 1
ATOM 1169 C C . PHE A 1 166 ? -10.274 2.264 5.570 1.00 94.06 166 PHE A C 1
ATOM 1171 O O . PHE A 1 166 ? -10.450 2.103 6.772 1.00 94.06 166 PHE A O 1
ATOM 1178 N N . ALA A 1 167 ? -9.778 1.324 4.758 1.00 95.56 167 ALA A N 1
ATOM 1179 C CA . ALA A 1 167 ? -9.312 0.004 5.164 1.00 95.56 167 ALA A CA 1
ATOM 1180 C C . ALA A 1 167 ? -7.775 -0.102 5.181 1.00 95.56 167 ALA A C 1
ATOM 1182 O O . ALA A 1 167 ? -7.252 -1.199 5.355 1.00 95.56 167 ALA A O 1
ATOM 1183 N N . TRP A 1 168 ? -7.058 1.012 4.983 1.00 96.75 168 TRP A N 1
ATOM 1184 C CA . TRP A 1 168 ? -5.605 1.053 5.145 1.00 96.75 168 TRP A CA 1
ATOM 1185 C C . TRP A 1 168 ? -5.246 0.918 6.623 1.00 96.75 168 TRP A C 1
ATOM 1187 O O . TRP A 1 168 ? -5.926 1.474 7.496 1.00 96.75 168 TRP A O 1
ATOM 1197 N N . ALA A 1 169 ? -4.191 0.156 6.885 1.00 95.31 169 ALA A N 1
ATOM 1198 C CA . ALA A 1 169 ? -3.662 -0.061 8.220 1.00 95.31 169 ALA A CA 1
ATOM 1199 C C . ALA A 1 169 ? -2.944 1.191 8.736 1.00 95.31 169 ALA A C 1
ATOM 1201 O O . ALA A 1 169 ? -2.299 1.888 7.960 1.00 95.31 169 ALA A O 1
ATOM 1202 N N . GLY A 1 170 ? -3.073 1.484 10.024 1.00 92.50 170 GLY A N 1
ATOM 1203 C CA . GLY A 1 170 ? -2.193 2.407 10.738 1.00 92.50 170 GLY A CA 1
ATOM 1204 C C . GLY A 1 170 ? -1.232 1.654 11.647 1.00 92.50 170 GLY A C 1
ATOM 1205 O O . GLY A 1 170 ? -1.467 0.489 11.984 1.00 92.50 170 GLY A O 1
ATOM 1206 N N . GLU A 1 171 ? -0.170 2.325 12.077 1.00 90.88 171 GLU A N 1
ATOM 1207 C CA . GLU A 1 171 ? 0.747 1.771 13.072 1.00 90.88 171 GLU A CA 1
ATOM 1208 C C . GLU A 1 171 ? 0.008 1.447 14.385 1.00 90.88 171 GLU A C 1
ATOM 1210 O O . GLU A 1 171 ? -0.838 2.201 14.870 1.00 90.88 171 GLU A O 1
ATOM 1215 N N . GLY A 1 172 ? 0.309 0.284 14.965 1.00 92.00 172 GLY A N 1
ATOM 1216 C CA . GLY A 1 172 ? -0.314 -0.215 16.190 1.00 92.00 172 GLY A CA 1
ATOM 1217 C C . GLY A 1 172 ? -1.673 -0.892 15.989 1.00 92.00 172 GLY A C 1
ATOM 1218 O O . GLY A 1 172 ? -2.200 -1.483 16.939 1.00 92.00 172 GLY A O 1
ATOM 1219 N N . ASP A 1 173 ? -2.234 -0.870 14.778 1.00 95.94 173 ASP A N 1
ATOM 1220 C CA . ASP A 1 173 ? -3.447 -1.620 14.474 1.00 95.94 173 ASP A CA 1
ATOM 1221 C C . ASP A 1 173 ? -3.226 -3.123 14.633 1.00 95.94 173 ASP A C 1
ATOM 1223 O O . ASP A 1 173 ? -2.184 -3.688 14.292 1.00 95.94 173 ASP A O 1
ATOM 1227 N N . ARG A 1 174 ? -4.274 -3.806 15.086 1.00 97.62 174 ARG A N 1
ATOM 1228 C CA . ARG A 1 174 ? -4.355 -5.260 15.003 1.00 97.62 174 ARG A CA 1
ATOM 1229 C C . ARG A 1 174 ? -4.958 -5.632 13.660 1.00 97.62 174 ARG A C 1
ATOM 1231 O O . ARG A 1 174 ? -6.038 -5.166 13.320 1.00 97.62 174 ARG A O 1
ATOM 1238 N N . ILE A 1 175 ? -4.288 -6.490 12.909 1.00 98.00 175 ILE A N 1
ATOM 1239 C CA . ILE A 1 175 ? -4.691 -6.850 11.551 1.00 98.00 175 ILE A CA 1
ATOM 1240 C C . ILE A 1 175 ? -5.097 -8.318 11.466 1.00 98.00 175 ILE A C 1
ATOM 1242 O O . ILE A 1 175 ? -4.507 -9.189 12.108 1.00 98.00 175 ILE A O 1
ATOM 1246 N N . ILE A 1 176 ? -6.112 -8.590 10.650 1.00 98.38 176 ILE A N 1
ATOM 1247 C CA . ILE A 1 176 ? -6.398 -9.915 10.102 1.00 98.38 176 ILE A CA 1
ATOM 1248 C C . ILE A 1 176 ? -6.379 -9.767 8.588 1.00 98.38 176 ILE A C 1
ATOM 1250 O O . ILE A 1 176 ? -7.215 -9.054 8.036 1.00 98.38 176 ILE A O 1
ATOM 1254 N N . THR A 1 177 ? -5.462 -10.448 7.914 1.00 98.06 177 THR A N 1
ATOM 1255 C CA . THR A 1 177 ? -5.404 -10.480 6.452 1.00 98.06 177 THR A CA 1
ATOM 1256 C C . THR A 1 177 ? -5.560 -11.907 5.944 1.00 98.06 177 THR A C 1
ATOM 1258 O O . THR A 1 177 ? -5.142 -12.865 6.597 1.00 98.06 177 THR A O 1
ATOM 1261 N N . VAL A 1 178 ? -6.225 -12.064 4.801 1.00 97.56 178 VAL A N 1
ATOM 1262 C CA . VAL A 1 178 ? -6.288 -13.324 4.056 1.00 97.56 178 VAL A CA 1
ATOM 1263 C C . VAL A 1 178 ? -5.886 -13.037 2.626 1.00 97.56 178 VAL A C 1
ATOM 1265 O O . VAL A 1 178 ? -6.489 -12.178 1.984 1.00 97.56 178 VAL A O 1
ATOM 1268 N N . GLY A 1 179 ? -4.919 -13.782 2.110 1.00 95.19 179 GLY A N 1
ATOM 1269 C CA . GLY A 1 179 ? -4.386 -13.588 0.765 1.00 95.19 179 GLY A CA 1
ATOM 1270 C C . GLY A 1 179 ? -3.444 -14.703 0.360 1.00 95.19 179 GLY A C 1
ATOM 1271 O O . GLY A 1 179 ? -3.275 -15.683 1.088 1.00 95.19 179 GLY A O 1
ATOM 1272 N N . ARG A 1 180 ? -2.840 -14.571 -0.819 1.00 91.56 180 ARG A N 1
ATOM 1273 C CA . ARG A 1 180 ? -1.825 -15.528 -1.264 1.00 91.56 180 ARG A CA 1
ATOM 1274 C C . ARG A 1 180 ? -0.553 -15.315 -0.462 1.00 91.56 180 ARG A C 1
ATOM 1276 O O . ARG A 1 180 ? -0.090 -14.191 -0.347 1.00 91.56 180 ARG A O 1
ATOM 1283 N N . TRP A 1 181 ? -0.001 -16.406 0.046 1.00 93.12 181 TRP A N 1
ATOM 1284 C CA . TRP A 1 181 ? 1.302 -16.408 0.690 1.00 93.12 181 TRP A CA 1
ATOM 1285 C C . TRP A 1 181 ? 2.380 -16.616 -0.361 1.00 93.12 181 TRP A C 1
ATOM 1287 O O . TRP A 1 181 ? 2.416 -17.679 -0.991 1.00 93.12 181 TRP A O 1
ATOM 1297 N N . ILE A 1 182 ? 3.206 -15.601 -0.576 1.00 90.56 182 ILE A N 1
ATOM 1298 C CA . ILE A 1 182 ? 4.172 -15.545 -1.672 1.00 90.56 182 ILE A CA 1
ATOM 1299 C C . ILE A 1 182 ? 5.577 -15.209 -1.175 1.00 90.56 182 ILE A C 1
ATOM 1301 O O . ILE A 1 182 ? 5.737 -14.714 -0.064 1.00 90.56 182 ILE A O 1
ATOM 1305 N N . PHE A 1 183 ? 6.576 -15.536 -1.987 1.00 89.38 183 PHE A N 1
ATOM 1306 C CA . PHE A 1 183 ? 7.891 -14.926 -1.938 1.00 89.38 183 PHE A CA 1
ATOM 1307 C C . PHE A 1 183 ? 7.857 -13.775 -2.922 1.00 89.38 183 PHE A C 1
ATOM 1309 O O . PHE A 1 183 ? 7.476 -14.010 -4.074 1.00 89.38 183 PHE A O 1
ATOM 1316 N N . ASP A 1 184 ? 8.262 -12.593 -2.488 1.00 87.50 184 ASP A N 1
ATOM 1317 C CA . ASP A 1 184 ? 8.561 -11.499 -3.398 1.00 87.50 184 ASP A CA 1
ATOM 1318 C C . ASP A 1 184 ? 9.869 -11.828 -4.129 1.00 87.50 184 ASP A C 1
ATOM 1320 O O . ASP A 1 184 ? 10.936 -11.927 -3.524 1.00 87.50 184 ASP A O 1
ATOM 1324 N N . CYS A 1 185 ? 9.778 -12.077 -5.433 1.00 83.38 185 CYS A N 1
ATOM 1325 C CA . CYS A 1 185 ? 10.909 -12.434 -6.278 1.00 83.38 185 CYS A CA 1
ATOM 1326 C C . CYS A 1 185 ? 11.662 -11.212 -6.824 1.00 83.38 185 CYS A C 1
ATOM 1328 O O . CYS A 1 185 ? 12.776 -11.389 -7.333 1.00 83.38 185 CYS A O 1
ATOM 1330 N N . GLY A 1 186 ? 11.097 -10.005 -6.708 1.00 79.44 186 GLY A N 1
ATOM 1331 C CA . GLY A 1 186 ? 11.750 -8.743 -7.057 1.00 79.44 186 GLY A CA 1
ATOM 1332 C C . GLY A 1 186 ? 12.936 -8.429 -6.143 1.00 79.44 186 GLY A C 1
ATOM 1333 O O . GLY A 1 186 ? 13.939 -7.871 -6.593 1.00 79.44 186 GLY A O 1
ATOM 1334 N N . HIS A 1 187 ? 12.877 -8.898 -4.895 1.00 77.38 187 HIS A N 1
ATOM 1335 C CA . HIS A 1 187 ? 13.829 -8.580 -3.830 1.00 77.38 187 HIS A CA 1
ATOM 1336 C C . HIS A 1 187 ? 14.691 -9.791 -3.438 1.00 77.38 187 HIS A C 1
ATOM 1338 O O . HIS A 1 187 ? 14.668 -10.313 -2.326 1.00 77.38 187 HIS A O 1
ATOM 1344 N N . ALA A 1 188 ? 15.467 -10.285 -4.406 1.00 74.75 188 ALA A N 1
ATOM 1345 C CA . ALA A 1 188 ? 16.278 -11.493 -4.243 1.00 74.75 188 ALA A CA 1
ATOM 1346 C C . ALA A 1 188 ? 17.463 -11.343 -3.270 1.00 74.75 188 ALA A C 1
ATOM 1348 O O . ALA A 1 188 ? 17.889 -12.342 -2.679 1.00 74.75 188 ALA A O 1
ATOM 1349 N N . ASP A 1 189 ? 18.022 -10.129 -3.186 1.00 77.62 189 ASP A N 1
ATOM 1350 C CA . ASP A 1 189 ? 19.175 -9.707 -2.377 1.00 77.62 189 ASP A CA 1
ATOM 1351 C C . ASP A 1 189 ? 20.198 -10.819 -2.055 1.00 77.62 189 ASP A C 1
ATOM 1353 O O . ASP A 1 189 ? 20.492 -11.107 -0.894 1.00 77.62 189 ASP A O 1
ATOM 1357 N N . PRO A 1 190 ? 20.779 -11.476 -3.082 1.00 79.00 190 PRO A N 1
ATOM 1358 C CA . PRO A 1 190 ? 21.656 -12.621 -2.876 1.00 79.00 190 PRO A CA 1
ATOM 1359 C C . PRO A 1 190 ? 22.920 -12.234 -2.106 1.00 79.00 190 PRO A C 1
ATOM 1361 O O . PRO A 1 190 ? 23.679 -11.365 -2.543 1.00 79.00 190 PRO A O 1
ATOM 1364 N N . GLN A 1 191 ? 23.186 -12.925 -0.990 1.00 78.88 191 GLN A N 1
ATOM 1365 C CA . GLN A 1 191 ? 24.369 -12.681 -0.164 1.00 78.88 191 GLN A CA 1
ATOM 1366 C C . GLN A 1 191 ? 25.119 -13.966 0.257 1.00 78.88 191 GLN A C 1
ATOM 1368 O O . GLN A 1 191 ? 24.506 -14.924 0.737 1.00 78.88 191 GLN A O 1
ATOM 1373 N N . PRO A 1 192 ? 26.466 -13.983 0.161 1.00 82.31 192 PRO A N 1
ATOM 1374 C CA . PRO A 1 192 ? 27.276 -13.040 -0.612 1.00 82.31 192 PRO A CA 1
ATOM 1375 C C . PRO A 1 192 ? 27.169 -13.362 -2.116 1.00 82.31 192 PRO A C 1
ATOM 1377 O O . PRO A 1 192 ? 26.785 -14.467 -2.504 1.00 82.31 192 PRO A O 1
ATOM 1380 N N . LEU A 1 193 ? 27.535 -12.400 -2.962 1.00 83.44 193 LEU A N 1
ATOM 1381 C CA . LEU A 1 193 ? 27.631 -12.614 -4.407 1.00 83.44 193 LEU A CA 1
ATOM 1382 C C . LEU A 1 193 ? 28.777 -13.578 -4.756 1.00 83.44 193 LEU A C 1
ATOM 1384 O O . LEU A 1 193 ? 29.804 -13.615 -4.072 1.00 83.44 193 LEU A O 1
ATOM 1388 N N . GLY A 1 194 ? 28.599 -14.337 -5.839 1.00 85.69 194 GLY A N 1
ATOM 1389 C CA . GLY A 1 194 ? 29.640 -15.188 -6.408 1.00 85.69 194 GLY A CA 1
ATOM 1390 C C . GLY A 1 194 ? 30.656 -14.392 -7.228 1.00 85.69 194 GLY A C 1
ATOM 1391 O O . GLY A 1 194 ? 30.521 -13.182 -7.423 1.00 85.69 194 GLY A O 1
ATOM 1392 N N . THR A 1 195 ? 31.671 -15.084 -7.749 1.00 88.12 195 THR A N 1
ATOM 1393 C CA . THR A 1 195 ? 32.655 -14.514 -8.689 1.00 88.12 195 THR A CA 1
ATOM 1394 C C . THR A 1 195 ? 32.811 -15.375 -9.935 1.00 88.12 195 THR A C 1
ATOM 1396 O O . THR A 1 195 ? 32.641 -16.597 -9.888 1.00 88.12 195 THR A O 1
ATOM 1399 N N . CYS A 1 196 ? 33.138 -14.764 -11.069 1.00 90.06 196 CYS A N 1
ATOM 1400 C CA . CYS A 1 196 ? 33.292 -15.497 -12.320 1.00 90.06 196 CYS A CA 1
ATOM 1401 C C . CYS A 1 196 ? 34.568 -16.346 -12.341 1.00 90.06 196 CYS A C 1
ATOM 1403 O O . CYS A 1 196 ? 35.661 -15.867 -12.045 1.00 90.06 196 CYS A O 1
ATOM 1405 N N . SER A 1 197 ? 34.457 -17.609 -12.766 1.00 91.88 197 SER A N 1
ATOM 1406 C CA . SER A 1 197 ? 35.581 -18.564 -12.804 1.00 91.88 197 SER A CA 1
ATOM 1407 C C . SER A 1 197 ? 36.767 -18.105 -13.655 1.00 91.88 197 SER A C 1
ATOM 1409 O O . SER A 1 197 ? 37.902 -18.519 -13.420 1.00 91.88 197 SER A O 1
ATOM 1411 N N . ASN A 1 198 ? 36.510 -17.259 -14.648 1.00 90.88 198 ASN A N 1
ATOM 1412 C CA . ASN A 1 198 ? 37.513 -16.680 -15.532 1.00 90.88 198 ASN A CA 1
ATOM 1413 C C . ASN A 1 198 ? 37.892 -15.231 -15.182 1.00 90.88 198 ASN A C 1
ATOM 1415 O O . ASN A 1 198 ? 38.816 -14.700 -15.794 1.00 90.88 198 ASN A O 1
ATOM 1419 N N . ASP A 1 199 ? 37.203 -14.609 -14.223 1.00 87.44 199 ASP A N 1
ATOM 1420 C CA . ASP A 1 199 ? 37.466 -13.255 -13.736 1.00 87.44 199 ASP A CA 1
ATOM 1421 C C . ASP A 1 199 ? 36.978 -13.116 -12.285 1.00 87.44 199 ASP A C 1
ATOM 1423 O O . ASP A 1 199 ? 35.833 -12.753 -12.019 1.00 87.44 199 ASP A O 1
ATOM 1427 N N . GLY A 1 200 ? 37.869 -13.398 -11.333 1.00 83.44 200 GLY A N 1
ATOM 1428 C CA . GLY A 1 200 ? 37.548 -13.360 -9.904 1.00 83.44 200 GLY A CA 1
ATOM 1429 C C . GLY A 1 200 ? 37.217 -11.966 -9.354 1.00 83.44 200 GLY A C 1
ATOM 1430 O O . GLY A 1 200 ? 36.793 -11.865 -8.207 1.00 83.44 200 GLY A O 1
ATOM 1431 N N . ALA A 1 201 ? 37.415 -10.893 -10.132 1.00 86.25 201 ALA A N 1
ATOM 1432 C CA . ALA A 1 201 ? 36.993 -9.541 -9.757 1.00 86.25 201 ALA A CA 1
ATOM 1433 C C . ALA A 1 201 ? 35.553 -9.231 -10.200 1.00 86.25 201 ALA A C 1
ATOM 1435 O O . ALA A 1 201 ? 34.944 -8.283 -9.702 1.00 86.25 201 ALA A O 1
ATOM 1436 N N . ARG A 1 202 ? 35.005 -10.021 -11.128 1.00 86.06 202 ARG A N 1
ATOM 1437 C CA . ARG A 1 202 ? 33.648 -9.860 -11.636 1.00 86.06 202 ARG A CA 1
ATOM 1438 C C . ARG A 1 202 ? 32.674 -10.647 -10.770 1.00 86.06 202 ARG A C 1
ATOM 1440 O O . ARG A 1 202 ? 32.764 -11.870 -10.678 1.00 86.06 202 ARG A O 1
ATOM 1447 N N . LEU A 1 203 ? 31.751 -9.922 -10.145 1.00 87.56 203 LEU A N 1
ATOM 1448 C CA . LEU A 1 203 ? 30.677 -10.499 -9.344 1.00 87.56 203 LEU A CA 1
ATOM 1449 C C . LEU A 1 203 ? 29.632 -11.170 -10.240 1.00 87.56 203 LEU A C 1
ATOM 1451 O O . LEU A 1 203 ? 29.443 -10.764 -11.388 1.00 87.56 203 LEU A O 1
ATOM 1455 N N . CYS A 1 204 ? 28.959 -12.184 -9.707 1.00 84.31 204 CYS A N 1
ATOM 1456 C CA . CYS A 1 204 ? 27.895 -12.898 -10.403 1.00 84.31 204 CYS A CA 1
ATOM 1457 C C . CYS A 1 204 ? 26.840 -13.453 -9.437 1.00 84.31 204 CYS A C 1
ATOM 1459 O O . CYS A 1 204 ? 27.122 -13.756 -8.276 1.00 84.31 204 CYS A O 1
ATOM 1461 N N . ILE A 1 205 ? 25.625 -13.609 -9.956 1.00 81.81 205 ILE A N 1
ATOM 1462 C CA . ILE A 1 205 ? 24.499 -14.342 -9.365 1.00 81.81 205 ILE A CA 1
ATOM 1463 C C . ILE A 1 205 ? 24.218 -15.587 -10.218 1.00 81.81 205 ILE A C 1
ATOM 1465 O O . ILE A 1 205 ? 23.971 -16.673 -9.692 1.00 81.81 205 ILE A O 1
ATOM 1469 N N . VAL A 1 206 ? 24.289 -15.434 -11.541 1.00 81.75 206 VAL A N 1
ATOM 1470 C CA . VAL A 1 206 ? 24.039 -16.474 -12.545 1.00 81.75 206 VAL A CA 1
ATOM 1471 C C . VAL A 1 206 ? 25.187 -16.543 -13.553 1.00 81.75 206 VAL A C 1
ATOM 1473 O O . VAL A 1 206 ? 25.966 -15.606 -13.705 1.00 81.75 206 VAL A O 1
ATOM 1476 N N . ASP A 1 207 ? 25.299 -17.650 -14.291 1.00 82.81 207 ASP A N 1
ATOM 1477 C CA . ASP A 1 207 ? 26.382 -17.840 -15.270 1.00 82.81 207 ASP A CA 1
ATOM 1478 C C . ASP A 1 207 ? 26.401 -16.773 -16.373 1.00 82.81 207 ASP A C 1
ATOM 1480 O O . ASP A 1 207 ? 27.470 -16.421 -16.867 1.00 82.81 207 ASP A O 1
ATOM 1484 N N . SER A 1 208 ? 25.240 -16.218 -16.740 1.00 81.31 208 SER A N 1
ATOM 1485 C CA . SER A 1 208 ? 25.150 -15.141 -17.734 1.00 81.31 208 SER A CA 1
ATOM 1486 C C . SER A 1 208 ? 25.790 -13.831 -17.276 1.00 81.31 208 SER A C 1
ATOM 1488 O O . SER A 1 208 ? 26.067 -12.973 -18.113 1.00 81.31 208 SER A O 1
ATOM 1490 N N . ASP A 1 209 ? 26.068 -13.679 -15.979 1.00 83.38 209 ASP A N 1
ATOM 1491 C CA . ASP A 1 209 ? 26.861 -12.559 -15.480 1.00 83.38 209 ASP A CA 1
ATOM 1492 C C . ASP A 1 209 ? 28.329 -12.692 -15.866 1.00 83.38 209 ASP A C 1
ATOM 1494 O O . ASP A 1 209 ? 29.045 -11.697 -15.827 1.00 83.38 209 ASP A O 1
ATOM 1498 N N . CYS A 1 210 ? 28.795 -13.877 -16.264 1.00 85.88 210 CYS A N 1
ATOM 1499 C CA . CYS A 1 210 ? 30.181 -14.134 -16.616 1.00 85.88 210 CYS A CA 1
ATOM 1500 C C . CYS A 1 210 ? 30.425 -14.047 -18.123 1.00 85.88 210 CYS A C 1
ATOM 1502 O O . CYS A 1 210 ? 29.616 -14.462 -18.952 1.00 85.88 210 CYS A O 1
ATOM 1504 N N . VAL A 1 211 ? 31.589 -13.511 -18.506 1.00 86.38 211 VAL A N 1
ATOM 1505 C CA . VAL A 1 211 ? 32.005 -13.524 -19.915 1.00 86.38 211 VAL A CA 1
ATOM 1506 C C . VAL A 1 211 ? 32.235 -14.971 -20.315 1.00 86.38 211 VAL A C 1
ATOM 1508 O O . VAL A 1 211 ? 33.063 -15.635 -19.699 1.00 86.38 211 VAL A O 1
ATOM 1511 N N . SER A 1 212 ? 31.560 -15.462 -21.352 1.00 82.75 212 SER A N 1
ATOM 1512 C CA . SER A 1 212 ? 31.785 -16.822 -21.858 1.00 82.75 212 SER A CA 1
ATOM 1513 C C . SER A 1 212 ? 33.281 -17.070 -22.138 1.00 82.75 212 SER A C 1
ATOM 1515 O O . SER A 1 212 ? 33.913 -16.234 -22.792 1.00 82.75 212 SER A O 1
ATOM 1517 N N . PRO A 1 213 ? 33.873 -18.194 -21.683 1.00 88.31 213 PRO A N 1
ATOM 1518 C CA . PRO A 1 213 ? 33.231 -19.405 -21.146 1.00 88.31 213 PRO A CA 1
ATOM 1519 C C . PRO A 1 213 ? 33.135 -19.458 -19.605 1.00 88.31 213 PRO A C 1
ATOM 1521 O O . PRO A 1 213 ? 33.060 -20.543 -19.035 1.00 88.31 213 PRO A O 1
ATOM 1524 N N . GLY A 1 214 ? 33.219 -18.313 -18.925 1.00 87.06 214 GLY A N 1
ATOM 1525 C CA . GLY A 1 214 ? 33.139 -18.218 -17.470 1.00 87.06 214 GLY A CA 1
ATOM 1526 C C . GLY A 1 214 ? 31.808 -18.704 -16.905 1.00 87.06 214 GLY A C 1
ATOM 1527 O O . GLY A 1 214 ? 30.771 -18.609 -17.553 1.00 87.06 214 GLY A O 1
ATOM 1528 N N . THR A 1 215 ? 31.858 -19.194 -15.674 1.00 88.81 215 THR A N 1
ATOM 1529 C CA . THR A 1 215 ? 30.713 -19.671 -14.887 1.00 88.81 215 THR A CA 1
ATOM 1530 C C . THR A 1 215 ? 30.732 -18.987 -13.534 1.00 88.81 215 THR A C 1
ATOM 1532 O O . THR A 1 215 ? 31.811 -18.650 -13.032 1.00 88.81 215 THR A O 1
ATOM 1535 N N . CYS A 1 216 ? 29.571 -18.820 -12.915 1.00 85.62 216 CYS A N 1
ATOM 1536 C CA . CYS A 1 216 ? 29.501 -18.239 -11.590 1.00 85.62 216 CYS A CA 1
ATOM 1537 C C . CYS A 1 216 ? 29.996 -19.246 -10.547 1.00 85.62 216 CYS A C 1
ATOM 1539 O O . CYS A 1 216 ? 29.532 -20.385 -10.480 1.00 85.62 216 CYS A O 1
ATOM 1541 N N . THR A 1 217 ? 30.997 -18.853 -9.762 1.00 83.06 217 THR A N 1
ATOM 1542 C CA . THR A 1 217 ? 31.611 -19.695 -8.730 1.00 83.06 217 THR A CA 1
ATOM 1543 C C . THR A 1 217 ? 31.389 -19.126 -7.340 1.00 83.06 217 THR A C 1
ATOM 1545 O O . THR A 1 217 ? 31.147 -17.935 -7.181 1.00 83.06 217 THR A O 1
ATOM 1548 N N . ASN A 1 218 ? 31.475 -20.039 -6.368 1.00 67.06 218 ASN A N 1
ATOM 1549 C CA . ASN A 1 218 ? 31.321 -19.890 -4.924 1.00 67.06 218 ASN A CA 1
ATOM 1550 C C . ASN A 1 218 ? 31.417 -18.481 -4.291 1.00 67.06 218 ASN A C 1
ATOM 1552 O O . ASN A 1 218 ? 32.269 -17.678 -4.673 1.00 67.06 218 ASN A O 1
ATOM 1556 N N . PRO A 1 219 ? 30.711 -18.301 -3.155 1.00 65.56 219 PRO A N 1
ATOM 1557 C CA . PRO A 1 219 ? 29.799 -19.280 -2.542 1.00 65.56 219 PRO A CA 1
ATOM 1558 C C . PRO A 1 219 ? 28.431 -19.284 -3.238 1.00 65.56 219 PRO A C 1
ATOM 1560 O O . PRO A 1 219 ? 28.085 -18.338 -3.938 1.00 65.56 219 PRO A O 1
ATOM 1563 N N . THR A 1 220 ? 27.662 -20.366 -3.068 1.00 65.62 220 THR A N 1
ATOM 1564 C CA . THR A 1 220 ? 26.248 -20.372 -3.467 1.00 65.62 220 THR A CA 1
ATOM 1565 C C . THR A 1 220 ? 25.554 -19.215 -2.744 1.00 65.62 220 THR A C 1
ATOM 1567 O O . THR A 1 220 ? 25.597 -19.204 -1.510 1.00 65.62 220 THR A O 1
ATOM 1570 N N . PRO A 1 221 ? 24.957 -18.248 -3.462 1.00 69.75 221 PRO A N 1
ATOM 1571 C CA . PRO A 1 221 ? 24.298 -17.129 -2.812 1.00 69.75 221 PRO A CA 1
ATOM 1572 C C . PRO A 1 221 ? 23.134 -17.649 -1.971 1.00 69.75 221 PRO A C 1
ATOM 1574 O O . PRO A 1 221 ? 22.341 -18.469 -2.444 1.00 69.75 221 PRO A O 1
ATOM 1577 N N . ASN A 1 222 ? 23.036 -17.179 -0.727 1.00 77.56 222 ASN A N 1
ATOM 1578 C CA . ASN A 1 222 ? 21.794 -17.302 0.016 1.00 77.56 222 ASN A CA 1
ATOM 1579 C C . ASN A 1 222 ? 20.879 -16.185 -0.465 1.00 77.56 222 ASN A C 1
ATOM 1581 O O . ASN A 1 222 ? 21.221 -15.010 -0.343 1.00 77.56 222 ASN A O 1
ATOM 1585 N N . PHE A 1 223 ? 19.732 -16.560 -1.008 1.00 81.25 223 PHE A N 1
ATOM 1586 C CA . PHE A 1 223 ? 18.699 -15.604 -1.363 1.00 81.25 223 PHE A CA 1
ATOM 1587 C C . PHE A 1 223 ? 17.896 -15.250 -0.123 1.00 81.25 223 PHE A C 1
ATOM 1589 O O . PHE A 1 223 ? 17.508 -16.142 0.639 1.00 81.25 223 PHE A O 1
ATOM 1596 N N . THR A 1 224 ? 17.635 -13.964 0.066 1.00 84.31 224 THR A N 1
ATOM 1597 C CA . THR A 1 224 ? 16.870 -13.437 1.200 1.00 84.31 224 THR A CA 1
ATOM 1598 C C . THR A 1 224 ? 15.491 -12.973 0.761 1.00 84.31 224 THR A C 1
ATOM 1600 O O . THR A 1 224 ? 14.999 -11.981 1.273 1.00 84.31 224 THR A O 1
ATOM 1603 N N . TYR A 1 225 ? 14.854 -13.721 -0.149 1.00 87.00 225 TYR A N 1
ATOM 1604 C CA . TYR A 1 225 ? 13.468 -13.469 -0.542 1.00 87.00 225 TYR A CA 1
ATOM 1605 C C . TYR A 1 225 ? 12.569 -13.331 0.685 1.00 87.00 225 TYR A C 1
ATOM 1607 O O . TYR A 1 225 ? 12.588 -14.191 1.583 1.00 87.00 225 TYR A O 1
ATOM 1615 N N . GLU A 1 226 ? 11.787 -12.266 0.694 1.00 90.69 226 GLU A N 1
ATOM 1616 C CA . GLU A 1 226 ? 10.831 -11.958 1.742 1.00 90.69 226 GLU A CA 1
ATOM 1617 C C . GLU A 1 226 ? 9.522 -12.707 1.494 1.00 90.69 226 GLU A C 1
ATOM 1619 O O . GLU A 1 226 ? 9.120 -12.923 0.351 1.00 90.69 226 GLU A O 1
ATOM 1624 N N . ALA A 1 227 ? 8.888 -13.190 2.566 1.00 92.31 227 ALA A N 1
ATOM 1625 C CA . ALA A 1 227 ? 7.540 -13.741 2.475 1.00 92.31 227 ALA A CA 1
ATOM 1626 C C . ALA A 1 227 ? 6.498 -12.648 2.694 1.00 92.31 227 ALA A C 1
ATOM 1628 O O . ALA A 1 227 ? 6.659 -11.819 3.586 1.00 92.31 227 ALA A O 1
ATOM 1629 N N . GLU A 1 228 ? 5.391 -12.710 1.961 1.00 94.56 228 GLU A N 1
ATOM 1630 C CA . GLU A 1 228 ? 4.349 -11.685 1.999 1.00 94.56 228 GLU A CA 1
ATOM 1631 C C . GLU A 1 228 ? 2.950 -12.255 1.764 1.00 94.56 228 GLU A C 1
ATOM 1633 O O . GLU A 1 228 ? 2.767 -13.404 1.337 1.00 94.56 228 GLU A O 1
ATOM 1638 N N . ILE A 1 229 ? 1.944 -11.421 2.031 1.00 95.88 229 ILE A N 1
ATOM 1639 C CA . ILE A 1 229 ? 0.556 -11.644 1.638 1.00 95.88 229 ILE A CA 1
ATOM 1640 C C . ILE A 1 229 ? 0.201 -10.703 0.477 1.00 95.88 229 ILE A C 1
ATOM 1642 O O . ILE A 1 229 ? -0.168 -9.557 0.732 1.00 95.88 229 ILE A O 1
ATOM 1646 N N . HIS A 1 230 ? 0.256 -11.193 -0.774 1.00 92.50 230 HIS A N 1
ATOM 1647 C CA . HIS A 1 230 ? 0.077 -10.356 -1.977 1.00 92.50 230 HIS A CA 1
ATOM 1648 C C . HIS A 1 230 ? -0.655 -11.058 -3.170 1.00 92.50 230 HIS A C 1
ATOM 1650 O O . HIS A 1 230 ? -0.228 -12.104 -3.686 1.00 92.50 230 HIS A O 1
ATOM 1656 N N . PRO A 1 231 ? -1.786 -10.498 -3.660 1.00 90.25 231 PRO A N 1
ATOM 1657 C CA . PRO A 1 231 ? -2.613 -9.528 -2.971 1.00 90.25 231 PRO A CA 1
ATOM 1658 C C . PRO A 1 231 ? -3.437 -10.246 -1.907 1.00 90.25 231 PRO A C 1
ATOM 1660 O O . PRO A 1 231 ? -3.813 -11.423 -2.054 1.00 90.25 231 PRO A O 1
ATOM 1663 N N . PRO A 1 232 ? -3.794 -9.533 -0.841 1.00 94.56 232 PRO A N 1
ATOM 1664 C CA . PRO A 1 232 ? -4.903 -9.915 -0.011 1.00 94.56 232 PRO A CA 1
ATOM 1665 C C . PRO A 1 232 ? -6.201 -9.936 -0.812 1.00 94.56 232 PRO A C 1
ATOM 1667 O O . PRO A 1 232 ? -6.405 -9.236 -1.802 1.00 94.56 232 PRO A O 1
ATOM 1670 N N . GLN A 1 233 ? -7.121 -10.746 -0.319 1.00 95.25 233 GLN A N 1
ATOM 1671 C CA . GLN A 1 233 ? -8.528 -10.740 -0.698 1.00 95.25 233 GLN A CA 1
ATOM 1672 C C . GLN A 1 233 ? -9.421 -10.305 0.471 1.00 95.25 233 GLN A C 1
ATOM 1674 O O . GLN A 1 233 ? -10.629 -10.106 0.317 1.00 95.25 233 GLN A O 1
ATOM 1679 N N . THR A 1 234 ? -8.857 -10.198 1.675 1.00 97.38 234 THR A N 1
ATOM 1680 C CA . THR A 1 234 ? -9.544 -9.738 2.880 1.00 97.38 234 THR A CA 1
ATOM 1681 C C . THR A 1 234 ? -8.567 -9.049 3.804 1.00 97.38 234 THR A C 1
ATOM 1683 O O . THR A 1 234 ? -7.499 -9.586 4.070 1.00 97.38 234 THR A O 1
ATOM 1686 N N . VAL A 1 235 ? -8.983 -7.910 4.344 1.00 98.06 235 VAL A N 1
ATOM 1687 C CA . VAL A 1 235 ? -8.300 -7.215 5.425 1.00 98.06 235 VAL A CA 1
ATOM 1688 C C . VAL A 1 235 ? -9.309 -6.753 6.478 1.00 98.06 235 VAL A C 1
ATOM 1690 O O . VAL A 1 235 ? -10.418 -6.313 6.158 1.00 98.06 235 VAL A O 1
ATOM 1693 N N . VAL A 1 236 ? -8.922 -6.870 7.745 1.00 98.44 236 VAL A N 1
ATOM 1694 C CA . VAL A 1 236 ? -9.628 -6.334 8.911 1.00 98.44 236 VAL A CA 1
ATOM 1695 C C . VAL A 1 236 ? -8.623 -5.558 9.742 1.00 98.44 236 VAL A C 1
ATOM 1697 O O . VAL A 1 236 ? -7.699 -6.166 10.276 1.00 98.44 236 VAL A O 1
ATOM 1700 N N . MET A 1 237 ? -8.827 -4.251 9.886 1.00 97.31 237 MET A N 1
ATOM 1701 C CA . MET A 1 237 ? -8.061 -3.426 10.824 1.00 97.31 237 MET A CA 1
ATOM 1702 C C . MET A 1 237 ? -8.869 -3.229 12.092 1.00 97.31 237 MET A C 1
ATOM 1704 O O . MET A 1 237 ? -9.948 -2.642 12.056 1.00 97.31 237 MET A O 1
ATOM 1708 N N . LEU A 1 238 ? -8.361 -3.732 13.207 1.00 96.62 238 LEU A N 1
ATOM 1709 C CA . LEU A 1 238 ? -8.927 -3.591 14.537 1.00 96.62 238 LEU A CA 1
ATOM 1710 C C . LEU A 1 238 ? -8.152 -2.505 15.278 1.00 96.62 238 LEU A C 1
ATOM 1712 O O . LEU A 1 238 ? -6.952 -2.641 15.521 1.00 96.62 238 LEU A O 1
ATOM 1716 N N . ARG A 1 239 ? -8.853 -1.444 15.669 1.00 93.12 239 ARG A N 1
ATOM 1717 C CA . ARG A 1 239 ? -8.241 -0.286 16.321 1.00 93.12 239 ARG A CA 1
ATOM 1718 C C . ARG A 1 239 ? -9.114 0.316 17.403 1.00 93.12 239 ARG A C 1
ATOM 1720 O O . ARG A 1 239 ? -10.347 0.280 17.332 1.00 93.12 239 ARG A O 1
ATOM 1727 N N . ASN A 1 240 ? -8.466 0.890 18.410 1.00 85.69 240 ASN A N 1
ATOM 1728 C CA . ASN A 1 240 ? -9.146 1.607 19.481 1.00 85.69 240 ASN A CA 1
ATOM 1729 C C . ASN A 1 240 ? -9.642 2.951 18.950 1.00 85.69 240 ASN A C 1
ATOM 1731 O O . ASN A 1 240 ? -8.868 3.754 18.435 1.00 85.69 240 ASN A O 1
ATOM 1735 N N . LYS A 1 241 ? -10.947 3.191 19.060 1.00 84.62 241 LYS A N 1
ATOM 1736 C CA . LYS A 1 241 ? -11.603 4.432 18.639 1.00 84.62 241 LYS A CA 1
ATOM 1737 C C . LYS A 1 241 ? -12.683 4.790 19.661 1.00 84.62 241 LYS A C 1
ATOM 1739 O O . LYS A 1 241 ? -12.708 4.296 20.786 1.00 84.62 241 LYS A O 1
ATOM 1744 N N . SER A 1 242 ? -13.588 5.679 19.283 1.00 80.00 242 SER A N 1
ATOM 1745 C CA . SER A 1 242 ? -14.725 6.051 20.109 1.00 80.00 242 SER A CA 1
ATOM 1746 C C . SER A 1 242 ? -16.025 5.997 19.317 1.00 80.00 242 SER A C 1
ATOM 1748 O O . SER A 1 242 ? -16.046 6.039 18.083 1.00 80.00 242 SER A O 1
ATOM 1750 N N . LEU A 1 243 ? -17.137 5.905 20.040 1.00 73.06 243 LEU A N 1
ATOM 1751 C CA . LEU A 1 243 ? -18.475 6.034 19.484 1.00 73.06 243 LEU A CA 1
ATOM 1752 C C . LEU A 1 243 ? -19.130 7.326 19.983 1.00 73.06 243 LEU A C 1
ATOM 1754 O O . LEU A 1 243 ? -19.035 7.648 21.166 1.00 73.06 243 LEU A O 1
ATOM 1758 N N . PRO A 1 244 ? -19.897 8.037 19.135 1.00 63.59 244 PRO A N 1
ATOM 1759 C CA . PRO A 1 244 ? -20.769 9.100 19.621 1.00 63.59 244 PRO A CA 1
ATOM 1760 C C . PRO A 1 244 ? -21.837 8.499 20.545 1.00 63.59 244 PRO A C 1
ATOM 1762 O O . PRO A 1 244 ? -22.532 7.567 20.112 1.00 63.59 244 PRO A O 1
ATOM 1765 N N . ALA A 1 245 ? -22.022 9.025 21.759 1.00 58.88 245 ALA A N 1
ATOM 1766 C CA . ALA A 1 245 ? -23.019 8.480 22.678 1.00 58.88 245 ALA A CA 1
ATOM 1767 C C . ALA A 1 245 ? -24.455 8.519 22.089 1.00 58.88 245 ALA A C 1
ATOM 1769 O O . ALA A 1 245 ? -24.817 9.439 21.350 1.00 58.88 245 ALA A O 1
ATOM 1770 N N . PRO A 1 246 ? -25.301 7.511 22.385 1.00 44.88 246 PRO A N 1
ATOM 1771 C CA . PRO A 1 246 ? -26.603 7.307 21.736 1.00 44.88 246 PRO A CA 1
ATOM 1772 C C . PRO A 1 246 ? -27.703 8.321 22.101 1.00 44.88 246 PRO A C 1
ATOM 1774 O O . PRO A 1 246 ? -28.775 8.278 21.495 1.00 44.88 246 PRO A O 1
ATOM 1777 N N . HIS A 1 247 ? -27.479 9.224 23.061 1.00 40.22 247 HIS A N 1
ATOM 1778 C CA . HIS A 1 247 ? -28.487 10.173 23.550 1.00 40.22 247 HIS A CA 1
ATOM 1779 C C . HIS A 1 247 ? -27.910 11.575 23.803 1.00 40.22 247 HIS A C 1
ATOM 1781 O O . HIS A 1 247 ? -27.730 11.971 24.945 1.00 40.22 247 HIS A O 1
ATOM 1787 N N . ALA A 1 248 ? -27.640 12.335 22.747 1.00 34.53 248 ALA A N 1
ATOM 1788 C CA . ALA A 1 248 ? -27.852 13.786 22.667 1.00 34.53 248 ALA A CA 1
ATOM 1789 C C . ALA A 1 248 ? -27.505 14.218 21.234 1.00 34.53 248 ALA A C 1
ATOM 1791 O O . ALA A 1 248 ? -27.085 13.397 20.423 1.00 34.53 248 ALA A O 1
ATOM 1792 N N . GLY A 1 249 ? -27.703 15.488 20.886 1.00 42.50 249 GLY A N 1
ATOM 1793 C CA . GLY A 1 249 ? -27.171 16.049 19.643 1.00 42.50 249 GLY A CA 1
ATOM 1794 C C . GLY A 1 249 ? -25.636 15.962 19.575 1.00 42.50 249 GLY A C 1
ATOM 1795 O O . GLY A 1 249 ? -25.002 15.130 20.213 1.00 42.50 249 GLY A O 1
ATOM 1796 N N . ARG A 1 250 ? -24.994 16.868 18.833 1.00 47.88 250 ARG A N 1
ATOM 1797 C CA . ARG A 1 250 ? -23.522 16.934 18.670 1.00 47.88 250 ARG A CA 1
ATOM 1798 C C . ARG A 1 250 ? -22.701 17.113 19.976 1.00 47.88 250 ARG A C 1
ATOM 1800 O O . ARG A 1 250 ? -21.517 17.393 19.884 1.00 47.88 250 ARG A O 1
ATOM 1807 N N . THR A 1 251 ? -23.308 16.996 21.158 1.00 50.28 251 THR A N 1
ATOM 1808 C CA . THR A 1 251 ? -22.753 17.333 22.480 1.00 50.28 251 THR A CA 1
ATOM 1809 C C . THR A 1 251 ? -22.697 16.153 23.461 1.00 50.28 251 THR A C 1
ATOM 1811 O O . THR A 1 251 ? -22.363 16.362 24.621 1.00 50.28 251 THR A O 1
ATOM 1814 N N . ALA A 1 252 ? -23.082 14.934 23.062 1.00 57.59 252 ALA A N 1
ATOM 1815 C CA . ALA A 1 252 ? -22.946 13.763 23.935 1.00 57.59 252 ALA A CA 1
ATOM 1816 C C . ALA A 1 252 ? -21.458 13.353 24.041 1.00 57.59 252 ALA A C 1
ATOM 1818 O O . ALA A 1 252 ? -20.806 13.302 22.993 1.00 57.59 252 ALA A O 1
ATOM 1819 N N . PRO A 1 253 ? -20.922 13.035 25.237 1.00 68.88 253 PRO A N 1
ATOM 1820 C CA . PRO A 1 253 ? -19.542 12.570 25.376 1.00 68.88 253 PRO A CA 1
ATOM 1821 C C . PRO A 1 253 ? -19.332 11.283 24.571 1.00 68.88 253 PRO A C 1
ATOM 1823 O O . PRO A 1 253 ? -20.219 10.431 24.503 1.00 68.88 253 PRO A O 1
ATOM 1826 N N . ALA A 1 254 ? -18.187 11.160 23.905 1.00 84.00 254 ALA A N 1
ATOM 1827 C CA . ALA A 1 254 ? -17.844 9.932 23.202 1.00 84.00 254 ALA A CA 1
ATOM 1828 C C . ALA A 1 254 ? -17.577 8.808 24.215 1.00 84.00 254 ALA A C 1
ATOM 1830 O O . ALA A 1 254 ? -17.030 9.065 25.284 1.00 84.00 254 ALA A O 1
ATOM 1831 N N . ILE A 1 255 ? -17.957 7.579 23.872 1.00 88.62 255 ILE A N 1
ATOM 1832 C CA . ILE A 1 255 ? -17.663 6.385 24.678 1.00 88.62 255 ILE A CA 1
ATOM 1833 C C . ILE A 1 255 ? -16.488 5.622 24.057 1.00 88.62 255 ILE A C 1
ATOM 1835 O O . ILE A 1 255 ? -16.365 5.631 22.823 1.00 88.62 255 ILE A O 1
ATOM 1839 N N . PRO A 1 256 ? -15.648 4.939 24.855 1.00 91.12 256 PRO A N 1
ATOM 1840 C CA . PRO A 1 256 ? -14.653 4.017 24.325 1.00 91.12 256 PRO A CA 1
ATOM 1841 C C . PRO A 1 256 ? -15.292 2.949 23.443 1.00 91.12 256 PRO A C 1
ATOM 1843 O O . PRO A 1 256 ? -16.369 2.420 23.736 1.00 91.12 256 PRO A O 1
ATOM 1846 N N . ALA A 1 257 ? -14.624 2.632 22.342 1.00 92.19 257 ALA A N 1
ATOM 1847 C CA . ALA A 1 257 ? -15.065 1.603 21.423 1.00 92.19 257 ALA A CA 1
ATOM 1848 C C . ALA A 1 257 ? -13.879 0.970 20.701 1.00 92.19 257 ALA A C 1
ATOM 1850 O O . ALA A 1 257 ? -12.807 1.556 20.566 1.00 92.19 257 ALA A O 1
ATOM 1851 N N . THR A 1 258 ? -14.109 -0.204 20.142 1.00 93.88 258 THR A N 1
ATOM 1852 C CA . THR A 1 258 ? -13.198 -0.782 19.158 1.00 93.88 258 THR A CA 1
ATOM 1853 C C . THR A 1 258 ? -13.857 -0.694 17.792 1.00 93.88 258 THR A C 1
ATOM 1855 O O . THR A 1 258 ? -15.065 -0.914 17.657 1.00 93.88 258 THR A O 1
ATOM 1858 N N . ARG A 1 259 ? -13.082 -0.319 16.774 1.00 95.44 259 ARG A N 1
ATOM 1859 C CA . ARG A 1 259 ? -13.502 -0.257 15.374 1.00 95.44 259 ARG A CA 1
ATOM 1860 C C . ARG A 1 259 ? -12.786 -1.349 14.585 1.00 95.44 259 ARG A C 1
ATOM 1862 O O . ARG A 1 259 ? -11.574 -1.473 14.693 1.00 95.44 259 ARG A O 1
ATOM 1869 N N . ALA A 1 260 ? -13.547 -2.094 13.792 1.00 97.62 260 ALA A N 1
ATOM 1870 C CA . ALA A 1 260 ? -13.066 -2.937 12.710 1.00 97.62 260 ALA A CA 1
ATOM 1871 C C . ALA A 1 260 ? -13.329 -2.239 11.372 1.00 97.62 260 ALA A C 1
ATOM 1873 O O . ALA A 1 260 ? -14.490 -2.000 11.037 1.00 97.62 260 ALA A O 1
ATOM 1874 N N . ASP A 1 261 ? -12.290 -1.943 10.600 1.00 97.69 261 ASP A N 1
ATOM 1875 C CA . ASP A 1 261 ? -12.414 -1.587 9.187 1.00 97.69 261 ASP A CA 1
ATOM 1876 C C . ASP A 1 261 ? -12.223 -2.839 8.343 1.00 97.69 261 ASP A C 1
ATOM 1878 O O . ASP A 1 261 ? -11.138 -3.412 8.305 1.00 97.69 261 ASP A O 1
ATOM 1882 N N . VAL A 1 262 ? -13.306 -3.295 7.714 1.00 98.25 262 VAL A N 1
ATOM 1883 C CA . VAL A 1 262 ? -13.341 -4.568 6.993 1.00 98.25 262 VAL A CA 1
ATOM 1884 C C . VAL A 1 262 ? -13.474 -4.310 5.503 1.00 98.25 262 VAL A C 1
ATOM 1886 O O . VAL A 1 262 ? -14.439 -3.675 5.056 1.00 98.25 262 VAL A O 1
ATOM 1889 N N . TYR A 1 263 ? -12.552 -4.880 4.734 1.00 97.94 263 TYR A N 1
ATOM 1890 C CA . TYR A 1 263 ? -12.637 -4.927 3.284 1.00 97.94 263 TYR A CA 1
ATOM 1891 C C . TYR A 1 263 ? -12.370 -6.341 2.766 1.00 97.94 263 TYR A C 1
ATOM 1893 O O . TYR A 1 263 ? -11.338 -6.937 3.053 1.00 97.94 263 TYR A O 1
ATOM 1901 N N . ILE A 1 264 ? -13.321 -6.881 2.004 1.00 97.31 264 ILE A N 1
ATOM 1902 C CA . ILE A 1 264 ? -13.242 -8.189 1.345 1.00 97.31 264 ILE A CA 1
ATOM 1903 C C . ILE A 1 264 ? -13.511 -7.961 -0.130 1.00 97.31 264 ILE A C 1
ATOM 1905 O O . ILE A 1 264 ? -14.569 -7.436 -0.479 1.00 97.31 264 ILE A O 1
ATOM 1909 N N . SER A 1 265 ? -12.590 -8.356 -1.000 1.00 92.94 265 SER A N 1
ATOM 1910 C CA . SER A 1 265 ? -12.726 -8.161 -2.438 1.00 92.94 265 SER A CA 1
ATOM 1911 C C . SER A 1 265 ? -11.841 -9.134 -3.197 1.00 92.94 265 SER A C 1
ATOM 1913 O O . SER A 1 265 ? -10.708 -9.382 -2.809 1.00 92.94 265 SER A O 1
ATOM 1915 N N . ALA A 1 266 ? -12.342 -9.642 -4.322 1.00 89.25 266 ALA A N 1
ATOM 1916 C CA . ALA A 1 266 ? -11.522 -10.399 -5.264 1.00 89.25 266 ALA A CA 1
ATOM 1917 C C . ALA A 1 266 ? -10.676 -9.478 -6.163 1.00 89.25 266 ALA A C 1
ATOM 1919 O O . ALA A 1 266 ? -9.892 -9.952 -6.980 1.00 89.25 266 ALA A O 1
ATOM 1920 N N . ASN A 1 267 ? -10.882 -8.158 -6.079 1.00 86.62 267 ASN A N 1
ATOM 1921 C CA . ASN A 1 267 ? -10.087 -7.189 -6.814 1.00 86.62 267 ASN A CA 1
ATOM 1922 C C . ASN A 1 267 ? -8.751 -6.973 -6.096 1.00 86.62 267 ASN A C 1
ATOM 1924 O O . ASN A 1 267 ? -8.672 -6.133 -5.206 1.00 86.62 267 ASN A O 1
ATOM 1928 N N . GLY A 1 268 ? -7.731 -7.726 -6.494 1.00 86.00 268 GLY A N 1
ATOM 1929 C CA . GLY A 1 268 ? -6.351 -7.562 -6.036 1.00 86.00 268 GLY A CA 1
ATOM 1930 C C . GLY A 1 268 ? -5.535 -6.560 -6.856 1.00 86.00 268 GLY A C 1
ATOM 1931 O O . GLY A 1 268 ? -4.337 -6.475 -6.649 1.00 86.00 268 GLY A O 1
ATOM 1932 N N . GLY A 1 269 ? -6.154 -5.863 -7.819 1.00 81.81 269 GLY A N 1
ATOM 1933 C CA . GLY A 1 269 ? -5.401 -5.110 -8.819 1.00 81.81 269 GLY A CA 1
ATOM 1934 C C . GLY A 1 269 ? -4.812 -6.007 -9.913 1.00 81.81 269 GLY A C 1
ATOM 1935 O O . GLY A 1 269 ? -5.331 -7.100 -10.157 1.00 81.81 269 GLY A O 1
ATOM 1936 N N . GLY A 1 270 ? -3.747 -5.550 -10.567 1.00 77.75 270 GLY A N 1
ATOM 1937 C CA . GLY A 1 270 ? -2.934 -6.321 -11.509 1.00 77.75 270 GLY A CA 1
ATOM 1938 C C . GLY A 1 270 ? -2.389 -7.610 -10.903 1.00 77.75 270 GLY A C 1
ATOM 1939 O O . GLY A 1 270 ? -2.526 -8.676 -11.512 1.00 77.75 270 GLY A O 1
ATOM 1940 N N . ALA A 1 271 ? -1.914 -7.541 -9.658 1.00 79.94 271 ALA A N 1
ATOM 1941 C CA . ALA A 1 271 ? -1.438 -8.692 -8.895 1.00 79.94 271 ALA A CA 1
ATOM 1942 C C . ALA A 1 271 ? -2.524 -9.755 -8.626 1.00 79.94 271 ALA A C 1
ATOM 1944 O O . ALA A 1 271 ? -2.228 -10.924 -8.367 1.00 79.94 271 ALA A O 1
ATOM 1945 N N . GLY A 1 272 ? -3.807 -9.387 -8.704 1.00 82.19 272 GLY A N 1
ATOM 1946 C CA . GLY A 1 272 ? -4.939 -10.301 -8.511 1.00 82.19 272 GLY A CA 1
ATOM 1947 C C . GLY A 1 272 ? -5.329 -11.116 -9.748 1.00 82.19 272 GLY A C 1
ATOM 1948 O O . GLY A 1 272 ? -6.171 -12.016 -9.640 1.00 82.19 272 GLY A O 1
ATOM 1949 N N . ASP A 1 273 ? -4.755 -10.803 -10.910 1.00 79.81 273 ASP A N 1
ATOM 1950 C CA . ASP A 1 273 ? -5.142 -11.382 -12.194 1.00 79.81 273 ASP A CA 1
ATOM 1951 C C . ASP A 1 273 ? -4.279 -12.597 -12.564 1.00 79.81 273 ASP A C 1
ATOM 1953 O O . ASP A 1 273 ? -3.047 -12.542 -12.538 1.00 79.81 273 ASP A O 1
ATOM 1957 N N . ARG A 1 274 ? -4.922 -13.714 -12.938 1.00 83.50 274 ARG A N 1
ATOM 1958 C CA . ARG A 1 274 ? -4.227 -14.945 -13.343 1.00 83.50 274 ARG A CA 1
ATOM 1959 C C . ARG A 1 274 ? -3.250 -14.699 -14.484 1.00 83.50 274 ARG A C 1
ATOM 1961 O O . ARG A 1 274 ? -2.160 -15.264 -14.461 1.00 83.50 274 ARG A O 1
ATOM 1968 N N . CYS A 1 275 ? -3.636 -13.900 -15.475 1.00 78.56 275 CYS A N 1
ATOM 1969 C CA . CYS A 1 275 ? -2.801 -13.586 -16.623 1.00 78.56 275 CYS A CA 1
ATOM 1970 C C . CYS A 1 275 ? -1.476 -12.998 -16.127 1.00 78.56 275 CYS A C 1
ATOM 1972 O O . CYS A 1 275 ? -0.415 -13.536 -16.442 1.00 78.56 275 CYS A O 1
ATOM 1974 N N . THR A 1 276 ? -1.535 -11.978 -15.266 1.00 78.81 276 THR A N 1
ATOM 1975 C CA . THR A 1 276 ? -0.370 -11.306 -14.677 1.00 78.81 276 THR A CA 1
ATOM 1976 C C . THR A 1 276 ? 0.544 -12.258 -13.922 1.00 78.81 276 THR A C 1
ATOM 1978 O O . THR A 1 276 ? 1.754 -12.254 -14.138 1.00 78.81 276 THR A O 1
ATOM 1981 N N . VAL A 1 277 ? -0.026 -13.096 -13.062 1.00 81.19 277 VAL A N 1
ATOM 1982 C CA . VAL A 1 277 ? 0.759 -13.865 -12.087 1.00 81.19 277 VAL A CA 1
ATOM 1983 C C . VAL A 1 277 ? 1.223 -15.224 -12.603 1.00 81.19 277 VAL A C 1
ATOM 1985 O O . VAL A 1 277 ? 1.903 -15.966 -11.901 1.00 81.19 277 VAL A O 1
ATOM 1988 N N . THR A 1 278 ? 0.815 -15.589 -13.817 1.00 82.06 278 THR A N 1
ATOM 1989 C CA . THR A 1 278 ? 1.277 -16.812 -14.469 1.00 82.06 278 THR A CA 1
ATOM 1990 C C . THR A 1 278 ? 2.684 -16.582 -15.014 1.00 82.06 278 THR A C 1
ATOM 1992 O O . THR A 1 278 ? 2.892 -15.672 -15.823 1.00 82.06 278 THR A O 1
ATOM 1995 N N . HIS A 1 279 ? 3.627 -17.428 -14.587 1.00 83.38 279 HIS A N 1
ATOM 1996 C CA . HIS A 1 279 ? 4.979 -17.504 -15.144 1.00 83.38 279 HIS A CA 1
ATOM 1997 C C . HIS A 1 279 ? 4.929 -17.739 -16.654 1.00 83.38 279 HIS A C 1
ATOM 1999 O O . HIS A 1 279 ? 4.186 -18.612 -17.108 1.00 83.38 279 HIS A O 1
ATOM 2005 N N . LEU A 1 280 ? 5.743 -17.018 -17.419 1.00 81.19 280 LEU A N 1
ATOM 2006 C CA . LEU A 1 280 ? 5.916 -17.212 -18.857 1.00 81.19 280 LEU A CA 1
ATOM 2007 C C . LEU A 1 280 ? 7.239 -17.907 -19.154 1.00 81.19 280 LEU A C 1
ATOM 2009 O O . LEU A 1 280 ? 8.247 -17.601 -18.533 1.00 81.19 280 LEU A O 1
ATOM 2013 N N . GLU A 1 281 ? 7.269 -18.804 -20.133 1.00 81.88 281 GLU A N 1
ATOM 2014 C CA . GLU A 1 281 ? 8.507 -19.510 -20.485 1.00 81.88 281 GLU A CA 1
ATOM 2015 C C . GLU A 1 281 ? 9.649 -18.577 -20.911 1.00 81.88 281 GLU A C 1
ATOM 2017 O O . GLU A 1 281 ? 10.805 -18.793 -20.549 1.00 81.88 281 GLU A O 1
ATOM 2022 N N . ASN A 1 282 ? 9.325 -17.499 -21.626 1.00 82.69 282 ASN A N 1
ATOM 2023 C CA . ASN A 1 282 ? 10.283 -16.476 -22.011 1.00 82.69 282 ASN A CA 1
ATOM 2024 C C . ASN A 1 282 ? 9.943 -15.142 -21.321 1.00 82.69 282 ASN A C 1
ATOM 2026 O O . ASN A 1 282 ? 8.902 -14.569 -21.623 1.00 82.69 282 ASN A O 1
ATOM 2030 N N . PRO A 1 283 ? 10.807 -14.575 -20.459 1.00 79.81 283 PRO A N 1
ATOM 2031 C CA . PRO A 1 283 ? 10.544 -13.285 -19.811 1.00 79.81 283 PRO A CA 1
ATOM 2032 C C . PRO A 1 283 ? 10.294 -12.125 -20.787 1.00 79.81 283 PRO A C 1
ATOM 2034 O O . PRO A 1 283 ? 9.579 -11.179 -20.465 1.00 79.81 283 PRO A O 1
ATOM 2037 N N . ILE A 1 284 ? 10.824 -12.204 -22.014 1.00 80.56 284 ILE A N 1
ATOM 2038 C CA . ILE A 1 284 ? 10.571 -11.216 -23.074 1.00 80.56 284 ILE A CA 1
ATOM 2039 C C . ILE A 1 284 ? 9.080 -11.148 -23.443 1.00 80.56 284 ILE A C 1
ATOM 2041 O O . ILE A 1 284 ? 8.588 -10.103 -23.874 1.00 80.56 284 ILE A O 1
ATOM 2045 N N . ASP A 1 285 ? 8.331 -12.227 -23.227 1.00 79.31 285 ASP A N 1
ATOM 2046 C CA . ASP A 1 285 ? 6.908 -12.292 -23.532 1.00 79.31 285 ASP A CA 1
ATOM 2047 C C . ASP A 1 285 ? 6.074 -11.335 -22.674 1.00 79.31 285 ASP A C 1
ATOM 2049 O O . ASP A 1 285 ? 5.026 -10.885 -23.149 1.00 79.31 285 ASP A O 1
ATOM 2053 N N . ILE A 1 286 ? 6.573 -10.924 -21.498 1.00 77.06 286 ILE A N 1
ATOM 2054 C CA . ILE A 1 286 ? 5.990 -9.839 -20.691 1.00 77.06 286 ILE A CA 1
ATOM 2055 C C . ILE A 1 286 ? 5.881 -8.546 -21.506 1.00 77.06 286 ILE A C 1
ATOM 2057 O O . ILE A 1 286 ? 4.893 -7.822 -21.403 1.00 77.06 286 ILE A O 1
ATOM 2061 N N . LEU A 1 287 ? 6.885 -8.258 -22.338 1.00 74.69 287 LEU A N 1
ATOM 2062 C CA . LEU A 1 287 ? 6.954 -7.017 -23.104 1.00 74.69 287 LEU A CA 1
ATOM 2063 C C . LEU A 1 287 ? 6.078 -7.030 -24.360 1.00 74.69 287 LEU A C 1
ATOM 2065 O O . LEU A 1 287 ? 5.659 -5.964 -24.811 1.00 74.69 287 LEU A O 1
ATOM 2069 N N . PHE A 1 288 ? 5.832 -8.199 -24.965 1.00 69.19 288 PHE A N 1
ATOM 2070 C CA . PHE A 1 288 ? 5.320 -8.262 -26.344 1.00 69.19 288 PHE A CA 1
ATOM 2071 C C . PHE A 1 288 ? 4.089 -9.137 -26.567 1.00 69.19 288 PHE A C 1
ATOM 2073 O O . PHE A 1 288 ? 3.357 -8.895 -27.538 1.00 69.19 288 PHE A O 1
ATOM 2080 N N . SER A 1 289 ? 3.862 -10.141 -25.722 1.00 59.84 289 SER A N 1
ATOM 2081 C CA . SER A 1 289 ? 2.804 -11.140 -25.928 1.00 59.84 289 SER A CA 1
ATOM 2082 C C . SER A 1 289 ? 1.749 -11.151 -24.819 1.00 59.84 289 SER A C 1
ATOM 2084 O O . SER A 1 289 ? 0.648 -11.660 -25.022 1.00 59.84 289 SER A O 1
ATOM 2086 N N . LYS A 1 290 ? 2.067 -10.559 -23.664 1.00 64.88 290 LYS A N 1
ATOM 2087 C CA . LYS A 1 290 ? 1.218 -10.543 -22.480 1.00 64.88 290 LYS A CA 1
ATOM 2088 C C . LYS A 1 290 ? 0.282 -9.324 -22.475 1.00 64.88 290 LYS A C 1
ATOM 2090 O O . LYS A 1 290 ? 0.636 -8.257 -21.983 1.00 64.88 290 LYS A O 1
ATOM 2095 N N . ASP A 1 291 ? -0.943 -9.490 -22.971 1.00 64.88 291 ASP A N 1
ATOM 2096 C CA . ASP A 1 291 ? -1.997 -8.458 -22.921 1.00 64.88 291 ASP A CA 1
ATOM 2097 C C . ASP A 1 291 ? -2.843 -8.548 -21.627 1.00 64.88 291 ASP A C 1
ATOM 2099 O O . ASP A 1 291 ? -4.071 -8.519 -21.664 1.00 64.88 291 ASP A O 1
ATOM 2103 N N . CYS A 1 292 ? -2.202 -8.668 -20.455 1.00 64.56 292 CYS A N 1
ATOM 2104 C CA . CYS A 1 292 ? -2.922 -8.768 -19.170 1.00 64.56 292 CYS A CA 1
ATOM 2105 C C . CYS A 1 292 ? -3.433 -7.414 -18.646 1.00 64.56 292 CYS A C 1
ATOM 2107 O O . CYS A 1 292 ? -4.340 -7.364 -17.819 1.00 64.56 292 CYS A O 1
ATOM 2109 N N . PHE A 1 293 ? -2.878 -6.304 -19.147 1.00 61.28 293 PHE A N 1
ATOM 2110 C CA . PHE A 1 293 ? -3.111 -4.950 -18.636 1.00 61.28 293 PHE A CA 1
ATOM 2111 C C . PHE A 1 293 ? -3.839 -4.069 -19.644 1.00 61.28 293 PHE A C 1
ATOM 2113 O O . PHE A 1 293 ? -3.241 -3.152 -20.199 1.00 61.28 293 PHE A O 1
ATOM 2120 N N . LYS A 1 294 ? -5.130 -4.346 -19.879 1.00 59.38 294 LYS A N 1
ATOM 2121 C CA . LYS A 1 294 ? -6.217 -3.355 -20.041 1.00 59.38 294 LYS A CA 1
ATOM 2122 C C . LYS A 1 294 ? -7.445 -3.921 -20.735 1.00 59.38 294 LYS A C 1
ATOM 2124 O O . LYS A 1 294 ? -7.336 -4.644 -21.716 1.00 59.38 294 LYS A O 1
ATOM 2129 N N . ASN A 1 295 ? -8.566 -3.314 -20.345 1.00 56.12 295 ASN A N 1
ATOM 2130 C CA . ASN A 1 295 ? -9.642 -2.825 -21.203 1.00 56.12 295 ASN A CA 1
ATOM 2131 C C . ASN A 1 295 ? -9.100 -2.220 -22.508 1.00 56.12 295 ASN A C 1
ATOM 2133 O O . ASN A 1 295 ? -8.845 -1.013 -22.558 1.00 56.12 295 ASN A O 1
ATOM 2137 N N . HIS A 1 296 ? -8.914 -3.026 -23.548 1.00 58.84 296 HIS A N 1
ATOM 2138 C CA . HIS A 1 296 ? -8.532 -2.546 -24.874 1.00 58.84 296 HIS A CA 1
ATOM 2139 C C . HIS A 1 296 ? -9.572 -2.919 -25.921 1.00 58.84 296 HIS A C 1
ATOM 2141 O O . HIS A 1 296 ? -10.324 -3.879 -25.771 1.00 58.84 296 HIS A O 1
ATOM 2147 N N . CYS A 1 297 ? -9.644 -2.130 -26.981 1.00 56.44 297 CYS A N 1
ATOM 2148 C CA . CYS A 1 297 ? -10.544 -2.427 -28.080 1.00 56.44 297 CYS A CA 1
ATOM 2149 C C . CYS A 1 297 ? -10.020 -3.616 -28.900 1.00 56.44 297 CYS A C 1
ATOM 2151 O O . CYS A 1 297 ? -8.846 -3.660 -29.257 1.00 56.44 297 CYS A O 1
ATOM 2153 N N . SER A 1 298 ? -10.897 -4.574 -29.204 1.00 46.03 298 SER A N 1
ATOM 2154 C CA . SER A 1 298 ? -10.564 -5.913 -29.721 1.00 46.03 298 SER A CA 1
ATOM 2155 C C . SER A 1 298 ? -9.864 -5.991 -31.085 1.00 46.03 298 SER A C 1
ATOM 2157 O O . SER A 1 298 ? -9.491 -7.087 -31.497 1.00 46.03 298 SER A O 1
ATOM 2159 N N . VAL A 1 299 ? -9.735 -4.884 -31.825 1.00 48.19 299 VAL A N 1
ATOM 2160 C CA . VAL A 1 299 ? -9.219 -4.889 -33.209 1.00 48.19 299 VAL A CA 1
ATOM 2161 C C . VAL A 1 299 ? -8.178 -3.790 -33.440 1.00 48.19 299 VAL A C 1
ATOM 2163 O O . VAL A 1 299 ? -7.136 -4.051 -34.039 1.00 48.19 299 VAL A O 1
ATOM 2166 N N . THR A 1 300 ? -8.396 -2.576 -32.932 1.00 49.22 300 THR A N 1
ATOM 2167 C CA . THR A 1 300 ? -7.400 -1.500 -32.963 1.00 49.22 300 THR A CA 1
ATOM 2168 C C . THR A 1 300 ? -6.448 -1.664 -31.784 1.00 49.22 300 THR A C 1
ATOM 2170 O O . THR A 1 300 ? -6.718 -1.211 -30.669 1.00 49.22 300 THR A O 1
ATOM 2173 N N . THR A 1 301 ? -5.307 -2.301 -32.048 1.00 46.25 301 THR A N 1
ATOM 2174 C CA . THR A 1 301 ? -4.187 -2.416 -31.106 1.00 46.25 301 THR A CA 1
ATOM 2175 C C . THR A 1 301 ? -3.834 -1.035 -30.546 1.00 46.25 301 THR A C 1
ATOM 2177 O O . THR A 1 301 ? -3.443 -0.150 -31.308 1.00 46.25 301 THR A O 1
ATOM 2180 N N . GLY A 1 302 ? -3.978 -0.838 -29.233 1.00 50.19 302 GLY A N 1
ATOM 2181 C CA . GLY A 1 302 ? -3.516 0.377 -28.551 1.00 50.19 302 GLY A CA 1
ATOM 2182 C C . GLY A 1 302 ? -4.588 1.290 -27.950 1.00 50.19 302 GLY A C 1
ATOM 2183 O O . GLY A 1 302 ? -4.241 2.300 -27.335 1.00 50.19 302 GLY A O 1
ATOM 2184 N N . ARG A 1 303 ? -5.892 1.008 -28.122 1.00 56.78 303 ARG A N 1
ATOM 2185 C CA . ARG A 1 303 ? -6.951 1.867 -27.560 1.00 56.78 303 ARG A CA 1
ATOM 2186 C C . ARG A 1 303 ? -7.464 1.332 -26.232 1.00 56.78 303 ARG A C 1
ATOM 2188 O O . ARG A 1 303 ? -8.195 0.351 -26.198 1.00 56.78 303 ARG A O 1
ATOM 2195 N N . SER A 1 304 ? -7.159 2.054 -25.156 1.00 58.25 304 SER A N 1
ATOM 2196 C CA . SER A 1 304 ? -7.796 1.853 -23.853 1.00 58.25 304 SER A CA 1
ATOM 2197 C C . SER A 1 304 ? -9.297 2.161 -23.926 1.00 58.25 304 SER A C 1
ATOM 2199 O O . SER A 1 304 ? -9.695 3.180 -24.491 1.00 58.25 304 SER A O 1
ATOM 2201 N N . CYS A 1 305 ? -10.126 1.349 -23.288 1.00 55.25 305 CYS A N 1
ATOM 2202 C CA . CYS A 1 305 ? -11.569 1.533 -23.204 1.00 55.25 305 CYS A CA 1
ATOM 2203 C C . CYS A 1 305 ? -12.045 1.379 -21.752 1.00 55.25 305 CYS A C 1
ATOM 2205 O O . CYS A 1 305 ? -11.333 0.883 -20.887 1.00 55.25 305 CYS A O 1
ATOM 2207 N N . LYS A 1 306 ? -13.240 1.857 -21.423 1.00 56.62 306 LYS A N 1
ATOM 2208 C CA . LYS A 1 306 ? -13.928 1.528 -20.161 1.00 56.62 306 LYS A CA 1
ATOM 2209 C C . LYS A 1 306 ? -15.208 0.755 -20.432 1.00 56.62 306 LYS A C 1
ATOM 2211 O O . LYS A 1 306 ? -15.630 -0.044 -19.605 1.00 56.62 306 LYS A O 1
ATOM 2216 N N . VAL A 1 307 ? -15.803 1.004 -21.590 1.00 57.84 307 VAL A N 1
ATOM 2217 C CA . VAL A 1 307 ? -16.968 0.319 -22.143 1.00 57.84 307 VAL A CA 1
ATOM 2218 C C . VAL A 1 307 ? -16.780 0.143 -23.650 1.00 57.84 307 VAL A C 1
ATOM 2220 O O . VAL A 1 307 ? -15.986 0.859 -24.254 1.00 57.84 307 VAL A O 1
ATOM 2223 N N . ASP A 1 308 ? -17.565 -0.728 -24.287 1.00 57.38 308 ASP A N 1
ATOM 2224 C CA . ASP A 1 308 ? -17.544 -0.923 -25.752 1.00 57.38 308 ASP A CA 1
ATOM 2225 C C . ASP A 1 308 ? -17.757 0.380 -26.534 1.00 57.38 308 ASP A C 1
ATOM 2227 O O . ASP A 1 308 ? -17.228 0.574 -27.622 1.00 57.38 308 ASP A O 1
ATOM 2231 N N . ARG A 1 309 ? -18.501 1.329 -25.953 1.00 67.44 309 ARG A N 1
ATOM 2232 C CA . ARG A 1 309 ? -18.728 2.655 -26.544 1.00 67.44 309 ARG A CA 1
ATOM 2233 C C . ARG A 1 309 ? -17.447 3.488 -26.663 1.00 67.44 309 ARG A C 1
ATOM 2235 O O . ARG A 1 309 ? -17.404 4.430 -27.452 1.00 67.44 309 ARG A O 1
ATOM 2242 N N . ASP A 1 310 ? -16.426 3.159 -25.881 1.00 59.94 310 ASP A N 1
ATOM 2243 C CA . ASP A 1 310 ? -15.112 3.776 -25.988 1.00 59.94 310 ASP A CA 1
ATOM 2244 C C . ASP A 1 310 ? -14.275 3.150 -27.107 1.00 59.94 310 ASP A C 1
ATOM 2246 O O . ASP A 1 310 ? -13.123 3.542 -27.237 1.00 59.94 310 ASP A O 1
ATOM 2250 N N . CYS A 1 311 ? -14.821 2.230 -27.909 1.00 59.06 311 CYS A N 1
ATOM 2251 C CA . CYS A 1 311 ? -14.161 1.588 -29.042 1.00 59.06 311 CYS A CA 1
ATOM 2252 C C . CYS A 1 311 ? -14.795 1.976 -30.387 1.00 59.06 311 CYS A C 1
ATOM 2254 O O . CYS A 1 311 ? -15.8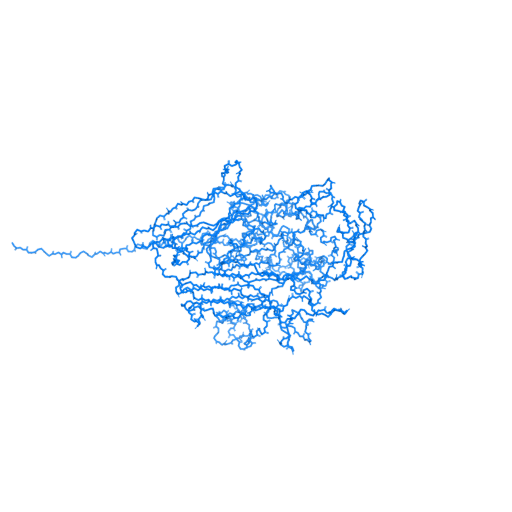31 2.648 -30.432 1.00 59.06 311 CYS A O 1
ATOM 2256 N N . ALA A 1 312 ? -14.139 1.637 -31.501 1.00 60.41 312 ALA A N 1
ATOM 2257 C CA . ALA A 1 312 ? -14.700 1.874 -32.827 1.00 60.41 312 ALA A CA 1
ATOM 2258 C C . ALA A 1 312 ? -15.969 1.033 -33.049 1.00 60.41 312 ALA A C 1
ATOM 2260 O O . ALA A 1 312 ? -16.209 0.020 -32.390 1.00 60.41 312 ALA A O 1
ATOM 2261 N N . VAL A 1 313 ? -16.804 1.454 -34.002 1.00 53.12 313 VAL A N 1
ATOM 2262 C CA . VAL A 1 313 ? -17.963 0.656 -34.422 1.00 53.12 313 VAL A CA 1
ATOM 2263 C C . VAL A 1 313 ? -17.424 -0.690 -34.929 1.00 53.12 313 VAL A C 1
ATOM 2265 O O . VAL A 1 313 ? -16.621 -0.686 -35.855 1.00 53.12 313 VAL A O 1
ATOM 2268 N N . HIS A 1 314 ? -17.851 -1.800 -34.307 1.00 55.72 314 HIS A N 1
ATOM 2269 C CA . HIS A 1 314 ? -17.384 -3.196 -34.500 1.00 55.72 314 HIS A CA 1
ATOM 2270 C C . HIS A 1 314 ? -16.239 -3.693 -33.605 1.00 55.72 314 HIS A C 1
ATOM 2272 O O . HIS A 1 314 ? -15.751 -4.803 -33.805 1.00 55.72 314 HIS A O 1
ATOM 2278 N N . GLU A 1 315 ? -15.864 -2.936 -32.582 1.00 59.91 315 GLU A N 1
ATOM 2279 C CA . GLU A 1 315 ? -14.924 -3.381 -31.555 1.00 59.91 315 GLU A CA 1
ATOM 2280 C C . GLU A 1 315 ? -15.625 -3.606 -30.216 1.00 59.91 315 GLU A C 1
ATOM 2282 O O . GLU A 1 315 ? -16.614 -2.944 -29.897 1.00 59.91 315 GLU A O 1
ATOM 2287 N N . THR A 1 316 ? -15.079 -4.515 -29.412 1.00 53.31 316 THR A N 1
ATOM 2288 C CA . THR A 1 316 ? -15.487 -4.717 -28.018 1.00 53.31 316 THR A CA 1
ATOM 2289 C C . THR A 1 316 ? -14.364 -4.317 -27.081 1.00 53.31 316 THR A C 1
ATOM 2291 O O . THR A 1 316 ? -13.188 -4.495 -27.397 1.00 53.31 316 THR A O 1
ATOM 2294 N N . CYS A 1 317 ? -14.728 -3.801 -25.916 1.00 58.69 317 CYS A N 1
ATOM 2295 C CA . CYS A 1 317 ? -13.806 -3.465 -24.856 1.00 58.69 317 CYS A CA 1
ATOM 2296 C C . CYS A 1 317 ? -13.444 -4.719 -24.049 1.00 58.69 317 CYS A C 1
ATOM 2298 O O . CYS A 1 317 ? -14.277 -5.258 -23.323 1.00 58.69 317 CYS A O 1
ATOM 2300 N N . ILE A 1 318 ? -12.202 -5.187 -24.168 1.00 55.62 318 ILE A N 1
ATOM 2301 C CA . ILE A 1 318 ? -11.690 -6.384 -23.489 1.00 55.62 318 ILE A CA 1
ATOM 2302 C C . ILE A 1 318 ? -11.284 -6.012 -22.067 1.00 55.62 318 ILE A C 1
ATOM 2304 O O . ILE A 1 318 ? -10.133 -5.683 -21.816 1.00 55.62 318 ILE A O 1
ATOM 2308 N N . VAL A 1 319 ? -12.249 -5.986 -21.148 1.00 58.50 319 VAL A N 1
ATOM 2309 C CA . VAL A 1 319 ? -12.021 -5.644 -19.736 1.00 58.50 319 VAL A CA 1
ATOM 2310 C C . VAL A 1 319 ? -11.263 -6.761 -19.014 1.00 58.50 319 VAL A C 1
ATOM 2312 O O . VAL A 1 319 ? -11.457 -7.919 -19.371 1.00 58.50 319 VAL A O 1
ATOM 2315 N N . LEU A 1 320 ? -10.459 -6.427 -17.988 1.00 59.69 320 LEU A N 1
ATOM 2316 C CA . LEU A 1 320 ? -9.949 -7.406 -17.007 1.00 59.69 320 LEU A CA 1
ATOM 2317 C C . LEU A 1 320 ? -11.080 -8.367 -16.631 1.00 59.69 320 LEU A C 1
ATOM 2319 O O . LEU A 1 320 ? -12.066 -7.943 -16.017 1.00 59.69 320 LEU A O 1
ATOM 2323 N N . ASP A 1 321 ? -10.962 -9.625 -17.050 1.00 54.62 321 ASP A N 1
ATOM 2324 C CA . ASP A 1 321 ? -12.040 -10.592 -16.914 1.00 54.62 321 ASP A CA 1
ATOM 2325 C C . ASP A 1 321 ? -12.215 -10.920 -15.425 1.00 54.62 321 ASP A C 1
ATOM 2327 O O . ASP A 1 321 ? -11.307 -11.473 -14.803 1.00 54.62 321 ASP A O 1
ATOM 2331 N N . PRO A 1 322 ? -13.369 -10.617 -14.803 1.00 58.28 322 PRO A N 1
ATOM 2332 C CA . PRO A 1 322 ? -13.620 -11.021 -13.427 1.00 58.28 322 PRO A CA 1
ATOM 2333 C C . PRO A 1 322 ? -13.491 -12.537 -13.213 1.00 58.28 322 PRO A C 1
ATOM 2335 O O . PRO A 1 322 ? -13.231 -12.947 -12.084 1.00 58.28 322 PRO A O 1
ATOM 2338 N N . ALA A 1 323 ? -13.651 -13.356 -14.262 1.00 55.44 323 ALA A N 1
ATOM 2339 C CA . ALA A 1 323 ? -13.429 -14.801 -14.221 1.00 55.44 323 ALA A CA 1
ATOM 2340 C C . ALA A 1 323 ? -11.939 -15.201 -14.231 1.00 55.44 323 ALA A C 1
ATOM 2342 O O . ALA A 1 323 ? -11.620 -16.332 -13.870 1.00 55.44 323 ALA A O 1
ATOM 2343 N N . ALA A 1 324 ? -11.027 -14.292 -14.592 1.00 63.03 324 ALA A N 1
ATOM 2344 C CA . ALA A 1 324 ? -9.578 -14.499 -14.529 1.00 63.03 324 ALA A CA 1
ATOM 2345 C C . ALA A 1 324 ? -8.973 -14.159 -13.152 1.00 63.03 324 ALA A C 1
ATOM 2347 O O . ALA A 1 324 ? -7.784 -14.387 -12.925 1.00 63.03 32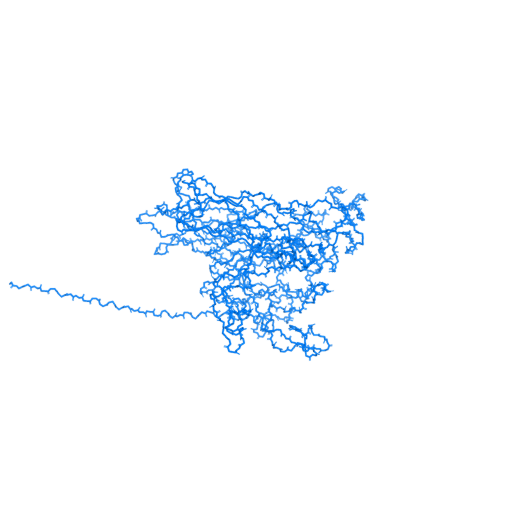4 ALA A O 1
ATOM 2348 N N . ARG A 1 325 ? -9.775 -13.651 -12.206 1.00 77.12 325 ARG A N 1
ATOM 2349 C CA . ARG A 1 325 ? -9.332 -13.372 -10.832 1.00 77.12 325 ARG A CA 1
ATOM 2350 C C . ARG A 1 325 ? -9.115 -14.663 -10.053 1.00 77.12 325 ARG A C 1
ATOM 2352 O O . ARG A 1 325 ? -9.936 -15.574 -10.106 1.00 77.12 325 ARG A O 1
ATOM 2359 N N . LEU A 1 326 ? -8.033 -14.710 -9.281 1.00 80.62 326 LEU A N 1
ATOM 2360 C CA . LEU A 1 326 ? -7.664 -15.901 -8.504 1.00 80.62 326 LEU A CA 1
ATOM 2361 C C . LEU A 1 326 ? -8.369 -15.993 -7.147 1.00 80.62 326 LEU A C 1
ATOM 2363 O O . LEU A 1 326 ? -8.590 -17.085 -6.628 1.00 80.62 326 LEU A O 1
ATOM 2367 N N . ALA A 1 327 ? -8.743 -14.852 -6.571 1.00 85.44 327 ALA A N 1
ATOM 2368 C CA . ALA A 1 327 ? -9.357 -14.788 -5.253 1.00 85.44 327 ALA A CA 1
ATOM 2369 C C . ALA A 1 327 ? -10.779 -15.377 -5.249 1.00 85.44 327 ALA A C 1
ATOM 2371 O O . ALA A 1 327 ? -11.711 -14.805 -5.821 1.00 85.44 327 ALA A O 1
ATOM 2372 N N . ASN A 1 328 ? -10.971 -16.486 -4.530 1.00 88.62 328 ASN A N 1
ATOM 2373 C CA . ASN A 1 328 ? -12.288 -17.076 -4.295 1.00 88.62 328 ASN A CA 1
ATOM 2374 C C . ASN A 1 328 ? -12.873 -16.606 -2.955 1.00 88.62 328 ASN A C 1
ATOM 2376 O O . ASN A 1 328 ? -12.914 -17.340 -1.966 1.00 88.62 328 ASN A O 1
ATOM 2380 N N . ILE A 1 329 ? -13.375 -15.370 -2.936 1.00 92.62 329 ILE A N 1
ATOM 2381 C CA . ILE A 1 329 ? -13.984 -14.767 -1.739 1.00 92.62 329 ILE A CA 1
ATOM 2382 C C . ILE A 1 329 ? -15.334 -15.387 -1.346 1.00 92.62 329 ILE A C 1
ATOM 2384 O O . ILE A 1 329 ? -15.866 -15.055 -0.293 1.00 92.62 329 ILE A O 1
ATOM 2388 N N . ASN A 1 330 ? -15.907 -16.263 -2.180 1.00 94.19 330 ASN A N 1
ATOM 2389 C CA . ASN A 1 330 ? -17.182 -16.935 -1.920 1.00 94.19 330 ASN A CA 1
ATOM 2390 C C . ASN A 1 330 ? -17.011 -18.384 -1.436 1.00 94.19 330 ASN A C 1
ATOM 2392 O O . ASN A 1 330 ? -18.008 -19.084 -1.273 1.00 94.19 330 ASN A O 1
ATOM 2396 N N . ALA A 1 331 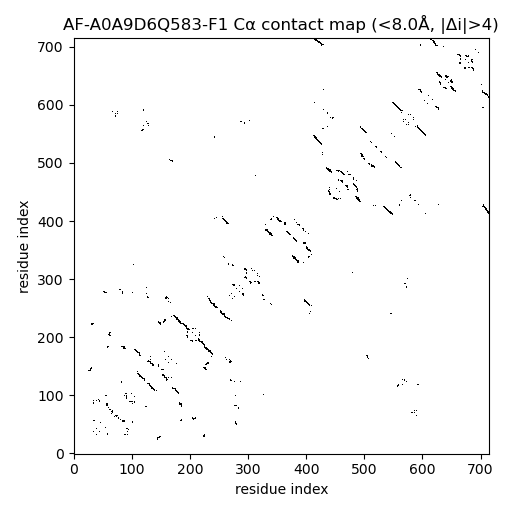? -15.776 -18.841 -1.196 1.00 91.75 331 ALA A N 1
ATOM 2397 C CA . ALA A 1 331 ? -15.501 -20.203 -0.733 1.00 91.75 331 ALA A CA 1
ATOM 2398 C C . ALA A 1 331 ? -16.096 -20.501 0.656 1.00 91.75 331 ALA A C 1
ATOM 2400 O O . ALA A 1 331 ? -16.488 -21.633 0.934 1.00 91.75 331 ALA A O 1
ATOM 2401 N N . ALA A 1 332 ? -16.166 -19.492 1.526 1.00 94.94 332 ALA A N 1
ATOM 2402 C CA . ALA A 1 332 ? -16.699 -19.597 2.878 1.00 94.94 332 ALA A CA 1
ATOM 2403 C C . ALA A 1 332 ? -17.246 -18.244 3.352 1.00 94.94 332 ALA A C 1
ATOM 2405 O O . ALA A 1 332 ? -17.000 -17.205 2.738 1.00 94.94 332 ALA A O 1
ATOM 2406 N N . ASN A 1 333 ? -17.987 -18.251 4.460 1.00 97.50 333 ASN A N 1
ATOM 2407 C CA . ASN A 1 333 ? -18.239 -17.018 5.199 1.00 97.50 333 ASN A CA 1
ATOM 2408 C C . ASN A 1 333 ? -16.931 -16.545 5.834 1.00 97.50 333 ASN A C 1
ATOM 2410 O O . ASN A 1 333 ? -16.094 -17.361 6.218 1.00 97.50 333 ASN A O 1
ATOM 2414 N N . PHE A 1 334 ? -16.771 -15.231 5.954 1.00 98.00 334 PHE A N 1
ATOM 2415 C CA . PHE A 1 334 ? -15.637 -14.669 6.669 1.00 98.00 334 PHE A CA 1
ATOM 2416 C C . PHE A 1 334 ? -16.059 -14.303 8.088 1.00 98.00 334 PHE A C 1
ATOM 2418 O O . PHE A 1 334 ? -17.067 -13.620 8.279 1.00 98.00 334 PHE A O 1
ATOM 2425 N N . GLU A 1 335 ? -15.298 -14.767 9.073 1.00 98.00 335 GLU A N 1
ATOM 2426 C CA . GLU A 1 335 ? -15.634 -14.643 10.488 1.00 98.00 335 GLU A CA 1
ATOM 2427 C C . GLU A 1 335 ? -14.434 -14.132 11.279 1.00 98.00 335 GLU A C 1
ATOM 2429 O O . GLU A 1 335 ? -13.293 -14.540 11.044 1.00 98.00 335 GLU A O 1
ATOM 2434 N N . PHE A 1 336 ? -14.687 -13.229 12.221 1.00 97.75 336 PHE A N 1
ATOM 2435 C CA . PHE A 1 336 ? -13.666 -12.706 13.120 1.00 97.75 336 PHE A CA 1
ATOM 2436 C C . PHE A 1 336 ? -14.287 -12.182 14.412 1.00 97.75 336 PHE A C 1
ATOM 2438 O O . PHE A 1 336 ? -15.479 -11.884 14.472 1.00 97.75 336 PHE A O 1
ATOM 2445 N N . ASP A 1 337 ? -13.450 -12.023 15.432 1.00 96.69 337 ASP A N 1
ATOM 2446 C CA . ASP A 1 337 ? -13.848 -11.435 16.702 1.00 96.69 337 ASP A CA 1
ATOM 2447 C C . ASP A 1 337 ? -13.338 -9.996 16.791 1.00 96.69 337 ASP A C 1
ATOM 2449 O O . ASP A 1 337 ? -12.147 -9.727 16.636 1.00 96.69 337 ASP A O 1
ATOM 2453 N N . LEU A 1 338 ? -14.255 -9.064 17.043 1.00 96.38 338 LEU A N 1
ATOM 2454 C CA . LEU A 1 338 ? -13.942 -7.682 17.384 1.00 96.38 338 LEU A CA 1
ATOM 2455 C C . LEU A 1 338 ? -13.822 -7.589 18.913 1.00 96.38 338 LEU A C 1
ATOM 2457 O O . LEU A 1 338 ? -14.846 -7.752 19.589 1.00 96.38 338 LEU A O 1
ATOM 2461 N N . PRO A 1 339 ? -12.625 -7.343 19.477 1.00 94.69 339 PRO A N 1
ATOM 2462 C CA . PRO A 1 339 ? -12.490 -7.188 20.917 1.00 94.69 339 PRO A CA 1
ATOM 2463 C C . PRO A 1 339 ? -13.320 -6.008 21.406 1.00 94.69 339 PRO A C 1
ATOM 2465 O O . PRO A 1 339 ? -13.415 -4.990 20.724 1.00 94.69 339 PRO A O 1
ATOM 2468 N N . LEU A 1 340 ? -13.959 -6.162 22.564 1.00 92.44 340 LEU A N 1
ATOM 2469 C CA . LEU A 1 340 ? -14.740 -5.103 23.192 1.00 92.44 340 LEU A CA 1
ATOM 2470 C C . LEU A 1 340 ? -13.974 -4.538 24.393 1.00 92.44 340 LEU A C 1
ATOM 2472 O O . LEU A 1 340 ? -13.286 -5.292 25.089 1.00 92.44 340 LEU A O 1
ATOM 2476 N N . PRO A 1 341 ? -14.134 -3.237 24.701 1.00 88.69 341 PRO A N 1
ATOM 2477 C CA . PRO A 1 341 ? -13.697 -2.700 25.984 1.00 88.69 341 PRO A CA 1
ATOM 2478 C C . PRO A 1 341 ? -14.280 -3.515 27.154 1.00 88.69 341 PRO A C 1
ATOM 2480 O O . PRO A 1 341 ? -15.338 -4.139 26.999 1.00 88.69 341 PRO A O 1
ATOM 2483 N N . PRO A 1 342 ? -13.655 -3.512 28.344 1.00 87.62 342 PRO A N 1
ATOM 2484 C CA . PRO A 1 342 ? -14.262 -4.103 29.531 1.00 87.62 342 PRO A CA 1
ATOM 2485 C C . PRO A 1 342 ? -15.647 -3.493 29.799 1.00 87.62 342 PRO A C 1
ATOM 2487 O O . PRO A 1 342 ? -15.814 -2.280 29.656 1.00 87.62 342 PRO A O 1
ATOM 2490 N N . PRO A 1 343 ? -16.658 -4.292 30.182 1.00 87.62 343 PRO A N 1
ATOM 2491 C CA . PRO A 1 343 ? -17.974 -3.751 30.464 1.00 87.62 343 PRO A CA 1
ATOM 2492 C C . PRO A 1 343 ? -17.916 -2.892 31.738 1.00 87.62 343 PRO A C 1
ATOM 2494 O O . PRO A 1 343 ? -17.270 -3.291 32.715 1.00 87.62 343 PRO A O 1
ATOM 2497 N N . PRO A 1 344 ? -18.601 -1.736 31.770 1.00 87.75 344 PRO A N 1
ATOM 2498 C CA . PRO A 1 344 ? -18.720 -0.943 32.986 1.00 87.75 344 PRO A CA 1
ATOM 2499 C C . PRO A 1 344 ? -19.433 -1.739 34.087 1.00 87.75 344 PRO A C 1
ATOM 2501 O O . PRO A 1 344 ? -20.207 -2.663 33.823 1.00 87.75 344 PRO A O 1
ATOM 2504 N N . ALA A 1 345 ? -19.181 -1.375 35.346 1.00 83.69 345 ALA A N 1
ATOM 2505 C CA . ALA A 1 345 ? -19.798 -2.045 36.485 1.00 83.69 345 ALA A CA 1
ATOM 2506 C C . ALA A 1 345 ? -21.333 -1.905 36.452 1.00 83.69 345 ALA A C 1
ATOM 2508 O O . ALA A 1 345 ? -21.866 -0.798 36.392 1.00 83.69 345 ALA A O 1
ATOM 2509 N N . GLY A 1 346 ? -22.044 -3.031 36.554 1.00 83.06 346 GLY A N 1
ATOM 2510 C CA . GLY A 1 346 ? -23.508 -3.076 36.543 1.00 83.06 346 GLY A CA 1
ATOM 2511 C C . GLY A 1 346 ? -24.086 -3.545 35.207 1.00 83.06 346 GLY A C 1
ATOM 2512 O O . GLY A 1 346 ? -23.486 -4.355 34.506 1.00 83.06 346 GLY A O 1
ATOM 2513 N N . SER A 1 347 ? -25.301 -3.092 34.887 1.00 82.75 347 SER A N 1
ATOM 2514 C CA . SER A 1 347 ? -25.961 -3.433 33.622 1.00 82.75 347 SER A CA 1
ATOM 2515 C C . SER A 1 347 ? -25.385 -2.580 32.495 1.00 82.75 347 SER A C 1
ATOM 2517 O O . SER A 1 347 ? -25.590 -1.369 32.491 1.00 82.75 347 SER A O 1
ATOM 2519 N N . ALA A 1 348 ? -24.722 -3.219 31.534 1.00 87.31 348 ALA A N 1
ATOM 2520 C CA . ALA A 1 348 ? -24.168 -2.573 30.352 1.00 87.31 348 ALA A CA 1
ATOM 2521 C C . ALA A 1 348 ? -24.911 -3.019 29.085 1.00 87.31 348 ALA A C 1
ATOM 2523 O O . ALA A 1 348 ? -25.177 -4.204 28.875 1.00 87.31 348 ALA A O 1
ATOM 2524 N N . THR A 1 349 ? -25.225 -2.063 28.222 1.00 90.94 349 THR A N 1
ATOM 2525 C CA . THR A 1 349 ? -25.864 -2.257 26.927 1.00 90.94 349 THR A CA 1
ATOM 2526 C C . THR A 1 349 ? -24.812 -2.104 25.840 1.00 90.94 349 THR A C 1
ATOM 2528 O O . THR A 1 349 ? -24.252 -1.021 25.647 1.00 90.94 349 THR A O 1
ATOM 2531 N N . LEU A 1 350 ? -24.564 -3.177 25.090 1.00 91.38 350 LEU A N 1
ATOM 2532 C CA . LEU A 1 350 ? -23.675 -3.116 23.936 1.00 91.38 350 LEU A CA 1
ATOM 2533 C C . LEU A 1 350 ? -24.285 -2.222 22.848 1.00 91.38 350 LEU A C 1
ATOM 2535 O O . LEU A 1 350 ? -25.425 -2.421 22.421 1.00 91.38 350 LEU A O 1
ATOM 2539 N N . GLN A 1 351 ? -23.506 -1.259 22.370 1.00 91.81 351 GLN A N 1
ATOM 2540 C CA . GLN A 1 351 ? -23.828 -0.429 21.223 1.00 91.81 351 GLN A CA 1
ATOM 2541 C C . GLN A 1 351 ? -22.960 -0.835 20.037 1.00 91.81 351 GLN A C 1
ATOM 2543 O O . GLN A 1 351 ? -21.740 -0.876 20.145 1.00 91.81 351 GLN A O 1
ATOM 2548 N N . ILE A 1 352 ? -23.596 -1.069 18.888 1.00 93.50 352 ILE A N 1
ATOM 2549 C CA . ILE A 1 352 ? -22.926 -1.370 17.620 1.00 93.50 352 ILE A CA 1
ATOM 2550 C C . ILE A 1 352 ? -23.340 -0.299 16.612 1.00 93.50 352 ILE A C 1
ATOM 2552 O O . ILE A 1 352 ? -24.532 -0.032 16.438 1.00 93.50 352 ILE A O 1
ATOM 2556 N N . LYS A 1 353 ? -22.368 0.323 15.945 1.00 94.00 353 LYS A N 1
ATOM 2557 C CA . LYS A 1 353 ? -22.596 1.202 14.794 1.00 94.00 353 LYS A CA 1
ATOM 2558 C C . LYS A 1 353 ? -21.836 0.677 13.594 1.00 94.00 353 LYS A C 1
ATOM 2560 O O . LYS A 1 353 ? -20.697 0.246 13.721 1.00 94.00 353 LYS A O 1
ATOM 2565 N N . THR A 1 354 ? -22.456 0.773 12.428 1.00 94.75 354 THR A N 1
ATOM 2566 C CA . THR A 1 354 ? -21.824 0.412 11.165 1.00 94.75 354 THR A CA 1
ATOM 2567 C C . THR A 1 354 ? -21.839 1.585 10.197 1.00 94.75 354 THR A C 1
ATOM 2569 O O . THR A 1 354 ? -22.746 2.422 10.225 1.00 94.75 354 THR A O 1
ATOM 2572 N N . LYS A 1 355 ? -20.828 1.649 9.333 1.00 95.12 355 LYS A N 1
ATOM 2573 C CA . LYS A 1 355 ? -20.748 2.592 8.217 1.00 95.12 355 LYS A CA 1
ATOM 2574 C C . LYS A 1 355 ? -20.375 1.834 6.950 1.00 95.12 355 LYS A C 1
ATOM 2576 O O . LYS A 1 355 ? -19.301 1.247 6.885 1.00 95.12 355 LYS A O 1
ATOM 2581 N N . ASP A 1 356 ? -21.255 1.877 5.956 1.00 94.81 356 ASP A N 1
ATOM 2582 C CA . ASP A 1 356 ? -21.067 1.180 4.682 1.00 94.81 356 ASP A CA 1
ATOM 2583 C C . ASP A 1 356 ? -20.273 2.042 3.693 1.00 94.81 356 ASP A C 1
ATOM 2585 O O . ASP A 1 356 ? -20.551 3.232 3.530 1.00 94.81 356 ASP A O 1
ATOM 2589 N N . PHE A 1 357 ? -19.339 1.417 2.974 1.00 92.81 357 PHE A N 1
ATOM 2590 C CA . PHE A 1 357 ? -18.511 2.043 1.933 1.00 92.81 357 PHE A CA 1
ATOM 2591 C C . PHE A 1 357 ? -18.726 1.391 0.566 1.00 92.81 357 PHE A C 1
ATOM 2593 O O . PHE A 1 357 ? -17.799 1.275 -0.233 1.00 92.81 357 PHE A O 1
ATOM 2600 N N . LYS A 1 358 ? -19.958 0.941 0.305 1.00 83.38 358 LYS A N 1
ATOM 2601 C CA . LYS A 1 358 ? -20.332 0.160 -0.878 1.00 83.38 358 LYS A CA 1
ATOM 2602 C C . LYS A 1 358 ? -19.712 0.719 -2.171 1.00 83.38 358 LYS A C 1
ATOM 2604 O O . LYS A 1 358 ? -20.142 1.787 -2.621 1.00 83.38 358 LYS A O 1
ATOM 2609 N N . PRO A 1 359 ? -18.765 0.002 -2.805 1.00 80.44 359 PRO A N 1
ATOM 2610 C CA . PRO A 1 359 ? -18.192 0.449 -4.063 1.00 80.44 359 PRO A CA 1
ATOM 2611 C C . PRO A 1 359 ? -19.219 0.333 -5.192 1.00 80.44 359 PRO A C 1
ATOM 2613 O O . PRO A 1 359 ? -20.206 -0.410 -5.110 1.00 80.44 359 PRO A O 1
ATOM 2616 N N . LEU A 1 360 ? -18.994 1.087 -6.267 1.00 75.88 360 LEU A N 1
ATOM 2617 C CA . LEU A 1 360 ? -19.875 1.088 -7.431 1.00 75.88 360 LEU A CA 1
ATOM 2618 C C . LEU A 1 360 ? -19.993 -0.331 -8.015 1.00 75.88 360 LEU A C 1
ATOM 2620 O O . LEU A 1 360 ? -18.991 -0.988 -8.267 1.00 75.88 360 LEU A O 1
ATOM 2624 N N . GLY A 1 361 ? -21.224 -0.812 -8.216 1.00 80.06 361 GLY A N 1
ATOM 2625 C CA . GLY A 1 361 ? -21.480 -2.176 -8.706 1.00 80.06 361 GLY A CA 1
ATOM 2626 C C . GLY A 1 361 ? -21.284 -3.294 -7.668 1.00 80.06 361 GLY A C 1
ATOM 2627 O O . GLY A 1 361 ? -21.527 -4.458 -7.986 1.00 80.06 361 GLY A O 1
ATOM 2628 N N . GLY A 1 362 ? -20.904 -2.961 -6.430 1.00 85.19 362 GLY A N 1
ATOM 2629 C CA . GLY A 1 362 ? -20.714 -3.922 -5.347 1.00 85.19 362 GLY A CA 1
ATOM 2630 C C . GLY A 1 362 ? -22.011 -4.609 -4.908 1.00 85.19 362 GLY A C 1
ATOM 2631 O O . GLY A 1 362 ? -23.049 -3.972 -4.707 1.00 85.19 362 GLY A O 1
ATOM 2632 N N . LEU A 1 363 ? -21.945 -5.920 -4.718 1.00 91.25 363 LEU A N 1
ATOM 2633 C CA . LEU A 1 363 ? -22.959 -6.777 -4.122 1.00 91.25 363 LEU A CA 1
ATOM 2634 C C . LEU A 1 363 ? -22.467 -7.168 -2.729 1.00 91.25 363 LEU A C 1
ATOM 2636 O O . LEU A 1 363 ? -21.623 -8.049 -2.598 1.00 91.25 363 LEU A O 1
ATOM 2640 N N . MET A 1 364 ? -22.981 -6.481 -1.708 1.00 93.62 364 MET A N 1
ATOM 2641 C CA . MET A 1 364 ? -22.569 -6.669 -0.317 1.00 93.62 364 MET A CA 1
ATOM 2642 C C . MET A 1 364 ? -23.589 -7.495 0.470 1.00 93.62 364 MET A C 1
ATOM 2644 O O . MET A 1 364 ? -24.790 -7.213 0.372 1.00 93.62 364 MET A O 1
ATOM 2648 N N . PRO A 1 365 ? -23.139 -8.457 1.291 1.00 96.25 365 PRO A N 1
ATOM 2649 C CA . PRO A 1 365 ? -23.986 -9.113 2.267 1.00 96.25 365 PRO A CA 1
ATOM 2650 C C . PRO A 1 365 ? -24.192 -8.226 3.500 1.00 96.25 365 PRO A C 1
ATOM 2652 O O . PRO A 1 365 ? -23.480 -7.245 3.722 1.00 96.25 365 PRO A O 1
ATOM 2655 N N . LYS A 1 366 ? -25.165 -8.598 4.336 1.00 96.12 366 LYS A N 1
ATOM 2656 C CA . LYS A 1 366 ? -25.351 -8.002 5.661 1.00 96.12 366 LYS A CA 1
ATOM 2657 C C . LYS A 1 366 ? -24.602 -8.839 6.695 1.00 96.12 366 LYS A C 1
ATOM 2659 O O . LYS A 1 366 ? -24.902 -10.022 6.834 1.00 96.12 366 LYS A O 1
ATOM 2664 N N . ALA A 1 367 ? -23.676 -8.222 7.426 1.00 97.38 367 ALA A N 1
ATOM 2665 C CA . ALA A 1 367 ? -22.990 -8.882 8.530 1.00 97.38 367 ALA A CA 1
ATOM 2666 C C . ALA A 1 367 ? -23.947 -9.176 9.698 1.00 97.38 367 ALA A C 1
ATOM 2668 O O . ALA A 1 367 ? -24.914 -8.440 9.935 1.00 97.38 367 ALA A O 1
ATOM 2669 N N . THR A 1 368 ? -23.667 -10.249 10.436 1.00 97.81 368 THR A N 1
ATOM 2670 C CA . THR A 1 368 ? -24.356 -10.584 11.687 1.00 97.81 368 THR A CA 1
ATOM 2671 C C . THR A 1 368 ? -23.406 -10.452 12.864 1.00 97.81 368 THR A C 1
ATOM 2673 O O . THR A 1 368 ? -22.219 -10.740 12.733 1.00 97.81 368 THR A O 1
ATOM 2676 N N . PHE A 1 369 ? -23.947 -10.045 14.009 1.00 97.62 369 PHE A N 1
ATOM 2677 C CA . PHE A 1 369 ? -23.176 -9.707 15.198 1.00 97.62 369 PHE A CA 1
ATOM 2678 C C . PHE A 1 369 ? -23.661 -10.536 16.383 1.00 97.62 369 PHE A C 1
ATOM 2680 O O . PHE A 1 369 ? -24.851 -10.507 16.707 1.00 97.62 369 PHE A O 1
ATOM 2687 N N . GLN A 1 370 ? -22.751 -11.264 17.022 1.00 96.25 370 GLN A N 1
ATOM 2688 C CA . GLN A 1 370 ? -23.043 -12.143 18.150 1.00 96.25 370 GLN A CA 1
ATOM 2689 C C . GLN A 1 370 ? -22.135 -11.769 19.331 1.00 96.25 370 GLN A C 1
ATOM 2691 O O . GLN A 1 370 ? -20.934 -12.035 19.296 1.00 96.25 370 GLN A O 1
ATOM 2696 N N . PRO A 1 371 ? -22.663 -11.101 20.371 1.00 92.62 371 PRO A N 1
ATOM 2697 C CA . PRO A 1 371 ? -21.876 -10.789 21.556 1.00 92.62 371 PRO A CA 1
ATOM 2698 C C . PRO A 1 371 ? -21.444 -12.079 22.253 1.00 92.62 371 PRO A C 1
ATOM 2700 O O . PRO A 1 371 ? -22.281 -12.936 22.533 1.00 92.62 371 PRO A O 1
ATOM 2703 N N . THR A 1 372 ? -20.159 -12.184 22.571 1.00 89.19 372 THR A N 1
ATOM 2704 C CA . THR A 1 372 ? -19.584 -13.288 23.341 1.00 89.19 372 THR A CA 1
ATOM 2705 C C . THR A 1 372 ? -19.218 -12.764 24.729 1.00 89.19 372 THR A C 1
ATOM 2707 O O . THR A 1 372 ? -18.226 -12.041 24.868 1.00 89.19 372 THR A O 1
ATOM 2710 N N . PRO A 1 373 ? -20.026 -13.062 25.766 1.00 79.69 373 PRO A N 1
ATOM 2711 C CA . PRO A 1 373 ? -19.731 -12.657 27.134 1.00 79.69 373 PRO A CA 1
ATOM 2712 C C . PRO A 1 373 ? -18.492 -13.381 27.661 1.00 79.69 373 PRO A C 1
ATOM 2714 O O . PRO A 1 373 ? -18.253 -14.542 27.337 1.00 79.69 373 PRO A O 1
ATOM 2717 N N . GLY A 1 374 ? -17.740 -12.729 28.541 1.00 78.94 374 GLY A N 1
ATOM 2718 C CA . GLY A 1 374 ? -16.583 -13.339 29.183 1.00 78.94 374 GLY A CA 1
ATOM 2719 C C . GLY A 1 374 ? -15.697 -12.307 29.875 1.00 78.94 374 GLY A C 1
ATOM 2720 O O . GLY A 1 374 ? -15.999 -11.114 29.826 1.00 78.94 374 GLY A O 1
ATOM 2721 N N . PRO A 1 375 ? -14.599 -12.751 30.512 1.00 77.00 375 PRO A N 1
ATOM 2722 C CA . PRO A 1 375 ? -13.593 -11.847 31.074 1.00 77.00 375 PRO A CA 1
ATOM 2723 C C . PRO A 1 375 ? -12.903 -10.999 29.991 1.00 77.00 375 PRO A C 1
ATOM 2725 O O . PRO A 1 375 ? -12.458 -9.893 30.272 1.00 77.00 375 PRO A O 1
ATOM 2728 N N . THR A 1 376 ? -12.862 -11.502 28.756 1.00 85.62 376 THR A N 1
ATOM 2729 C CA . THR A 1 376 ? -12.433 -10.798 27.541 1.00 85.62 376 THR A CA 1
ATOM 2730 C C . THR A 1 376 ? -13.616 -10.771 26.567 1.00 85.62 376 THR A C 1
ATOM 2732 O O . THR A 1 376 ? -13.749 -11.687 25.750 1.00 85.62 376 THR A O 1
ATOM 2735 N N . PRO A 1 377 ? -14.556 -9.822 26.717 1.00 91.00 377 PRO A N 1
ATOM 2736 C CA . PRO A 1 377 ? -15.746 -9.784 25.879 1.00 91.00 377 PRO A CA 1
ATOM 2737 C C . PRO A 1 377 ? -15.369 -9.465 24.433 1.00 91.00 377 PRO A C 1
ATOM 2739 O O . PRO A 1 377 ? -14.571 -8.568 24.175 1.00 91.00 377 PRO A O 1
ATOM 2742 N N . ASN A 1 378 ? -16.002 -10.154 23.489 1.00 95.06 378 ASN A N 1
ATOM 2743 C CA . ASN A 1 378 ? -15.809 -9.913 22.062 1.00 95.06 378 ASN A CA 1
ATOM 2744 C C . ASN A 1 378 ? -17.163 -9.833 21.352 1.00 95.06 378 ASN A C 1
ATOM 2746 O O . ASN A 1 378 ? -18.168 -10.370 21.822 1.00 95.06 378 ASN A O 1
ATOM 2750 N N . LEU A 1 379 ? -17.190 -9.189 20.191 1.00 96.50 379 LEU A N 1
ATOM 2751 C CA . LEU A 1 379 ? -18.290 -9.261 19.243 1.00 96.50 379 LEU A CA 1
ATOM 2752 C C . LEU A 1 379 ? -17.877 -10.180 18.095 1.00 96.50 379 LEU A C 1
ATOM 2754 O O . LEU A 1 379 ? -17.048 -9.797 17.274 1.00 96.50 379 LEU A O 1
ATOM 2758 N N . HIS A 1 380 ? -18.469 -11.369 18.028 1.00 97.75 380 HIS A N 1
ATOM 2759 C CA . HIS A 1 380 ? -18.250 -12.282 16.916 1.00 97.75 380 HIS A CA 1
ATOM 2760 C C . HIS A 1 380 ? -19.007 -11.770 15.685 1.00 97.75 380 HIS A C 1
ATOM 2762 O O . HIS A 1 380 ? -20.227 -11.552 15.728 1.00 97.75 380 HIS A O 1
ATOM 2768 N N . VAL A 1 381 ? -18.275 -11.514 14.605 1.00 98.44 381 VAL A N 1
ATOM 2769 C CA . VAL A 1 381 ? -18.779 -10.943 13.355 1.00 98.44 381 VAL A CA 1
ATOM 2770 C C . VAL A 1 381 ? -18.739 -12.010 12.274 1.00 98.44 381 VAL A C 1
ATOM 2772 O O . VAL A 1 381 ? -17.688 -12.579 12.004 1.00 98.44 381 VAL A O 1
ATOM 2775 N N . ILE A 1 382 ? -19.873 -12.222 11.606 1.00 98.38 382 ILE A N 1
ATOM 2776 C CA . ILE A 1 382 ? -19.987 -13.139 10.464 1.00 98.38 382 ILE A CA 1
ATOM 2777 C C . ILE A 1 382 ? -20.385 -12.329 9.235 1.00 98.38 382 ILE A C 1
ATOM 2779 O O . ILE A 1 382 ? -21.428 -11.665 9.227 1.00 98.38 382 ILE A O 1
ATOM 2783 N N . VAL A 1 383 ? -19.574 -12.406 8.183 1.00 98.25 383 VAL A N 1
ATOM 2784 C CA . VAL A 1 383 ? -19.825 -11.813 6.868 1.00 98.25 383 VAL A CA 1
ATOM 2785 C C . VAL A 1 383 ? -20.200 -12.938 5.897 1.00 98.25 383 VAL A C 1
ATOM 2787 O O . VAL A 1 383 ? -19.329 -13.713 5.488 1.00 98.25 383 VAL A O 1
ATOM 2790 N N . PRO A 1 384 ? -21.487 -13.072 5.518 1.00 97.50 384 PRO A N 1
ATOM 2791 C CA . PRO A 1 384 ? -21.939 -14.227 4.756 1.00 97.50 384 PRO A CA 1
ATOM 2792 C C . PRO A 1 384 ? -21.608 -14.083 3.266 1.00 97.50 384 PRO A C 1
ATOM 2794 O O . PRO A 1 384 ? -22.437 -13.640 2.472 1.00 97.50 384 PRO A O 1
ATOM 2797 N N . MET A 1 385 ? -20.376 -14.438 2.897 1.00 96.56 385 MET A N 1
ATOM 2798 C CA . MET A 1 385 ? -19.872 -14.360 1.523 1.00 96.56 385 MET A CA 1
ATOM 2799 C C . MET A 1 385 ? -20.223 -15.591 0.674 1.00 96.56 385 MET A C 1
ATOM 2801 O O . MET A 1 385 ? -20.272 -15.479 -0.548 1.00 96.56 385 MET A O 1
ATOM 2805 N N . ALA A 1 386 ? -20.496 -16.750 1.282 1.00 96.50 386 ALA A N 1
ATOM 2806 C CA . ALA A 1 386 ? -20.708 -18.007 0.552 1.00 96.50 386 ALA A CA 1
ATOM 2807 C C . ALA A 1 386 ? -22.143 -18.216 0.035 1.00 96.50 386 ALA A C 1
ATOM 2809 O O . ALA A 1 386 ? -22.396 -19.111 -0.770 1.00 96.50 386 ALA A O 1
ATOM 2810 N N . ALA A 1 387 ? -23.103 -17.412 0.498 1.00 94.88 387 ALA A N 1
ATOM 2811 C CA . ALA A 1 387 ? -24.511 -17.561 0.146 1.00 94.88 387 ALA A CA 1
ATOM 2812 C C . ALA A 1 387 ? -24.961 -16.488 -0.861 1.00 94.88 387 ALA A C 1
ATOM 2814 O O . ALA A 1 387 ? -24.592 -15.320 -0.709 1.00 94.88 387 ALA A O 1
ATOM 2815 N N . PRO A 1 388 ? -25.800 -16.831 -1.860 1.00 96.12 388 PRO A N 1
ATOM 2816 C CA . PRO A 1 388 ? -26.400 -15.838 -2.739 1.00 96.12 388 PRO A CA 1
ATOM 2817 C C . PRO A 1 388 ? -27.228 -14.807 -1.964 1.00 96.12 388 PRO A C 1
ATOM 2819 O O . PRO A 1 388 ? -27.956 -15.137 -1.027 1.00 96.12 388 PRO A O 1
ATOM 2822 N N . LEU A 1 389 ? -27.160 -13.551 -2.399 1.00 95.38 389 LEU A N 1
ATOM 2823 C CA . LEU A 1 389 ? -28.037 -12.487 -1.923 1.00 95.38 389 LEU A CA 1
ATOM 2824 C C . LEU A 1 389 ? -29.478 -12.716 -2.411 1.00 95.38 389 LEU A C 1
ATOM 2826 O O . LEU A 1 389 ? -29.746 -13.555 -3.269 1.00 95.38 389 LEU A O 1
ATOM 2830 N N . ALA A 1 390 ? -30.421 -11.896 -1.935 1.00 93.81 390 ALA A N 1
ATOM 2831 C CA . ALA A 1 390 ? -31.837 -11.978 -2.322 1.00 93.81 390 ALA A CA 1
ATOM 2832 C C . ALA A 1 390 ? -32.096 -11.873 -3.843 1.00 93.81 390 ALA A C 1
ATOM 2834 O O . ALA A 1 390 ? -33.154 -12.271 -4.318 1.00 93.81 390 ALA A O 1
ATOM 2835 N N . ASN A 1 391 ? -31.140 -11.348 -4.616 1.00 92.06 391 ASN A N 1
ATOM 2836 C CA . ASN A 1 391 ? -31.198 -11.269 -6.079 1.00 92.06 391 ASN A CA 1
ATOM 2837 C C . ASN A 1 391 ? -30.628 -12.516 -6.794 1.00 92.06 391 ASN A C 1
ATOM 2839 O O . ASN A 1 391 ? -30.444 -12.479 -8.010 1.00 92.06 391 ASN A O 1
ATOM 2843 N N . GLY A 1 392 ? -30.296 -13.579 -6.055 1.00 94.81 392 GLY A N 1
ATOM 2844 C CA . GLY A 1 392 ? -29.739 -14.830 -6.574 1.00 94.81 392 GLY A CA 1
ATOM 2845 C C . GLY A 1 392 ? -28.258 -14.774 -6.960 1.00 94.81 392 GLY A C 1
ATOM 2846 O O . GLY A 1 392 ? -27.721 -15.781 -7.410 1.00 94.81 392 GLY A O 1
ATOM 2847 N N . LYS A 1 393 ? -27.581 -13.629 -6.795 1.00 93.00 393 LYS A N 1
ATOM 2848 C CA . LYS A 1 393 ? -26.153 -13.472 -7.108 1.00 93.00 393 LYS A CA 1
ATOM 2849 C C . LYS A 1 393 ? -25.304 -13.586 -5.846 1.00 93.00 393 LYS A C 1
ATOM 2851 O O . LYS A 1 393 ? -25.711 -13.108 -4.787 1.00 93.00 393 LYS A O 1
ATOM 2856 N N . LEU A 1 394 ? -24.116 -14.172 -5.969 1.00 93.94 394 LEU A N 1
ATOM 2857 C CA . LEU A 1 394 ? -23.136 -14.182 -4.884 1.00 93.94 394 LEU A CA 1
ATOM 2858 C C . LEU A 1 394 ? -22.623 -12.760 -4.590 1.00 93.94 394 LEU A C 1
ATOM 2860 O O . LEU A 1 394 ? -22.533 -11.935 -5.510 1.00 93.94 394 LEU A O 1
ATOM 2864 N N . PRO A 1 395 ? -22.293 -12.458 -3.323 1.00 94.44 395 PRO A N 1
ATOM 2865 C CA . PRO A 1 395 ? -21.541 -11.268 -2.970 1.00 94.44 395 PRO A CA 1
ATOM 2866 C C . PRO A 1 395 ? -20.237 -11.160 -3.752 1.00 94.44 395 PRO A C 1
ATOM 2868 O O . PRO A 1 395 ? -19.564 -12.161 -3.955 1.00 94.44 395 PRO A O 1
ATOM 2871 N N . ASN A 1 396 ? -19.841 -9.956 -4.147 1.00 90.56 396 ASN A N 1
ATOM 2872 C CA . ASN A 1 396 ? -18.547 -9.737 -4.807 1.00 90.56 396 ASN A CA 1
ATOM 2873 C C . ASN A 1 396 ? -17.635 -8.772 -4.037 1.00 90.56 396 ASN A C 1
ATOM 2875 O O . ASN A 1 396 ? -16.510 -8.526 -4.466 1.00 90.56 396 ASN A O 1
ATOM 2879 N N . VAL A 1 397 ? -18.124 -8.215 -2.924 1.00 94.31 397 VAL A N 1
ATOM 2880 C CA . VAL A 1 397 ? -17.377 -7.305 -2.058 1.00 94.31 397 VAL A CA 1
ATOM 2881 C C . VAL A 1 397 ? -18.043 -7.194 -0.685 1.00 94.31 397 VAL A C 1
ATOM 2883 O O . VAL A 1 397 ? -19.263 -7.317 -0.569 1.00 94.31 397 VAL A O 1
ATOM 2886 N N . PHE A 1 398 ? -17.268 -6.879 0.346 1.00 97.19 398 PHE A N 1
ATOM 2887 C CA . PHE A 1 398 ? -17.749 -6.335 1.615 1.00 97.19 398 PHE A CA 1
ATOM 2888 C C . PHE A 1 398 ? -16.857 -5.155 2.015 1.00 97.19 398 PHE A C 1
ATOM 2890 O O . PHE A 1 398 ? -15.644 -5.233 1.874 1.00 97.19 398 PHE A O 1
ATOM 2897 N N . ALA A 1 399 ? -17.452 -4.043 2.447 1.00 97.00 399 ALA A N 1
ATOM 2898 C CA . ALA A 1 399 ? -16.744 -2.795 2.734 1.00 97.00 399 ALA A CA 1
ATOM 2899 C C . ALA A 1 399 ? -17.482 -2.020 3.836 1.00 97.00 399 ALA A C 1
ATOM 2901 O O . ALA A 1 399 ? -18.437 -1.287 3.552 1.00 97.00 399 ALA A O 1
ATOM 2902 N N . GLN A 1 400 ? -17.094 -2.223 5.095 1.00 97.19 400 GLN A N 1
ATOM 2903 C CA . GLN A 1 400 ? -17.808 -1.664 6.245 1.00 97.19 400 GLN A CA 1
ATOM 2904 C C . GLN A 1 400 ? -16.855 -1.352 7.405 1.00 97.19 400 GLN A C 1
ATOM 2906 O O . GLN A 1 400 ? -16.007 -2.172 7.746 1.00 97.19 400 GLN A O 1
ATOM 2911 N N . SER A 1 401 ? -17.054 -0.203 8.056 1.00 96.56 401 SER A N 1
ATOM 2912 C CA . SER A 1 401 ? -16.532 0.035 9.407 1.00 96.56 401 SER A CA 1
ATOM 2913 C C . SER A 1 401 ? -17.563 -0.422 10.431 1.00 96.56 401 SER A C 1
ATOM 2915 O O . SER A 1 401 ? -18.723 -0.010 10.354 1.00 96.56 401 SER A O 1
ATOM 2917 N N . ILE A 1 402 ? -17.152 -1.229 11.402 1.00 96.69 402 ILE A N 1
ATOM 2918 C CA . ILE A 1 402 ? -17.983 -1.731 12.499 1.00 96.69 402 ILE A CA 1
ATOM 2919 C C . ILE A 1 402 ? -17.369 -1.231 13.800 1.00 96.69 402 ILE A C 1
ATOM 2921 O O . ILE A 1 402 ? -16.235 -1.564 14.109 1.00 96.69 402 ILE A O 1
ATOM 2925 N N . SER A 1 403 ? -18.103 -0.447 14.576 1.00 95.25 403 SER A N 1
ATOM 2926 C CA . SER A 1 403 ? -17.642 0.071 15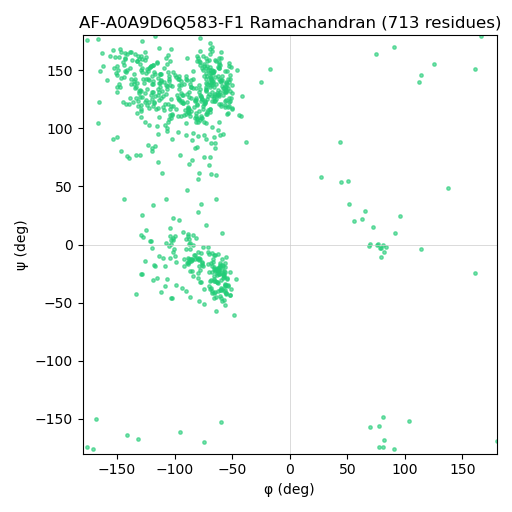.862 1.00 95.25 403 SER A CA 1
ATOM 2927 C C . SER A 1 403 ? -18.545 -0.423 16.980 1.00 95.25 403 SER A C 1
ATOM 2929 O O . SER A 1 403 ? -19.769 -0.309 16.874 1.00 95.25 403 SER A O 1
ATOM 2931 N N . ALA A 1 404 ? -17.952 -0.947 18.050 1.00 94.12 404 ALA A N 1
ATOM 2932 C CA . ALA A 1 404 ? -18.683 -1.500 19.180 1.00 94.12 404 ALA A CA 1
ATOM 2933 C C . ALA A 1 404 ? -18.102 -1.047 20.528 1.00 94.12 404 ALA A C 1
ATOM 2935 O O . ALA A 1 404 ? -16.888 -0.995 20.704 1.00 94.12 404 ALA A O 1
ATOM 2936 N N . GLY A 1 405 ? -18.984 -0.711 21.469 1.00 93.19 405 GLY A N 1
ATOM 2937 C CA . GLY A 1 405 ? -18.641 -0.235 22.812 1.00 93.19 405 GLY A CA 1
ATOM 2938 C C . GLY A 1 405 ? -19.855 -0.259 23.743 1.00 93.19 405 GLY A C 1
ATOM 2939 O O . GLY A 1 405 ? -20.962 -0.591 23.311 1.00 93.19 405 GLY A O 1
ATOM 2940 N N . TRP A 1 406 ? -19.677 0.079 25.018 1.00 91.19 406 TRP A N 1
ATOM 2941 C CA . TRP A 1 406 ? -20.756 0.023 26.012 1.00 91.19 406 TRP A CA 1
ATOM 2942 C C . TRP A 1 406 ? -21.392 1.392 26.209 1.00 91.19 406 TRP A C 1
ATOM 2944 O O . TRP A 1 406 ? -20.711 2.364 26.517 1.00 91.19 406 TRP A O 1
ATOM 2954 N N . LYS A 1 407 ? -22.717 1.476 26.058 1.00 89.31 407 LYS A N 1
ATOM 2955 C CA . LYS A 1 407 ? -23.462 2.740 26.171 1.00 89.31 407 LYS A CA 1
ATOM 2956 C C . LYS A 1 407 ? -23.232 3.453 27.509 1.00 89.31 407 LYS A C 1
ATOM 2958 O O . LYS A 1 407 ? -23.255 4.680 27.553 1.00 89.31 407 LYS A O 1
ATOM 2963 N N . GLU A 1 408 ? -23.085 2.685 28.579 1.00 89.81 408 GLU A N 1
ATOM 2964 C CA . GLU A 1 408 ? -22.919 3.149 29.955 1.00 89.81 408 GLU A CA 1
ATOM 2965 C C . GLU A 1 408 ? -21.446 3.350 30.339 1.00 89.81 408 GLU A C 1
ATOM 2967 O O . GLU A 1 408 ? -21.160 3.643 31.497 1.00 89.81 408 GLU A O 1
ATOM 2972 N N . ASP A 1 409 ? -20.507 3.191 29.402 1.00 87.88 409 ASP A N 1
ATOM 2973 C CA . ASP A 1 409 ? -19.100 3.482 29.657 1.00 87.88 409 ASP A CA 1
ATOM 2974 C C . ASP A 1 409 ? -18.893 4.996 29.781 1.00 87.88 409 ASP A C 1
ATOM 2976 O O . ASP A 1 409 ? -19.124 5.764 28.846 1.00 87.88 409 ASP A O 1
ATOM 2980 N N . THR A 1 410 ? -18.478 5.425 30.971 1.00 86.31 410 THR A N 1
ATOM 2981 C CA . THR A 1 410 ? -18.218 6.828 31.306 1.00 86.31 410 THR A CA 1
ATOM 2982 C C . THR A 1 410 ? -16.728 7.156 31.355 1.00 86.31 410 THR A C 1
ATOM 2984 O O . THR A 1 410 ? -16.355 8.180 31.931 1.00 86.31 410 THR A O 1
ATOM 2987 N N . THR A 1 411 ? -15.862 6.284 30.832 1.00 88.19 411 THR A N 1
ATOM 2988 C CA . THR A 1 411 ? -14.422 6.546 30.756 1.00 88.19 411 THR A CA 1
ATOM 2989 C C . THR A 1 411 ? -14.192 7.859 30.022 1.00 88.19 411 THR A C 1
ATOM 2991 O O . THR A 1 411 ? -14.674 8.064 28.908 1.00 88.19 411 THR A O 1
ATOM 2994 N N . SER A 1 412 ? -13.474 8.771 30.675 1.00 88.06 412 SER A N 1
ATOM 2995 C CA . SER A 1 412 ? -13.224 10.098 30.128 1.00 88.06 412 SER A CA 1
ATOM 2996 C C . SER A 1 412 ? -12.377 9.991 28.865 1.00 88.06 412 SER A C 1
ATOM 2998 O O . SER A 1 412 ? -11.309 9.384 28.889 1.00 88.06 412 SER A O 1
ATOM 3000 N N . LEU A 1 413 ? -12.821 10.643 27.794 1.00 90.75 413 LEU A N 1
ATOM 3001 C CA . LEU A 1 413 ? -12.051 10.831 26.569 1.00 90.75 413 LEU A CA 1
ATOM 3002 C C . LEU A 1 413 ? -11.848 12.326 26.326 1.00 90.75 413 LEU A C 1
ATOM 3004 O O . LEU A 1 413 ? -12.759 13.129 26.527 1.00 90.75 413 LEU A O 1
ATOM 3008 N N . THR A 1 414 ? -10.660 12.691 25.866 1.00 91.75 414 THR A N 1
ATOM 3009 C CA . THR A 1 414 ? -10.336 14.038 25.408 1.00 91.75 414 THR A CA 1
ATOM 3010 C C . THR A 1 414 ? -10.647 14.139 23.922 1.00 91.75 414 THR A C 1
ATOM 3012 O O . THR A 1 414 ? -10.106 13.377 23.121 1.00 91.75 414 THR A O 1
ATOM 3015 N N . HIS A 1 415 ? -11.501 15.092 23.538 1.00 93.00 415 HIS A N 1
ATOM 3016 C CA . HIS A 1 415 ? -11.748 15.402 22.130 1.00 93.00 415 HIS A CA 1
ATOM 3017 C C . HIS A 1 415 ? -10.620 16.289 21.597 1.00 93.00 415 HIS A C 1
ATOM 3019 O O . HIS A 1 415 ? -10.523 17.469 21.936 1.00 93.00 415 HIS A O 1
ATOM 3025 N N . VAL A 1 416 ? -9.768 15.724 20.747 1.00 94.19 416 VAL A N 1
ATOM 3026 C CA . VAL A 1 416 ? -8.703 16.442 20.048 1.00 94.19 416 VAL A CA 1
ATOM 3027 C C . VAL A 1 416 ? -9.074 16.569 18.577 1.00 94.19 416 VAL A C 1
ATOM 3029 O O . VAL A 1 416 ? -9.271 15.588 17.865 1.00 94.19 416 VAL A O 1
ATOM 3032 N N . GLN A 1 417 ? -9.167 17.803 18.099 1.00 95.69 417 GLN A N 1
ATOM 3033 C CA . GLN A 1 417 ? -9.361 18.086 16.687 1.00 95.69 417 GLN A CA 1
ATOM 3034 C C . GLN A 1 417 ? -8.017 18.320 16.009 1.00 95.69 417 GLN A C 1
ATOM 3036 O O . GLN A 1 417 ? -7.290 19.246 16.373 1.00 95.69 417 GLN A O 1
ATOM 3041 N N . VAL A 1 418 ? -7.738 17.535 14.972 1.00 97.25 418 VAL A N 1
ATOM 3042 C CA . VAL A 1 418 ? -6.554 17.668 14.118 1.00 97.25 418 VAL A CA 1
ATOM 3043 C C . VAL A 1 418 ? -6.989 18.251 12.782 1.00 97.25 418 VAL A C 1
ATOM 3045 O O . VAL A 1 418 ? -7.965 17.798 12.183 1.00 97.25 418 VAL A O 1
ATOM 3048 N N . LYS A 1 419 ? -6.269 19.254 12.278 1.00 97.62 419 LYS A N 1
ATOM 3049 C CA . LYS A 1 419 ? -6.482 19.783 10.927 1.00 97.62 419 LYS A CA 1
ATOM 3050 C C . LYS A 1 419 ? -5.173 19.840 10.161 1.00 97.62 419 LYS A C 1
ATOM 3052 O O . LYS A 1 419 ? -4.318 20.657 10.490 1.00 97.62 419 LYS A O 1
ATOM 3057 N N . LEU A 1 420 ? -5.061 19.050 9.097 1.00 97.44 420 LEU A N 1
ATOM 3058 C CA . LEU A 1 420 ? -3.948 19.132 8.150 1.00 97.44 420 LEU A CA 1
ATOM 3059 C C . LEU A 1 420 ? -4.236 20.299 7.198 1.00 97.44 420 LEU A C 1
ATOM 3061 O O . LEU A 1 420 ? -5.181 20.246 6.403 1.00 97.44 420 LEU A O 1
ATOM 3065 N N . ALA A 1 421 ? -3.495 21.397 7.353 1.00 94.81 421 ALA A N 1
ATOM 3066 C CA . ALA A 1 421 ? -3.884 22.698 6.817 1.00 94.81 421 ALA A CA 1
ATOM 3067 C C . ALA A 1 421 ? -3.113 23.081 5.559 1.00 94.81 421 ALA A C 1
ATOM 3069 O O . ALA A 1 421 ? -3.724 23.543 4.598 1.00 94.81 421 ALA A O 1
ATOM 3070 N N . ASN A 1 422 ? -1.791 22.920 5.539 1.00 94.56 422 ASN A N 1
ATOM 3071 C CA . ASN A 1 422 ? -0.997 23.245 4.360 1.00 94.56 422 ASN A CA 1
ATOM 3072 C C . ASN A 1 422 ? 0.157 22.273 4.192 1.00 94.56 422 ASN A C 1
ATOM 3074 O O . ASN A 1 422 ? 0.796 21.883 5.161 1.00 94.56 422 ASN A O 1
ATOM 3078 N N . LEU A 1 423 ? 0.449 21.966 2.937 1.00 94.00 423 LEU A N 1
ATOM 3079 C CA . LEU A 1 423 ? 1.662 21.288 2.531 1.00 94.00 423 LEU A CA 1
ATOM 3080 C C . LEU A 1 423 ? 2.534 22.291 1.777 1.00 94.00 423 LEU A C 1
ATOM 3082 O O . LEU A 1 423 ? 2.114 22.851 0.765 1.00 94.00 423 LEU A O 1
ATOM 3086 N N . ILE A 1 424 ? 3.722 22.559 2.294 1.00 91.25 424 ILE A N 1
ATOM 3087 C CA . ILE A 1 424 ? 4.688 23.489 1.723 1.00 91.25 424 ILE A CA 1
ATOM 3088 C C . ILE A 1 424 ? 5.749 22.655 1.013 1.00 91.25 424 ILE A C 1
ATOM 3090 O O . ILE A 1 424 ? 6.491 21.929 1.658 1.00 91.25 424 ILE A O 1
ATOM 3094 N N . ILE A 1 425 ? 5.808 22.738 -0.313 1.00 87.38 425 ILE A N 1
ATOM 3095 C CA . ILE A 1 425 ? 6.792 22.003 -1.113 1.00 87.38 425 ILE A CA 1
ATOM 3096 C C . ILE A 1 425 ? 8.077 22.820 -1.178 1.00 87.38 425 ILE A C 1
ATOM 3098 O O . ILE A 1 425 ? 8.084 23.903 -1.770 1.00 87.38 425 ILE A O 1
ATOM 3102 N N . ASN A 1 426 ? 9.147 22.290 -0.591 1.00 83.56 426 ASN A N 1
ATOM 3103 C CA . ASN A 1 426 ? 10.467 22.915 -0.544 1.00 83.56 426 ASN A CA 1
ATOM 3104 C C . ASN A 1 426 ? 11.316 22.490 -1.752 1.00 83.56 426 ASN A C 1
ATOM 3106 O O . ASN A 1 426 ? 11.968 23.329 -2.373 1.00 83.56 426 ASN A O 1
ATOM 3110 N N . ASN A 1 427 ? 11.235 21.211 -2.137 1.00 81.19 427 ASN A N 1
ATOM 3111 C CA . ASN A 1 427 ? 11.880 20.640 -3.320 1.00 81.19 427 ASN A CA 1
ATOM 3112 C C . ASN A 1 427 ? 10.866 19.779 -4.088 1.00 81.19 427 ASN A C 1
ATOM 3114 O O . ASN A 1 427 ? 10.277 18.903 -3.473 1.00 81.19 427 ASN A O 1
ATOM 3118 N N . PRO A 1 428 ? 10.636 19.991 -5.398 1.00 81.12 428 PRO A N 1
ATOM 3119 C CA . PRO A 1 428 ? 9.705 19.184 -6.188 1.00 81.12 428 PRO A CA 1
ATOM 3120 C C . PRO A 1 428 ? 10.252 17.810 -6.600 1.00 81.12 428 PRO A C 1
ATOM 3122 O O . PRO A 1 428 ? 9.494 17.048 -7.194 1.00 81.12 428 PRO A O 1
ATOM 3125 N N . LEU A 1 429 ? 11.533 17.515 -6.348 1.00 83.00 429 LEU A N 1
ATOM 3126 C CA . LEU A 1 429 ? 12.189 16.237 -6.651 1.00 83.00 429 LEU A CA 1
ATOM 3127 C C . LEU A 1 429 ? 11.970 15.772 -8.091 1.00 83.00 429 LEU A C 1
ATOM 3129 O O . LEU A 1 429 ? 11.425 14.697 -8.342 1.00 83.00 429 LEU A O 1
ATOM 3133 N N . LYS A 1 430 ? 12.317 16.647 -9.037 1.00 81.81 430 LYS A N 1
ATOM 3134 C CA . LYS A 1 430 ? 12.302 16.345 -10.470 1.00 81.81 430 LYS A CA 1
ATOM 3135 C C . LYS A 1 430 ? 13.725 16.381 -10.977 1.00 81.81 430 LYS A C 1
ATOM 3137 O O . LYS A 1 430 ? 14.448 17.322 -10.648 1.00 81.81 430 LYS A O 1
ATOM 3142 N N . ASP A 1 431 ? 14.087 15.369 -11.759 1.00 73.69 431 ASP A N 1
ATOM 3143 C CA . ASP A 1 431 ? 15.416 15.261 -12.352 1.00 73.69 431 ASP A CA 1
ATOM 3144 C C . ASP A 1 431 ? 15.732 16.536 -13.136 1.00 73.69 431 ASP A C 1
ATOM 3146 O O . ASP A 1 431 ? 14.833 17.191 -13.662 1.00 73.69 431 ASP A O 1
ATOM 3150 N N . SER A 1 432 ? 17.002 16.923 -13.217 1.00 69.62 432 SER A N 1
ATOM 3151 C CA . SER A 1 432 ? 17.403 18.069 -14.043 1.00 69.62 432 SER A CA 1
ATOM 3152 C C . SER A 1 432 ? 17.290 17.763 -15.540 1.00 69.62 432 SER A C 1
ATOM 3154 O O . SER A 1 432 ? 17.102 18.672 -16.351 1.00 69.62 432 SER A O 1
ATOM 3156 N N . THR A 1 433 ? 17.340 16.478 -15.898 1.00 75.81 433 THR A N 1
ATOM 3157 C CA . THR A 1 433 ? 17.108 15.957 -17.247 1.00 75.81 433 THR A CA 1
ATOM 3158 C C . THR A 1 433 ? 15.926 14.991 -17.206 1.00 75.81 433 THR A C 1
ATOM 3160 O O . THR A 1 433 ? 15.956 14.052 -16.416 1.00 75.81 433 THR A O 1
ATOM 3163 N N . PRO A 1 434 ? 14.875 15.186 -18.020 1.00 79.06 434 PRO A N 1
ATOM 3164 C CA . PRO A 1 434 ? 13.745 14.269 -18.017 1.00 79.06 434 PRO A CA 1
ATOM 3165 C C . PRO A 1 434 ? 14.159 12.912 -18.594 1.00 79.06 434 PRO A C 1
ATOM 3167 O O . PRO A 1 434 ? 14.873 12.866 -19.596 1.00 79.06 434 PRO A O 1
ATOM 3170 N N . ALA A 1 435 ? 13.632 11.825 -18.024 1.00 82.12 435 ALA A N 1
ATOM 3171 C CA . ALA A 1 435 ? 13.862 10.463 -18.516 1.00 82.12 435 ALA A CA 1
ATOM 3172 C C . ALA A 1 435 ? 13.516 10.302 -20.008 1.00 82.12 435 ALA A C 1
ATOM 3174 O O . ALA A 1 435 ? 14.206 9.604 -20.747 1.00 82.12 435 ALA A O 1
ATOM 3175 N N . ILE A 1 436 ? 12.469 11.000 -20.464 1.00 83.44 436 ILE A N 1
ATOM 3176 C CA . ILE A 1 436 ? 12.102 11.087 -21.878 1.00 83.44 436 ILE A CA 1
ATOM 3177 C C . ILE A 1 436 ? 12.247 12.541 -22.348 1.00 83.44 436 ILE A C 1
ATOM 3179 O O . ILE A 1 436 ? 11.498 13.414 -21.884 1.00 83.44 436 ILE A O 1
ATOM 3183 N N . PRO A 1 437 ? 13.150 12.837 -23.301 1.00 82.81 437 PRO A N 1
ATOM 3184 C CA . PRO A 1 437 ? 13.252 14.167 -23.883 1.00 82.81 437 PRO A CA 1
ATOM 3185 C C . PRO A 1 437 ? 11.992 14.505 -24.683 1.00 82.81 437 PRO A C 1
ATOM 3187 O O . PRO A 1 437 ? 11.348 13.638 -25.269 1.00 82.81 437 PRO A O 1
ATOM 3190 N N . LYS A 1 438 ? 11.647 15.793 -24.738 1.00 86.69 438 LYS A N 1
ATOM 3191 C CA . LYS A 1 438 ? 10.422 16.239 -25.402 1.00 86.69 438 LYS A CA 1
ATOM 3192 C C . LYS A 1 438 ? 10.543 16.134 -26.929 1.00 86.69 438 LYS A C 1
ATOM 3194 O O . LYS A 1 438 ? 11.224 16.955 -27.547 1.00 86.69 438 LYS A O 1
ATOM 3199 N N . LYS A 1 439 ? 9.895 15.130 -27.526 1.00 88.50 439 LYS A N 1
ATOM 3200 C CA . LYS A 1 439 ? 10.034 14.754 -28.944 1.00 88.50 439 LYS A CA 1
ATOM 3201 C C . LYS A 1 439 ? 8.710 14.307 -29.562 1.00 88.50 439 LYS A C 1
ATOM 3203 O O . LYS A 1 439 ? 7.775 13.913 -28.864 1.00 88.50 439 LYS A O 1
ATOM 3208 N N . CYS A 1 440 ? 8.649 14.354 -30.891 1.00 88.81 440 CYS A N 1
ATOM 3209 C CA . CYS A 1 440 ? 7.533 13.804 -31.652 1.00 88.81 440 CYS A CA 1
ATOM 3210 C C . CYS A 1 440 ? 7.627 12.277 -31.742 1.00 88.81 440 CYS A C 1
ATOM 3212 O O . CYS A 1 440 ? 8.647 11.751 -32.188 1.00 88.81 440 CYS A O 1
ATOM 3214 N N . THR A 1 441 ? 6.565 11.565 -31.364 1.00 87.56 441 THR A N 1
ATOM 3215 C CA . THR A 1 441 ? 6.477 10.109 -31.562 1.00 87.56 441 THR A CA 1
ATOM 3216 C C . THR A 1 441 ? 6.455 9.767 -33.043 1.00 87.56 441 THR A C 1
ATOM 3218 O O . THR A 1 441 ? 5.800 10.455 -33.823 1.00 87.56 441 THR A O 1
ATOM 3221 N N . ASN A 1 442 ? 7.084 8.663 -33.421 1.00 86.81 442 ASN A N 1
ATOM 3222 C CA . ASN A 1 442 ? 6.952 8.073 -34.741 1.00 86.81 442 ASN A CA 1
ATOM 3223 C C . ASN A 1 442 ? 5.824 7.024 -34.715 1.00 86.81 442 ASN A C 1
ATOM 3225 O O . ASN A 1 442 ? 5.912 6.076 -33.938 1.00 86.81 442 ASN A O 1
ATOM 3229 N N . PRO A 1 443 ? 4.776 7.145 -35.553 1.00 79.88 443 PRO A N 1
ATOM 3230 C CA . PRO A 1 443 ? 3.714 6.140 -35.644 1.00 79.88 443 PRO A CA 1
ATOM 3231 C C . PRO A 1 443 ? 4.202 4.733 -36.022 1.00 79.88 443 PRO A C 1
ATOM 3233 O O . PRO A 1 443 ? 3.507 3.762 -35.745 1.00 79.88 443 PRO A O 1
ATOM 3236 N N . ALA A 1 444 ? 5.381 4.614 -36.644 1.00 80.81 444 ALA A N 1
ATOM 3237 C CA . ALA A 1 444 ? 6.038 3.334 -36.922 1.00 80.81 444 ALA A CA 1
ATOM 3238 C C . ALA A 1 444 ? 6.863 2.789 -35.733 1.00 80.81 444 ALA A C 1
ATOM 3240 O O . ALA A 1 444 ? 7.457 1.720 -35.843 1.00 80.81 444 ALA A O 1
ATOM 3241 N N . GLY A 1 445 ? 6.904 3.522 -34.618 1.00 78.94 445 GLY A N 1
ATOM 3242 C CA . GLY A 1 445 ? 7.627 3.198 -33.394 1.00 78.94 445 GLY A CA 1
ATOM 3243 C C . GLY A 1 445 ? 8.798 4.143 -33.107 1.00 78.94 445 GLY A C 1
ATOM 3244 O O . GLY A 1 445 ? 9.537 4.535 -34.015 1.00 78.94 445 GLY A O 1
ATOM 3245 N N . GLY A 1 446 ? 8.981 4.510 -31.834 1.00 82.19 446 GLY A N 1
ATOM 3246 C CA . GLY A 1 446 ? 10.068 5.390 -31.382 1.00 82.19 446 GLY A CA 1
ATOM 3247 C C . GLY A 1 446 ? 9.809 6.887 -31.593 1.00 82.19 446 GLY A C 1
ATOM 3248 O O . GLY A 1 446 ? 8.673 7.355 -31.535 1.00 82.19 446 GLY A O 1
ATOM 3249 N N . PHE A 1 447 ? 10.872 7.660 -31.835 1.00 85.25 447 PHE A N 1
ATOM 3250 C CA . PHE A 1 447 ? 10.817 9.122 -31.960 1.00 85.25 447 PHE A CA 1
ATOM 3251 C C . PHE A 1 447 ? 11.390 9.626 -33.280 1.00 85.25 447 PHE A C 1
ATOM 3253 O O . PHE A 1 447 ? 12.338 9.059 -33.817 1.00 85.25 447 PHE A O 1
ATOM 3260 N N . PHE A 1 448 ? 10.876 10.762 -33.742 1.00 85.19 448 PHE A N 1
ATOM 3261 C CA . PHE A 1 448 ? 11.615 11.629 -34.653 1.00 85.19 448 PHE A CA 1
ATOM 3262 C C . PHE A 1 448 ? 12.659 12.442 -33.875 1.00 85.19 448 PHE A C 1
ATOM 3264 O O . PHE A 1 448 ? 12.462 12.769 -32.704 1.00 85.19 448 PHE A O 1
ATOM 3271 N N . ASP A 1 449 ? 13.733 12.866 -34.543 1.00 82.31 449 ASP A N 1
ATOM 3272 C CA . ASP A 1 449 ? 14.716 13.796 -33.959 1.00 82.31 449 ASP A CA 1
ATOM 3273 C C . ASP A 1 449 ? 14.159 15.205 -33.718 1.00 82.31 449 ASP A C 1
ATOM 3275 O O . ASP A 1 449 ? 14.798 16.046 -33.086 1.00 82.31 449 ASP A O 1
ATOM 3279 N N . GLN A 1 450 ? 12.940 15.460 -34.187 1.00 84.69 450 GLN A N 1
ATOM 3280 C CA . GLN A 1 450 ? 12.248 16.714 -33.993 1.00 84.69 450 GLN A CA 1
ATOM 3281 C C . GLN A 1 450 ? 11.791 16.887 -32.535 1.00 84.69 450 GLN A C 1
ATOM 3283 O O . GLN A 1 450 ? 10.888 16.199 -32.048 1.00 84.69 450 GLN A O 1
ATOM 3288 N N . SER A 1 451 ? 12.378 17.878 -31.866 1.00 86.81 451 SER A N 1
ATOM 3289 C CA . SER A 1 451 ? 11.861 18.420 -30.609 1.00 86.81 451 SER A CA 1
ATOM 3290 C C . SER A 1 451 ? 10.530 19.133 -30.830 1.00 86.81 451 SER A C 1
ATOM 3292 O O . SER A 1 451 ? 10.294 19.734 -31.880 1.00 86.81 451 SER A O 1
ATOM 3294 N N . CYS A 1 452 ? 9.674 19.121 -29.816 1.00 85.12 452 CYS A N 1
ATOM 3295 C CA . CYS A 1 452 ? 8.351 19.729 -29.899 1.00 85.12 452 CYS A CA 1
ATOM 3296 C C . CYS A 1 452 ? 7.944 20.370 -28.574 1.00 85.12 452 CYS A C 1
ATOM 3298 O O . CYS A 1 452 ? 8.374 19.970 -27.494 1.00 85.12 452 CYS A O 1
ATOM 3300 N N . ALA A 1 453 ? 7.062 21.357 -28.637 1.00 85.44 453 ALA A N 1
ATOM 3301 C CA . ALA A 1 453 ? 6.370 21.932 -27.498 1.00 85.44 453 ALA A CA 1
ATOM 3302 C C . ALA A 1 453 ? 4.895 21.506 -27.443 1.00 85.44 453 ALA A C 1
ATOM 3304 O O . ALA A 1 453 ? 4.340 21.429 -26.340 1.00 85.44 453 ALA A O 1
ATOM 3305 N N . LYS A 1 454 ? 4.274 21.240 -28.602 1.00 86.06 454 LYS A N 1
ATOM 3306 C CA . LYS A 1 454 ? 2.849 20.908 -28.774 1.00 86.06 454 LYS A CA 1
ATOM 3307 C C . LYS A 1 454 ? 2.653 19.895 -29.905 1.00 86.06 454 LYS A C 1
ATOM 3309 O O . LYS A 1 454 ? 3.449 19.864 -30.836 1.00 86.06 454 LYS A O 1
ATOM 3314 N N . ASP A 1 455 ? 1.544 19.154 -29.879 1.00 85.50 455 ASP A N 1
ATOM 3315 C CA . ASP A 1 455 ? 1.195 18.167 -30.920 1.00 85.50 455 ASP A CA 1
ATOM 3316 C C . ASP A 1 455 ? 1.168 18.755 -32.340 1.00 85.50 455 ASP A C 1
ATOM 3318 O O . ASP A 1 455 ? 1.569 18.091 -33.284 1.00 85.50 455 ASP A O 1
ATOM 3322 N N . THR A 1 456 ? 0.752 20.015 -32.500 1.00 88.75 456 THR A N 1
ATOM 3323 C CA . THR A 1 456 ? 0.688 20.696 -33.809 1.00 88.75 456 THR A CA 1
ATOM 3324 C C . THR A 1 456 ? 2.050 20.953 -34.449 1.00 88.75 456 THR A C 1
ATOM 3326 O O . THR A 1 456 ? 2.110 21.375 -35.597 1.00 88.75 456 THR A O 1
ATOM 3329 N N . GLU A 1 457 ? 3.135 20.786 -33.694 1.00 90.75 457 GLU A N 1
ATOM 3330 C CA . GLU A 1 457 ? 4.498 20.894 -34.214 1.00 90.75 457 GLU A CA 1
ATOM 3331 C C . GLU A 1 457 ? 4.993 19.549 -34.755 1.00 90.75 457 GLU A C 1
ATOM 3333 O O . GLU A 1 457 ? 5.967 19.524 -35.495 1.00 90.75 457 GLU A O 1
ATOM 3338 N N . CYS A 1 458 ? 4.321 18.443 -34.434 1.00 90.88 458 CYS A N 1
ATOM 3339 C CA . CYS A 1 458 ? 4.670 17.112 -34.910 1.00 90.88 458 CYS A CA 1
ATOM 3340 C C . CYS A 1 458 ? 3.976 16.773 -36.237 1.00 90.88 458 CYS A C 1
ATOM 3342 O O . CYS A 1 458 ? 2.964 17.394 -36.568 1.00 90.88 458 CYS A O 1
ATOM 3344 N N . PRO A 1 459 ? 4.475 15.783 -37.004 1.00 93.31 459 PRO A N 1
ATOM 3345 C CA . PRO A 1 459 ? 3.804 15.333 -38.221 1.00 93.31 459 PRO A CA 1
ATOM 3346 C C . PRO A 1 459 ? 2.333 14.963 -37.971 1.00 93.31 459 PRO A C 1
ATOM 3348 O O . PRO A 1 459 ? 2.022 14.080 -37.166 1.00 93.31 459 PRO A O 1
ATOM 3351 N N . GLY A 1 460 ? 1.428 15.666 -38.655 1.00 90.38 460 GLY A N 1
ATOM 3352 C CA . GLY A 1 460 ? -0.012 15.447 -38.552 1.00 90.38 460 GLY A CA 1
ATOM 3353 C C . GLY A 1 460 ? -0.438 14.112 -39.160 1.00 90.38 460 GLY A C 1
ATOM 3354 O O . GLY A 1 460 ? 0.148 13.639 -40.130 1.00 90.38 460 GLY A O 1
ATOM 3355 N N . GLY A 1 461 ? -1.476 13.525 -38.580 1.00 90.38 461 GLY A N 1
ATOM 3356 C CA . GLY A 1 461 ? -2.173 12.362 -39.110 1.00 90.38 461 GLY A CA 1
ATOM 3357 C C . GLY A 1 461 ? -3.396 12.758 -39.927 1.00 90.38 461 GLY A C 1
ATOM 3358 O O . GLY A 1 461 ? -3.554 13.915 -40.326 1.00 90.38 461 GLY A O 1
ATOM 3359 N N . PHE A 1 462 ? -4.299 11.806 -40.131 1.00 90.88 462 PHE A N 1
ATOM 3360 C CA . PHE A 1 462 ? -5.568 12.023 -40.821 1.00 90.88 462 PHE A CA 1
ATOM 3361 C C . PHE A 1 462 ? -6.727 11.376 -40.068 1.00 90.88 462 PHE A C 1
ATOM 3363 O O . PHE A 1 462 ? -6.599 10.301 -39.487 1.00 90.88 462 PHE A O 1
ATOM 3370 N N . CYS A 1 463 ? -7.876 12.040 -40.061 1.00 88.56 463 CYS A N 1
ATOM 3371 C CA . CYS A 1 463 ? -9.091 11.473 -39.508 1.00 88.56 463 CYS A CA 1
ATOM 3372 C C . CYS A 1 463 ? -9.544 10.305 -40.391 1.00 88.56 463 CYS A C 1
ATOM 3374 O O . CYS A 1 463 ? -9.723 10.493 -41.594 1.00 88.56 463 CYS A O 1
ATOM 3376 N N . GLY A 1 464 ? -9.706 9.110 -39.825 1.00 84.00 464 GLY A N 1
ATOM 3377 C CA . GLY A 1 464 ? -9.918 7.878 -40.594 1.00 84.00 464 GLY A CA 1
ATOM 3378 C C . GLY A 1 464 ? -11.117 7.917 -41.549 1.00 84.00 464 GLY A C 1
ATOM 3379 O O . GLY A 1 464 ? -11.060 7.356 -42.639 1.00 84.00 464 GLY A O 1
ATOM 3380 N N . THR A 1 465 ? -12.187 8.614 -41.173 1.00 82.31 465 THR A N 1
ATOM 3381 C CA . THR A 1 465 ? -13.434 8.681 -41.948 1.00 82.31 465 THR A CA 1
ATOM 3382 C C . THR A 1 465 ? -13.467 9.891 -42.879 1.00 82.31 465 THR A C 1
ATOM 3384 O O . THR A 1 465 ? -13.993 9.815 -43.986 1.00 82.31 465 THR A O 1
ATOM 3387 N N . THR A 1 466 ? -12.932 11.030 -42.432 1.00 83.44 466 THR A N 1
ATOM 3388 C CA . THR A 1 466 ? -13.012 12.302 -43.178 1.00 83.44 466 THR A CA 1
ATOM 3389 C C . THR A 1 466 ? -11.763 12.648 -43.986 1.00 83.44 466 THR A C 1
ATOM 3391 O O . THR A 1 466 ? -11.824 13.536 -44.830 1.00 83.44 466 THR A O 1
ATOM 3394 N N . GLY A 1 467 ? -10.628 11.996 -43.730 1.00 85.62 467 GLY A N 1
ATOM 3395 C CA . GLY A 1 467 ? -9.335 12.275 -44.365 1.00 85.62 467 GLY A CA 1
ATOM 3396 C C . GLY A 1 467 ? -8.697 13.614 -43.971 1.00 85.62 467 GLY A C 1
ATOM 3397 O O . GLY A 1 467 ? -7.601 13.929 -44.427 1.00 85.62 467 GLY A O 1
ATOM 3398 N N . ASN A 1 468 ? -9.356 14.412 -43.126 1.00 90.25 468 ASN A N 1
ATOM 3399 C CA . ASN A 1 468 ? -8.855 15.713 -42.693 1.00 90.25 468 ASN A CA 1
ATOM 3400 C C . ASN A 1 468 ? -7.598 15.561 -41.841 1.00 90.25 468 ASN A C 1
ATOM 3402 O O . ASN A 1 468 ? -7.541 14.681 -40.983 1.00 90.25 468 ASN A O 1
ATOM 3406 N N . THR A 1 469 ? -6.628 16.461 -42.019 1.00 91.50 469 THR A N 1
ATOM 3407 C CA . THR A 1 469 ? -5.440 16.487 -41.164 1.00 91.50 469 THR A CA 1
ATOM 3408 C C . THR A 1 469 ? -5.837 16.649 -39.705 1.00 91.50 469 THR A C 1
ATOM 3410 O O . THR A 1 469 ? -6.648 17.507 -39.349 1.00 91.50 469 THR A O 1
ATOM 3413 N N . CYS A 1 470 ? -5.226 15.846 -38.850 1.00 90.00 470 CYS A N 1
ATOM 3414 C CA . CYS A 1 470 ? -5.487 15.856 -37.428 1.00 90.00 470 CYS A CA 1
ATOM 3415 C C . CYS A 1 470 ? -4.185 15.715 -36.652 1.00 90.00 470 CYS A C 1
ATOM 3417 O O . CYS A 1 470 ? -3.217 15.116 -37.109 1.00 90.00 470 CYS A O 1
ATOM 3419 N N . TYR A 1 471 ? -4.176 16.263 -35.447 1.00 86.38 471 TYR A N 1
ATOM 3420 C CA . TYR A 1 471 ? -3.081 16.067 -34.496 1.00 86.38 471 TYR A CA 1
ATOM 3421 C C . TYR A 1 471 ? -3.573 15.357 -33.248 1.00 86.38 471 TYR A C 1
ATOM 3423 O O . TYR A 1 471 ? -2.781 14.807 -32.500 1.00 86.38 471 TYR A O 1
ATOM 3431 N N . THR A 1 472 ? -4.889 15.374 -33.021 1.00 83.06 472 THR A N 1
ATOM 3432 C CA . THR A 1 472 ? -5.548 14.709 -31.907 1.00 83.06 472 THR A CA 1
ATOM 3433 C C . THR A 1 472 ? -6.888 14.130 -32.339 1.00 83.06 472 THR A C 1
ATOM 3435 O O . THR A 1 472 ? -7.474 14.626 -33.297 1.00 83.06 472 THR A O 1
ATOM 3438 N N . ASP A 1 473 ? -7.444 13.173 -31.596 1.00 81.12 473 ASP A N 1
ATOM 3439 C CA . ASP A 1 473 ? -8.812 12.690 -31.859 1.00 81.12 473 ASP A CA 1
ATOM 3440 C C . ASP A 1 473 ? -9.855 13.802 -31.709 1.00 81.12 473 ASP A C 1
ATOM 3442 O O . ASP A 1 473 ? -10.888 13.784 -32.365 1.00 81.12 473 ASP A O 1
ATOM 3446 N N . LYS A 1 474 ? -9.559 14.841 -30.913 1.00 84.69 474 LYS A N 1
ATOM 3447 C CA . LYS A 1 474 ? -10.413 16.036 -30.806 1.00 84.69 474 LYS A CA 1
ATOM 3448 C C . LYS A 1 474 ? -10.445 16.861 -32.094 1.00 84.69 474 LYS A C 1
ATOM 3450 O O . LYS A 1 474 ? -11.323 17.704 -32.244 1.00 84.69 474 LYS A O 1
ATOM 3455 N N . SER A 1 475 ? -9.476 16.660 -32.985 1.00 85.56 475 SER A N 1
ATOM 3456 C CA . SER A 1 475 ? -9.452 17.263 -34.318 1.00 85.56 475 SER A CA 1
ATOM 3457 C C . SER A 1 475 ? -10.393 16.540 -35.289 1.00 85.56 475 SER A C 1
ATOM 3459 O O . SER A 1 475 ? -10.668 17.077 -36.358 1.00 85.56 475 SER A O 1
ATOM 3461 N N . CYS A 1 476 ? -10.895 15.357 -34.921 1.00 84.56 476 CYS A N 1
ATOM 3462 C CA . CYS A 1 476 ? -11.791 14.546 -35.732 1.00 84.56 476 CYS A CA 1
ATOM 3463 C C . CYS A 1 476 ? -13.244 14.622 -35.230 1.00 84.56 476 CYS A C 1
ATOM 3465 O O . CYS A 1 476 ? -13.498 14.967 -34.070 1.00 84.56 476 CYS A O 1
ATOM 3467 N N . PRO A 1 477 ? -14.236 14.324 -36.092 1.00 86.50 477 PRO A N 1
ATOM 3468 C CA . PRO A 1 477 ? -15.616 14.113 -35.658 1.00 86.50 477 PRO A CA 1
ATOM 3469 C C . PRO A 1 477 ? -15.713 13.102 -34.505 1.00 86.50 477 PRO A C 1
ATOM 3471 O O . PRO A 1 477 ? -14.905 12.191 -34.411 1.00 86.50 477 PRO A O 1
ATOM 3474 N N . LYS A 1 478 ? -16.743 13.197 -33.653 1.00 78.12 478 LYS A N 1
ATOM 3475 C CA . LYS A 1 478 ? -16.894 12.336 -32.452 1.00 78.12 478 LYS A CA 1
ATOM 3476 C C . LYS A 1 478 ? -16.948 10.824 -32.726 1.00 78.12 478 LYS A C 1
ATOM 3478 O O . LYS A 1 478 ? -16.818 10.043 -31.790 1.00 78.12 478 LYS A O 1
ATOM 3483 N N . THR A 1 479 ? -17.221 10.428 -33.963 1.00 77.44 479 THR A N 1
ATOM 3484 C CA . THR A 1 479 ? -17.289 9.033 -34.424 1.00 77.44 479 THR A CA 1
ATOM 3485 C C . THR A 1 479 ? -16.048 8.616 -35.214 1.00 77.44 479 THR A C 1
ATOM 3487 O O . THR A 1 479 ? -16.023 7.525 -35.766 1.00 77.44 479 THR A O 1
ATOM 3490 N N . ASP A 1 480 ? -15.063 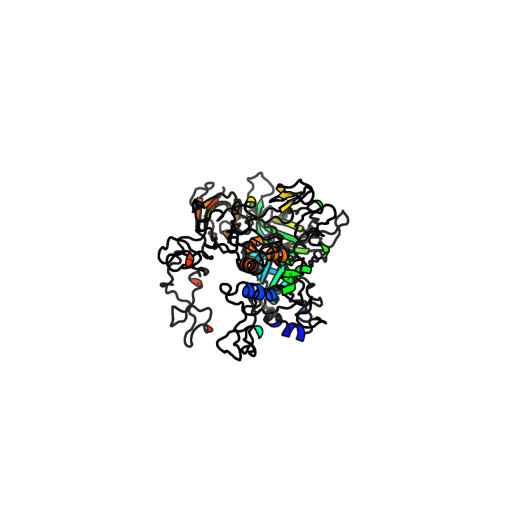9.501 -35.318 1.00 78.69 480 ASP A N 1
ATOM 3491 C CA . ASP A 1 480 ? -13.852 9.371 -36.117 1.00 78.69 480 ASP A CA 1
ATOM 3492 C C . ASP A 1 480 ? -12.630 9.578 -35.206 1.00 78.69 480 ASP A C 1
ATOM 3494 O O . ASP A 1 480 ? -12.756 10.053 -34.075 1.00 78.69 480 ASP A O 1
ATOM 3498 N N . PHE A 1 481 ? -11.441 9.211 -35.670 1.00 78.69 481 PHE A N 1
ATOM 3499 C CA . PHE A 1 481 ? -10.222 9.296 -34.867 1.00 78.69 481 PHE A CA 1
ATOM 3500 C C . PHE A 1 481 ? -9.001 9.582 -35.723 1.00 78.69 481 PHE A C 1
ATOM 3502 O O . PHE A 1 481 ? -9.015 9.398 -36.941 1.00 78.69 481 PHE A O 1
ATOM 3509 N N . CYS A 1 482 ? -7.948 10.052 -35.066 1.00 83.31 482 CYS A N 1
ATOM 3510 C CA . CYS A 1 482 ? -6.769 10.548 -35.737 1.00 83.31 482 CYS A CA 1
ATOM 3511 C C . CYS A 1 482 ? -5.745 9.432 -35.971 1.00 83.31 482 CYS A C 1
ATOM 3513 O O . CYS A 1 482 ? -5.055 9.003 -35.047 1.00 83.31 482 CYS A O 1
ATOM 3515 N N . GLN A 1 483 ? -5.641 8.964 -37.214 1.00 85.31 483 GLN A N 1
ATOM 3516 C CA . GLN A 1 483 ? -4.726 7.902 -37.628 1.00 85.31 483 GLN A CA 1
ATOM 3517 C C . GLN A 1 483 ? -3.343 8.455 -37.960 1.00 85.31 483 GLN A C 1
ATOM 3519 O O . GLN A 1 483 ? -3.221 9.526 -38.553 1.00 85.31 483 GLN A O 1
ATOM 3524 N N . SER A 1 484 ? -2.299 7.707 -37.591 1.00 83.50 484 SER A N 1
ATOM 3525 C CA . SER A 1 484 ? -0.896 7.996 -37.934 1.00 83.50 484 SER A CA 1
ATOM 3526 C C . SER A 1 484 ? -0.391 9.385 -37.513 1.00 83.50 484 SER A C 1
ATOM 3528 O O . SER A 1 484 ? 0.606 9.863 -38.048 1.00 83.50 484 SER A O 1
ATOM 3530 N N . ALA A 1 485 ? -1.047 10.046 -36.554 1.00 84.56 485 ALA A N 1
ATOM 3531 C CA . ALA A 1 485 ? -0.564 11.317 -36.028 1.00 84.56 485 ALA A CA 1
ATOM 3532 C C . ALA A 1 485 ? 0.585 11.113 -35.050 1.00 84.56 485 ALA A C 1
ATOM 3534 O O . ALA A 1 485 ? 0.503 10.317 -34.114 1.00 84.56 485 ALA A O 1
ATOM 3535 N N . SER A 1 486 ? 1.625 11.914 -35.236 1.00 87.69 486 SER A N 1
ATOM 3536 C CA . SER A 1 486 ? 2.717 12.035 -34.282 1.00 87.69 486 SER A CA 1
ATOM 3537 C C . SER A 1 486 ? 2.283 12.934 -33.128 1.00 87.69 486 SER A C 1
ATOM 3539 O O . SER A 1 486 ? 1.652 13.969 -33.343 1.00 87.69 486 SER A O 1
ATOM 3541 N N . ARG A 1 487 ? 2.620 12.553 -31.896 1.00 86.38 487 ARG A N 1
ATOM 3542 C CA . ARG A 1 487 ? 2.288 13.306 -30.683 1.00 86.38 487 ARG A CA 1
ATOM 3543 C C . ARG A 1 487 ? 3.536 13.873 -30.055 1.00 86.38 487 ARG A C 1
ATOM 3545 O O . ARG A 1 487 ? 4.591 13.245 -30.095 1.00 86.38 487 ARG A O 1
ATOM 3552 N N . CYS A 1 488 ? 3.399 15.041 -29.447 1.00 85.56 488 CYS A N 1
ATOM 3553 C CA . CYS A 1 488 ? 4.471 15.603 -28.658 1.00 85.56 488 CYS A CA 1
ATOM 3554 C C . CYS A 1 488 ? 4.439 14.986 -27.260 1.00 85.56 488 CYS A C 1
ATOM 3556 O O . CYS A 1 488 ? 3.531 15.265 -26.476 1.00 85.56 488 CYS A O 1
ATOM 3558 N N . VAL A 1 489 ? 5.420 14.140 -26.953 1.00 82.81 489 VAL A N 1
ATOM 3559 C CA . VAL A 1 489 ? 5.502 13.411 -25.678 1.00 82.81 489 VAL A CA 1
ATOM 3560 C C . VAL A 1 489 ? 6.876 13.600 -25.030 1.00 82.81 489 VAL A C 1
ATOM 3562 O O . VAL A 1 489 ? 7.759 14.238 -25.604 1.00 82.81 489 VAL A O 1
ATOM 3565 N N . GLY A 1 490 ? 7.046 13.072 -23.818 1.00 78.31 490 GLY A N 1
ATOM 3566 C CA . GLY A 1 490 ? 8.211 13.341 -22.973 1.00 78.31 490 GLY A CA 1
ATOM 3567 C C . GLY A 1 490 ? 8.082 14.660 -22.211 1.00 78.31 490 GLY A C 1
ATOM 3568 O O . GLY A 1 490 ? 7.011 15.270 -22.209 1.00 78.31 490 GLY A O 1
ATOM 3569 N N . SER A 1 491 ? 9.188 15.116 -21.610 1.00 78.75 491 SER A N 1
ATOM 3570 C CA . SER A 1 491 ? 9.277 16.140 -20.546 1.00 78.75 491 SER A CA 1
ATOM 3571 C C . SER A 1 491 ? 9.214 15.546 -19.134 1.00 78.75 491 SER A C 1
ATOM 3573 O O . SER A 1 491 ? 8.932 14.367 -18.947 1.00 78.75 491 SER A O 1
ATOM 3575 N N . PHE A 1 492 ? 9.493 16.384 -18.132 1.00 79.25 492 PHE A N 1
ATOM 3576 C CA . PHE A 1 492 ? 9.308 16.056 -16.720 1.00 79.25 492 PHE A CA 1
ATOM 3577 C C . PHE A 1 492 ? 7.881 15.586 -16.461 1.00 79.25 492 PHE A C 1
ATOM 3579 O O . PHE A 1 492 ? 6.935 16.248 -16.900 1.00 79.25 492 PHE A O 1
ATOM 3586 N N . VAL A 1 493 ? 7.738 14.495 -15.710 1.00 84.25 493 VAL A N 1
ATOM 3587 C CA . VAL A 1 493 ? 6.446 14.068 -15.178 1.00 84.25 493 VAL A CA 1
ATOM 3588 C C . VAL A 1 493 ? 6.121 14.964 -13.985 1.00 84.25 493 VAL A C 1
ATOM 3590 O O . VAL A 1 493 ? 6.809 14.902 -12.961 1.00 84.25 493 VAL A O 1
ATOM 3593 N N . PRO A 1 494 ? 5.136 15.872 -14.104 1.00 83.44 494 PRO A N 1
ATOM 3594 C CA . PRO A 1 494 ? 4.713 16.643 -12.959 1.00 83.44 494 PRO A CA 1
ATOM 3595 C C . PRO A 1 494 ? 3.944 15.743 -12.002 1.00 83.44 494 PRO A C 1
ATOM 3597 O O . PRO A 1 494 ? 3.352 14.740 -12.390 1.00 83.44 494 PRO A O 1
ATOM 3600 N N . GLY A 1 495 ? 3.899 16.171 -10.755 1.00 88.12 495 GLY A N 1
ATOM 3601 C CA . GLY A 1 495 ? 3.004 15.603 -9.777 1.00 88.12 495 GLY A CA 1
ATOM 3602 C C . GLY A 1 495 ? 3.729 14.889 -8.660 1.00 88.12 495 GLY A C 1
ATOM 3603 O O . GLY A 1 495 ? 4.798 14.310 -8.858 1.00 88.12 495 GLY A O 1
ATOM 3604 N N . TRP A 1 496 ? 3.136 14.985 -7.482 1.00 91.50 496 TRP A N 1
ATOM 3605 C CA . TRP A 1 496 ? 3.399 14.112 -6.351 1.00 91.50 496 TRP A CA 1
ATOM 3606 C C . TRP A 1 496 ? 2.109 13.387 -6.004 1.00 91.50 496 TRP A C 1
ATOM 3608 O O . TRP A 1 496 ? 1.019 13.934 -6.200 1.00 91.50 496 TRP A O 1
ATOM 3618 N N . GLU A 1 497 ? 2.245 12.224 -5.392 1.00 92.25 497 GLU A N 1
ATOM 3619 C CA . GLU A 1 497 ? 1.186 11.641 -4.587 1.00 92.25 497 GLU A CA 1
ATOM 3620 C C . GLU A 1 497 ? 1.633 11.606 -3.130 1.00 92.25 497 GLU A C 1
ATOM 3622 O O . GLU A 1 497 ? 2.799 11.366 -2.826 1.00 92.25 497 GLU A O 1
ATOM 3627 N N . MET A 1 498 ? 0.719 11.935 -2.219 1.00 94.31 498 MET A N 1
ATOM 3628 C CA . MET A 1 498 ? 1.019 11.976 -0.794 1.00 94.31 498 MET A CA 1
ATOM 3629 C C . MET A 1 498 ? -0.222 11.654 0.016 1.00 94.31 498 MET A C 1
ATOM 3631 O O . MET A 1 498 ? -1.341 12.045 -0.339 1.00 94.31 498 MET A O 1
ATOM 3635 N N . TRP A 1 499 ? 0.001 10.989 1.135 1.00 95.31 499 TRP A N 1
ATOM 3636 C CA . TRP A 1 499 ? -1.001 10.537 2.071 1.00 95.31 499 TRP A CA 1
ATOM 3637 C C . TRP A 1 499 ? -0.639 10.987 3.471 1.00 95.31 499 TRP A C 1
ATOM 3639 O O . TRP A 1 499 ? 0.534 11.142 3.799 1.00 95.31 499 TRP A O 1
ATOM 3649 N N . GLY A 1 500 ? -1.667 11.235 4.270 1.00 95.44 500 GLY A N 1
ATOM 3650 C CA . GLY A 1 500 ? -1.527 11.505 5.690 1.00 95.44 500 GLY A CA 1
ATOM 3651 C C . GLY A 1 500 ? -2.413 10.570 6.482 1.00 95.44 500 GLY A C 1
ATOM 3652 O O . GLY A 1 500 ? -3.565 10.346 6.106 1.00 95.44 500 GLY A O 1
ATOM 3653 N N . GLU A 1 501 ? -1.870 10.087 7.580 1.00 94.56 501 GLU A N 1
ATOM 3654 C CA . GLU A 1 501 ? -2.521 9.290 8.598 1.00 94.56 501 GLU A CA 1
ATOM 3655 C C . GLU A 1 501 ? -2.672 10.131 9.870 1.00 94.56 501 GLU A C 1
ATOM 3657 O O . GLU A 1 501 ? -1.771 10.888 10.242 1.00 94.56 501 GLU A O 1
ATOM 3662 N N . VAL A 1 502 ? -3.817 9.998 10.539 1.00 95.56 502 VAL A N 1
ATOM 3663 C CA . VAL A 1 502 ? -3.999 10.423 11.931 1.00 95.56 502 VAL A CA 1
ATOM 3664 C C . VAL A 1 502 ? -4.602 9.256 12.707 1.00 95.56 502 VAL A C 1
ATOM 3666 O O . VAL A 1 502 ? -5.769 8.926 12.489 1.00 95.56 502 VAL A O 1
ATOM 3669 N N . ASN A 1 503 ? -3.827 8.628 13.598 1.00 93.06 503 ASN A N 1
ATOM 3670 C CA . ASN A 1 503 ? -4.245 7.452 14.377 1.00 93.06 503 ASN A CA 1
ATOM 3671 C C . ASN A 1 503 ? -4.988 6.397 13.516 1.00 93.06 503 ASN A C 1
ATOM 3673 O O . ASN A 1 503 ? -6.147 6.056 13.796 1.00 93.06 503 ASN A O 1
ATOM 3677 N N . GLY A 1 504 ? -4.378 5.963 12.411 1.00 90.62 504 GLY A N 1
ATOM 3678 C CA . GLY A 1 504 ? -4.924 5.001 11.448 1.00 90.62 504 GLY A CA 1
ATOM 3679 C C . GLY A 1 504 ? -5.943 5.539 10.440 1.00 90.62 504 GLY A C 1
ATOM 3680 O O . GLY A 1 504 ? -6.304 4.826 9.503 1.00 90.62 504 GLY A O 1
ATOM 3681 N N . ASP A 1 505 ? -6.459 6.765 10.582 1.00 92.94 505 ASP A N 1
ATOM 3682 C CA . ASP A 1 505 ? -7.387 7.331 9.597 1.00 92.94 505 ASP A CA 1
ATOM 3683 C C . ASP A 1 505 ? -6.620 8.055 8.475 1.00 92.94 505 ASP A C 1
ATOM 3685 O O . ASP A 1 505 ? -5.990 9.093 8.685 1.00 92.94 505 ASP A O 1
ATOM 3689 N N . TRP A 1 506 ? -6.715 7.510 7.259 1.00 95.06 506 TRP A N 1
ATOM 3690 C CA . TRP A 1 506 ? -5.943 7.943 6.092 1.00 95.06 506 TRP A CA 1
ATOM 3691 C C . TRP A 1 506 ? -6.678 8.934 5.182 1.00 95.06 506 TRP A C 1
ATOM 3693 O O . TRP A 1 506 ? -7.884 8.827 4.932 1.00 95.06 506 TRP A O 1
ATOM 3703 N N . VAL A 1 507 ? -5.925 9.869 4.596 1.00 95.50 507 VAL A N 1
ATOM 3704 C CA . VAL A 1 507 ? -6.375 10.774 3.526 1.00 95.50 507 VAL A CA 1
ATOM 3705 C C . VAL A 1 507 ? -5.305 10.934 2.448 1.00 95.50 507 VAL A C 1
ATOM 3707 O O . VAL A 1 507 ? -4.123 11.041 2.751 1.00 95.50 507 VAL A O 1
ATOM 3710 N N . GLN A 1 508 ? -5.709 11.027 1.177 1.00 94.56 508 GLN A N 1
ATOM 3711 C CA . GLN A 1 508 ? -4.811 11.461 0.098 1.00 94.56 508 GLN A CA 1
ATOM 3712 C C . GLN A 1 508 ? -4.828 12.986 -0.042 1.00 94.56 508 GLN A C 1
ATOM 3714 O O . GLN A 1 508 ? -5.892 13.603 -0.150 1.00 94.56 508 GLN A O 1
ATOM 3719 N N . PHE A 1 509 ? -3.662 13.616 -0.105 1.00 94.81 509 PHE A N 1
ATOM 3720 C CA . PHE A 1 509 ? -3.529 15.043 -0.373 1.00 94.81 509 PHE A CA 1
ATOM 3721 C C . PHE A 1 509 ? -3.920 15.371 -1.818 1.00 94.81 509 PHE A C 1
ATOM 3723 O O . PHE A 1 509 ? -3.679 14.608 -2.747 1.00 94.81 509 PHE A O 1
ATOM 3730 N N . LYS A 1 510 ? -4.547 16.534 -2.023 1.00 92.44 510 LYS A N 1
ATOM 3731 C CA . LYS A 1 510 ? -5.048 16.954 -3.344 1.00 92.44 510 LYS A CA 1
ATOM 3732 C C . LYS A 1 510 ? -4.208 18.072 -3.945 1.00 92.44 510 LYS A C 1
ATOM 3734 O O . LYS A 1 510 ? -3.585 18.842 -3.214 1.00 92.44 510 LYS A O 1
ATOM 3739 N N . ARG A 1 511 ? -4.322 18.232 -5.272 1.00 89.06 511 ARG A N 1
ATOM 3740 C CA . ARG A 1 511 ? -3.696 19.304 -6.080 1.00 89.06 511 ARG A CA 1
ATOM 3741 C C . ARG A 1 511 ? -2.169 19.249 -6.107 1.00 89.06 511 ARG A C 1
ATOM 3743 O O . ARG A 1 511 ? -1.506 20.279 -6.223 1.00 89.06 511 ARG A O 1
ATOM 3750 N N . LEU A 1 512 ? -1.628 18.047 -5.962 1.00 89.75 512 LEU A N 1
ATOM 3751 C CA . LEU A 1 512 ? -0.197 17.792 -6.019 1.00 89.75 512 LEU A CA 1
ATOM 3752 C C . LEU A 1 512 ? 0.275 17.443 -7.436 1.00 89.75 512 LEU A C 1
ATOM 3754 O O . LEU A 1 512 ? 1.463 17.537 -7.706 1.00 89.75 512 LEU A O 1
ATOM 3758 N N . ASP A 1 513 ? -0.650 17.172 -8.361 1.00 84.56 513 ASP A N 1
ATOM 3759 C CA . ASP A 1 513 ? -0.459 16.778 -9.767 1.00 84.56 513 ASP A CA 1
ATOM 3760 C C . ASP A 1 513 ? 0.301 17.805 -10.627 1.00 84.56 513 ASP A C 1
ATOM 3762 O O . ASP A 1 513 ? 0.832 17.483 -11.685 1.00 84.56 513 ASP A O 1
ATOM 3766 N N . THR A 1 514 ? 0.397 19.052 -10.164 1.00 81.88 514 THR A N 1
ATOM 3767 C CA . THR A 1 514 ? 1.082 20.137 -10.891 1.00 81.88 514 THR A CA 1
ATOM 3768 C C . THR A 1 514 ? 2.489 20.437 -10.374 1.00 81.88 514 THR A C 1
ATOM 3770 O O . THR A 1 514 ? 3.192 21.278 -10.947 1.00 81.88 514 THR A O 1
ATOM 3773 N N . ILE A 1 515 ? 2.927 19.766 -9.304 1.00 83.69 515 ILE A N 1
ATOM 3774 C CA . ILE A 1 515 ? 4.254 19.979 -8.719 1.00 83.69 515 ILE A CA 1
ATOM 3775 C C . ILE A 1 515 ? 5.323 19.618 -9.751 1.00 83.69 515 ILE A C 1
ATOM 3777 O O . ILE A 1 515 ? 5.285 18.564 -10.372 1.00 83.69 515 ILE A O 1
ATOM 3781 N N . GLY A 1 516 ? 6.276 20.520 -9.979 1.00 75.06 516 GLY A N 1
ATOM 3782 C CA . GLY A 1 516 ? 7.334 20.299 -10.966 1.00 75.06 516 GLY A CA 1
ATOM 3783 C C . GLY A 1 516 ? 6.932 20.534 -12.430 1.00 75.06 516 GLY A C 1
ATOM 3784 O O . GLY A 1 516 ? 7.812 20.556 -13.282 1.00 75.06 516 GLY A O 1
ATOM 3785 N N . ALA A 1 517 ? 5.667 20.856 -12.745 1.00 70.44 517 ALA A N 1
ATOM 3786 C CA . ALA A 1 517 ? 5.227 21.160 -14.123 1.00 70.44 517 ALA A CA 1
ATOM 3787 C C . ALA A 1 517 ? 5.940 22.370 -14.765 1.00 70.44 517 ALA A C 1
ATOM 3789 O O . ALA A 1 517 ? 5.859 22.589 -15.972 1.00 70.44 517 ALA A O 1
ATOM 3790 N N . LYS A 1 518 ? 6.609 23.188 -13.945 1.00 57.97 518 LYS A N 1
ATOM 3791 C CA . LYS A 1 518 ? 7.421 24.346 -14.347 1.00 57.97 518 LYS A CA 1
ATOM 3792 C C . LYS A 1 518 ? 8.822 24.303 -13.725 1.00 57.97 518 LYS A C 1
ATOM 3794 O O . LYS A 1 518 ? 9.392 25.362 -13.452 1.00 57.97 518 LYS A O 1
ATOM 3799 N N . ALA A 1 519 ? 9.320 23.108 -13.393 1.00 51.59 519 ALA A N 1
ATOM 3800 C CA . ALA A 1 519 ? 10.630 22.949 -12.771 1.00 51.59 519 ALA A CA 1
ATOM 3801 C C . ALA A 1 519 ? 11.717 23.626 -13.637 1.00 51.59 519 ALA A C 1
ATOM 3803 O O . ALA A 1 519 ? 11.702 23.490 -14.864 1.00 51.59 519 ALA A O 1
ATOM 3804 N N . PRO A 1 520 ? 12.610 24.427 -13.033 1.00 44.94 520 PRO A N 1
ATOM 3805 C CA . PRO A 1 520 ? 13.520 25.299 -13.759 1.00 44.94 520 PRO A CA 1
ATOM 3806 C C . PRO A 1 520 ? 14.816 24.572 -14.130 1.00 44.94 520 PRO A C 1
ATOM 3808 O O . PRO A 1 520 ? 15.869 24.912 -13.605 1.00 44.94 520 PRO A O 1
ATOM 3811 N N . PHE A 1 521 ? 14.772 23.607 -15.046 1.00 47.06 521 PHE A N 1
ATOM 3812 C CA . PHE A 1 521 ? 15.992 22.932 -15.498 1.00 47.06 521 PHE A CA 1
ATOM 3813 C C . PHE A 1 521 ? 16.149 23.050 -17.027 1.00 47.06 521 PHE A C 1
ATOM 3815 O O . PHE A 1 521 ? 15.649 22.268 -17.822 1.00 47.06 521 PHE A O 1
ATOM 3822 N N . LEU A 1 522 ? 16.760 24.186 -17.392 1.00 37.56 522 LEU A N 1
ATOM 3823 C CA . LEU A 1 522 ? 17.589 24.498 -18.569 1.00 37.56 522 LEU A CA 1
ATOM 3824 C C . LEU A 1 522 ? 17.156 24.016 -19.978 1.00 37.56 522 LEU A C 1
ATOM 3826 O O . LEU A 1 522 ? 17.708 23.061 -20.507 1.00 37.56 522 LEU A O 1
ATOM 3830 N N . ALA A 1 523 ? 16.343 24.830 -20.675 1.00 32.31 523 ALA A N 1
ATOM 3831 C CA . ALA A 1 523 ? 16.775 25.546 -21.898 1.00 32.31 523 ALA A CA 1
ATOM 3832 C C . ALA A 1 523 ? 15.794 26.690 -22.298 1.00 32.31 523 ALA A C 1
ATOM 3834 O O . ALA A 1 523 ? 14.597 26.604 -22.010 1.00 32.31 523 ALA A O 1
ATOM 3835 N N . PRO A 1 524 ? 16.256 27.798 -22.924 1.00 35.19 524 PRO A N 1
ATOM 3836 C CA . PRO A 1 524 ? 15.441 28.999 -23.171 1.00 35.19 524 PRO A CA 1
ATOM 3837 C C . PRO A 1 524 ? 14.472 28.905 -24.373 1.00 35.19 524 PRO A C 1
ATOM 3839 O O . PRO A 1 524 ? 14.766 28.184 -25.321 1.00 35.19 524 PRO A O 1
ATOM 3842 N N . PRO A 1 525 ? 13.400 29.732 -24.413 1.00 39.91 525 PRO A N 1
ATOM 3843 C CA . PRO A 1 525 ? 12.947 30.652 -23.375 1.00 39.91 525 PRO A CA 1
ATOM 3844 C C . PRO A 1 525 ? 11.746 30.076 -22.609 1.00 39.91 525 PRO A C 1
ATOM 3846 O O . PRO A 1 525 ? 10.596 30.359 -22.928 1.00 39.91 525 PRO A O 1
ATOM 3849 N N . TYR A 1 526 ? 12.003 29.348 -21.522 1.00 41.28 526 TYR A N 1
ATOM 3850 C CA . TYR A 1 526 ? 10.965 29.001 -20.548 1.00 41.28 526 TYR A CA 1
ATOM 3851 C C . TYR A 1 526 ? 11.325 29.575 -19.173 1.00 41.28 526 TYR A C 1
ATOM 3853 O O . TYR A 1 526 ? 11.865 28.908 -18.298 1.00 41.28 526 TYR A O 1
ATOM 3861 N N . ARG A 1 527 ? 11.039 30.873 -18.988 1.00 36.03 527 ARG A N 1
ATOM 3862 C CA . ARG A 1 527 ? 11.099 31.556 -17.686 1.00 36.03 527 ARG A CA 1
ATOM 3863 C C . ARG A 1 527 ? 9.710 31.608 -17.058 1.00 36.03 527 ARG A C 1
ATOM 3865 O O . ARG A 1 527 ? 8.957 32.541 -17.317 1.00 36.03 527 ARG A O 1
ATOM 3872 N N . LYS A 1 528 ? 9.418 30.664 -16.165 1.00 38.53 528 LYS A N 1
ATOM 3873 C CA . LYS A 1 528 ? 8.926 30.993 -14.817 1.00 38.53 528 LYS A CA 1
ATOM 3874 C C . LYS A 1 528 ? 9.012 29.734 -13.944 1.00 38.53 528 LYS A C 1
ATOM 3876 O O . LYS A 1 528 ? 8.155 28.867 -14.108 1.00 38.53 528 LYS A O 1
ATOM 3881 N N . PRO A 1 529 ? 9.996 29.630 -13.032 1.00 47.69 529 PRO A N 1
ATOM 3882 C CA . PRO A 1 529 ? 9.926 28.647 -11.958 1.00 47.69 529 PRO A CA 1
ATOM 3883 C C . PRO A 1 529 ? 8.577 28.798 -11.248 1.00 47.69 529 PRO A C 1
ATOM 3885 O O . PRO A 1 529 ? 8.088 29.923 -11.078 1.00 47.69 529 PRO A O 1
ATOM 3888 N N . SER A 1 530 ? 7.964 27.691 -10.830 1.00 47.38 530 SER A N 1
ATOM 3889 C CA . SER A 1 530 ? 6.956 27.789 -9.772 1.00 47.38 530 SER A CA 1
ATOM 3890 C C . SER A 1 530 ? 7.630 28.471 -8.572 1.00 47.38 530 SER A C 1
ATOM 3892 O O . SER A 1 530 ? 8.756 28.084 -8.258 1.00 47.38 530 SER A O 1
ATOM 3894 N N . PRO A 1 531 ? 7.039 29.505 -7.945 1.00 56.12 531 PRO A N 1
ATOM 3895 C CA . PRO A 1 531 ? 7.633 30.111 -6.761 1.00 56.12 531 PRO A CA 1
ATOM 3896 C C . PRO A 1 531 ? 7.700 29.035 -5.675 1.00 56.12 531 PRO A C 1
ATOM 3898 O O . PRO A 1 531 ? 6.671 28.622 -5.145 1.00 56.12 531 PRO A O 1
ATOM 3901 N N . LEU A 1 532 ? 8.905 28.527 -5.427 1.00 63.12 532 LEU A N 1
ATOM 3902 C CA . LEU A 1 532 ? 9.188 27.664 -4.294 1.00 63.12 532 LEU A CA 1
ATOM 3903 C C . LEU A 1 532 ? 9.594 28.553 -3.105 1.00 63.12 532 LEU A C 1
ATOM 3905 O O . LEU A 1 532 ? 10.289 29.552 -3.318 1.00 63.12 532 LEU A O 1
ATOM 3909 N N . PRO A 1 533 ? 9.168 28.220 -1.879 1.00 64.44 533 PRO A N 1
ATOM 3910 C CA . PRO A 1 533 ? 8.342 27.063 -1.554 1.00 64.44 533 PRO A CA 1
ATOM 3911 C C . PRO A 1 533 ? 6.877 27.228 -2.005 1.00 64.44 533 PRO A C 1
ATOM 3913 O O . PRO A 1 533 ? 6.281 28.300 -1.878 1.00 64.44 533 PRO A O 1
ATOM 3916 N N . ALA A 1 534 ? 6.288 26.160 -2.551 1.00 80.12 534 ALA A N 1
ATOM 3917 C CA . ALA A 1 534 ? 4.909 26.182 -3.039 1.00 80.12 534 ALA A CA 1
ATOM 3918 C C . ALA A 1 534 ? 3.951 25.753 -1.924 1.00 80.12 534 ALA A C 1
ATOM 3920 O O . ALA A 1 534 ? 3.981 24.610 -1.477 1.00 80.12 534 ALA A O 1
ATOM 3921 N N . LYS A 1 535 ? 3.078 26.664 -1.484 1.00 88.81 535 LYS A N 1
ATOM 3922 C CA . LYS A 1 535 ? 2.079 26.388 -0.444 1.00 88.81 535 LYS A CA 1
ATOM 3923 C C . LYS A 1 535 ? 0.801 25.807 -1.051 1.00 88.81 535 LYS A C 1
ATOM 3925 O O . LYS A 1 535 ? 0.044 26.517 -1.713 1.00 88.81 535 LYS A O 1
ATOM 3930 N N . ILE A 1 536 ? 0.537 24.532 -0.784 1.00 90.50 536 ILE A N 1
ATOM 3931 C CA . ILE A 1 536 ? -0.671 23.822 -1.204 1.00 90.50 536 ILE A CA 1
ATOM 3932 C C . ILE A 1 536 ? -1.620 23.698 -0.014 1.00 90.50 536 ILE A C 1
ATOM 3934 O O . ILE A 1 536 ? -1.363 22.973 0.945 1.00 90.50 536 ILE A O 1
ATOM 3938 N N . VAL A 1 537 ? -2.742 24.412 -0.079 1.00 93.06 537 VAL A N 1
ATOM 3939 C CA . VAL A 1 537 ? -3.756 24.387 0.983 1.00 93.06 537 VAL A CA 1
ATOM 3940 C C . VAL A 1 537 ? -4.457 23.029 1.013 1.00 93.06 537 VAL A C 1
ATOM 3942 O O . VAL A 1 537 ? -4.869 22.506 -0.024 1.00 93.06 537 VAL A O 1
ATOM 3945 N N . GLN A 1 538 ? -4.662 22.503 2.210 1.00 93.31 538 GLN A N 1
ATOM 3946 C CA . GLN A 1 538 ? -5.428 21.298 2.503 1.00 93.31 538 GLN A CA 1
ATOM 3947 C C . GLN A 1 538 ? -6.522 21.626 3.524 1.00 93.31 538 GLN A C 1
ATOM 3949 O O . GLN A 1 538 ? -6.523 22.673 4.174 1.00 93.31 538 GLN A O 1
ATOM 3954 N N . ALA A 1 539 ? -7.531 20.767 3.606 1.00 90.88 539 ALA A N 1
ATOM 3955 C CA . ALA A 1 539 ? -8.685 21.001 4.469 1.00 90.88 539 ALA A CA 1
ATOM 3956 C C . ALA A 1 539 ? -9.196 19.696 5.085 1.00 90.88 539 ALA A C 1
ATOM 3958 O O . ALA A 1 539 ? -10.404 19.486 5.183 1.00 90.88 539 ALA A O 1
ATOM 3959 N N . TYR A 1 540 ? -8.272 18.819 5.479 1.00 96.62 540 TYR A N 1
ATOM 3960 C CA . TYR A 1 540 ? -8.614 17.590 6.184 1.00 96.62 540 TYR A CA 1
ATOM 3961 C C . TYR A 1 540 ? -8.756 17.876 7.668 1.00 96.62 540 TYR A C 1
ATOM 3963 O O . TYR A 1 540 ? -7.938 18.594 8.246 1.00 96.62 540 TYR A O 1
ATOM 3971 N N . LYS A 1 541 ? -9.821 17.344 8.261 1.00 95.56 541 LYS A N 1
ATOM 3972 C CA . LYS A 1 541 ? -10.132 17.494 9.675 1.00 95.56 541 LYS A CA 1
ATOM 3973 C C . LYS A 1 541 ? -10.451 16.120 10.252 1.00 95.56 541 LYS A C 1
ATOM 3975 O O . LYS A 1 541 ? -11.289 15.417 9.691 1.00 95.56 541 LYS A O 1
ATOM 3980 N N . PHE A 1 542 ? -9.834 15.815 11.383 1.00 94.25 542 PHE A N 1
ATOM 3981 C CA . PHE A 1 542 ? -10.044 14.609 12.169 1.00 94.25 542 PHE A CA 1
ATOM 3982 C C . PHE A 1 542 ? -10.538 15.021 13.554 1.00 94.25 542 PHE A C 1
ATOM 3984 O O . PHE A 1 542 ? -10.085 16.025 14.111 1.00 94.25 542 PHE A O 1
ATOM 3991 N N . ASP A 1 543 ? -11.516 14.288 14.069 1.00 92.81 543 ASP A N 1
ATOM 3992 C CA . ASP A 1 543 ? -12.039 14.448 15.421 1.00 92.81 543 ASP A CA 1
ATOM 3993 C C . ASP A 1 543 ? -11.681 13.162 16.178 1.00 92.81 543 ASP A C 1
ATOM 3995 O O . ASP A 1 543 ? -12.388 12.160 16.075 1.00 92.81 543 ASP A O 1
ATOM 3999 N N . GLU A 1 544 ? -10.557 13.196 16.891 1.00 92.19 544 GLU A N 1
ATOM 4000 C CA . GLU A 1 544 ? -10.058 12.076 17.684 1.00 92.19 544 GLU A CA 1
ATOM 4001 C C . GLU A 1 544 ? -10.575 12.189 19.117 1.00 92.19 544 GLU A C 1
ATOM 4003 O O . GLU A 1 544 ? -10.600 13.270 19.708 1.00 92.19 544 GLU A O 1
ATOM 4008 N N . PHE A 1 545 ? -10.981 11.063 19.693 1.00 92.25 545 PHE A N 1
ATOM 4009 C CA . PHE A 1 545 ? -11.372 10.980 21.095 1.00 92.25 545 PHE A CA 1
ATOM 4010 C C . PHE A 1 545 ? -10.488 9.934 21.754 1.00 92.25 545 PHE A C 1
ATOM 4012 O O . PHE A 1 545 ? -10.685 8.735 21.560 1.00 92.25 545 PHE A O 1
ATOM 4019 N N . VAL A 1 546 ? -9.499 10.408 22.496 1.00 92.00 546 VAL A N 1
ATOM 4020 C CA . VAL A 1 546 ? -8.430 9.584 23.066 1.00 92.00 546 VAL A CA 1
ATOM 4021 C C . VAL A 1 546 ? -8.451 9.673 24.590 1.00 92.00 546 VAL A C 1
ATOM 4023 O O . VAL A 1 546 ? -8.928 10.676 25.126 1.00 92.00 546 VAL A O 1
ATOM 4026 N N . PRO A 1 547 ? -7.952 8.664 25.321 1.00 91.75 547 PRO A N 1
ATOM 4027 C CA . PRO A 1 547 ? -7.748 8.783 26.761 1.00 91.75 547 PRO A CA 1
ATOM 4028 C C . PRO A 1 547 ? -6.908 10.024 27.123 1.00 91.75 547 PRO A C 1
ATOM 4030 O O . PRO A 1 547 ? -6.098 10.472 26.305 1.00 91.75 547 PRO A O 1
ATOM 4033 N N . PRO A 1 548 ? -7.051 10.596 28.334 1.00 90.94 548 PRO A N 1
ATOM 4034 C CA . PRO A 1 548 ? -6.254 11.746 28.764 1.00 90.94 548 PRO A CA 1
ATOM 4035 C C . PRO A 1 548 ? -4.738 11.514 28.734 1.00 90.94 548 PRO A C 1
ATOM 4037 O O . PRO A 1 548 ? -3.988 12.471 28.609 1.00 90.94 548 PRO A O 1
ATOM 4040 N N . ASP A 1 549 ? -4.283 10.271 28.843 1.00 92.81 549 ASP A N 1
ATOM 4041 C CA . ASP A 1 549 ? -2.886 9.837 28.734 1.00 92.81 549 ASP A CA 1
ATOM 4042 C C . ASP A 1 549 ? -2.545 9.214 27.367 1.00 92.81 549 ASP A C 1
ATOM 4044 O O . ASP A 1 549 ? -1.426 8.749 27.163 1.00 92.81 549 ASP A O 1
ATOM 4048 N N . GLY A 1 550 ? -3.494 9.215 26.426 1.00 92.81 550 GLY A N 1
ATOM 4049 C CA . GLY A 1 550 ? -3.303 8.719 25.067 1.00 92.81 550 GLY A CA 1
ATOM 4050 C C . GLY A 1 550 ? -2.474 9.664 24.195 1.00 92.81 550 GLY A C 1
ATOM 4051 O O . GLY A 1 550 ? -1.912 10.658 24.662 1.00 92.81 550 GLY A O 1
ATOM 4052 N N . SER A 1 551 ? -2.428 9.378 22.896 1.00 94.94 551 SER A N 1
ATOM 4053 C CA . SER A 1 551 ? -1.627 10.139 21.939 1.00 94.94 551 SER A CA 1
ATOM 4054 C C . SER A 1 551 ? -2.359 10.423 20.624 1.00 94.94 551 SER A C 1
ATOM 4056 O O . SER A 1 551 ? -3.342 9.772 20.260 1.00 94.94 551 SER A O 1
ATOM 4058 N N . ILE A 1 552 ? -1.876 11.449 19.925 1.00 96.06 552 ILE A N 1
ATOM 4059 C CA . ILE A 1 552 ? -2.211 11.744 18.533 1.00 96.06 552 ILE A CA 1
ATOM 4060 C C . ILE A 1 552 ? -0.946 11.547 17.711 1.00 96.06 552 ILE A C 1
ATOM 4062 O O . ILE A 1 552 ? -0.012 12.344 17.817 1.00 96.06 552 ILE A O 1
ATOM 4066 N N . HIS A 1 553 ? -0.936 10.500 16.903 1.00 95.38 553 HIS A N 1
ATOM 4067 C CA . HIS A 1 553 ? 0.102 10.197 15.934 1.00 95.38 553 HIS A CA 1
ATOM 4068 C C . HIS A 1 553 ? -0.312 10.718 14.559 1.00 95.38 553 HIS A C 1
ATOM 4070 O O . HIS A 1 553 ? -1.471 10.585 14.155 1.00 95.38 553 HIS A O 1
ATOM 4076 N N . ILE A 1 554 ? 0.615 11.387 13.879 1.00 96.62 554 ILE A N 1
ATOM 4077 C CA . ILE A 1 554 ? 0.431 11.930 12.536 1.00 96.62 554 ILE A CA 1
ATOM 4078 C C . ILE A 1 554 ? 1.599 11.456 11.685 1.00 96.62 554 ILE A C 1
ATOM 4080 O O . ILE A 1 554 ? 2.743 11.827 11.965 1.00 96.62 554 ILE A O 1
ATOM 4084 N N . LYS A 1 555 ? 1.284 10.727 10.614 1.00 95.12 555 LYS A N 1
ATOM 4085 C CA . LYS A 1 555 ? 2.271 10.194 9.677 1.00 95.12 555 LYS A CA 1
ATOM 4086 C C . LYS A 1 555 ? 1.988 10.650 8.253 1.00 95.12 555 LYS A C 1
ATOM 4088 O O . LYS A 1 555 ? 0.838 10.611 7.824 1.00 95.12 555 LYS A O 1
ATOM 4093 N N . LEU A 1 556 ? 2.991 11.111 7.508 1.00 95.31 556 LEU A N 1
ATOM 4094 C CA . LEU A 1 556 ? 2.862 11.435 6.083 1.00 95.31 556 LEU A CA 1
ATOM 4095 C C . LEU A 1 556 ? 3.904 10.687 5.257 1.00 95.31 556 LEU A C 1
ATOM 4097 O O . LEU A 1 556 ? 5.099 10.810 5.512 1.00 95.31 556 LEU A O 1
ATOM 4101 N N . HIS A 1 557 ? 3.426 10.049 4.190 1.00 91.12 557 HIS A N 1
ATOM 4102 C CA . HIS A 1 557 ? 4.233 9.385 3.168 1.00 91.12 557 HIS A CA 1
ATOM 4103 C C . HIS A 1 557 ? 3.805 9.838 1.781 1.00 91.12 557 HIS A C 1
ATOM 4105 O O . HIS A 1 557 ? 2.662 10.245 1.557 1.00 91.12 557 HIS A O 1
ATOM 4111 N N . GLY A 1 558 ? 4.706 9.739 0.816 1.00 90.75 558 GLY A N 1
ATOM 4112 C CA . GLY A 1 558 ? 4.392 10.039 -0.567 1.00 90.75 558 GLY A CA 1
ATOM 4113 C C . GLY A 1 558 ? 5.560 9.761 -1.486 1.00 90.75 558 GLY A C 1
ATOM 4114 O O . GLY A 1 558 ? 6.599 9.271 -1.061 1.00 90.75 558 GLY A O 1
ATOM 4115 N N . HIS A 1 559 ? 5.388 10.117 -2.748 1.00 90.94 559 HIS A N 1
ATOM 4116 C CA . HIS A 1 559 ? 6.446 10.073 -3.739 1.00 90.94 559 HIS A CA 1
ATOM 4117 C C . HIS A 1 559 ? 6.258 11.162 -4.795 1.00 90.94 559 HIS A C 1
ATOM 4119 O O . HIS A 1 559 ? 5.148 11.606 -5.110 1.00 90.94 559 HIS A O 1
ATOM 4125 N N . SER A 1 560 ? 7.381 11.617 -5.337 1.00 90.06 560 SER A N 1
ATOM 4126 C CA . SER A 1 560 ? 7.433 12.454 -6.525 1.00 90.06 560 SER A CA 1
ATOM 4127 C C . SER A 1 560 ? 7.366 11.565 -7.756 1.00 90.06 560 SER A C 1
ATOM 4129 O O . SER A 1 560 ? 8.282 10.779 -7.982 1.00 90.06 560 SER A O 1
ATOM 4131 N N . LEU A 1 561 ? 6.318 11.748 -8.561 1.00 89.31 561 LEU A N 1
ATOM 4132 C CA . LEU A 1 561 ? 6.075 10.948 -9.761 1.00 89.31 561 LEU A CA 1
ATOM 4133 C C . LEU A 1 561 ? 7.208 11.086 -10.780 1.00 89.31 561 LEU A C 1
ATOM 4135 O O . LEU A 1 561 ? 7.715 12.190 -11.013 1.00 89.31 561 LEU A O 1
ATOM 4139 N N . ASN A 1 562 ? 7.538 9.997 -11.455 1.00 87.00 562 ASN A N 1
ATOM 4140 C CA . ASN A 1 562 ? 8.487 9.980 -12.556 1.00 87.00 562 ASN A CA 1
ATOM 4141 C C . ASN A 1 562 ? 7.914 9.213 -13.758 1.00 87.00 562 ASN A C 1
ATOM 4143 O O . ASN A 1 562 ? 6.703 9.015 -13.872 1.00 87.00 562 ASN A O 1
ATOM 4147 N N . CYS A 1 563 ? 8.750 8.881 -14.740 1.00 87.00 563 CYS A N 1
ATOM 4148 C CA . CYS A 1 563 ? 8.282 8.305 -15.995 1.00 87.00 563 CYS A CA 1
ATOM 4149 C C . CYS A 1 563 ? 7.552 6.975 -15.803 1.00 87.00 563 CYS A C 1
ATOM 4151 O O . CYS A 1 563 ? 6.520 6.769 -16.454 1.00 87.00 563 CYS A O 1
ATOM 4153 N N . LEU A 1 564 ? 8.037 6.133 -14.884 1.00 84.50 564 LEU A N 1
ATOM 4154 C CA . LEU A 1 564 ? 7.434 4.845 -14.550 1.00 84.50 564 LEU A CA 1
ATOM 4155 C C . LEU A 1 564 ? 5.940 4.978 -14.230 1.00 84.50 564 LEU A C 1
ATOM 4157 O O . LEU A 1 564 ? 5.120 4.247 -14.782 1.00 84.50 564 LEU A O 1
ATOM 4161 N N . ASP A 1 565 ? 5.563 6.003 -13.463 1.00 83.50 565 ASP A N 1
ATOM 4162 C CA . ASP A 1 565 ? 4.181 6.228 -13.031 1.00 83.50 565 ASP A CA 1
ATOM 4163 C C . ASP A 1 565 ? 3.208 6.478 -14.190 1.00 83.50 565 ASP A C 1
ATOM 4165 O O . ASP A 1 565 ? 1.999 6.271 -14.089 1.00 83.50 565 ASP A O 1
ATOM 4169 N N . SER A 1 566 ? 3.730 6.917 -15.337 1.00 78.31 566 SER A N 1
ATOM 4170 C CA . SER A 1 566 ? 2.931 7.103 -16.545 1.00 78.31 566 SER A CA 1
ATOM 4171 C C . SER A 1 566 ? 2.646 5.798 -17.295 1.00 78.31 566 SER A C 1
ATOM 4173 O O . SER A 1 566 ? 1.830 5.812 -18.225 1.00 78.31 566 SER A O 1
ATOM 4175 N N . GLN A 1 567 ? 3.313 4.699 -16.938 1.00 77.75 567 GLN A N 1
ATOM 4176 C CA . GLN A 1 567 ? 3.152 3.383 -17.558 1.00 77.75 567 GLN A CA 1
ATOM 4177 C C . GLN A 1 567 ? 2.097 2.521 -16.852 1.00 77.75 567 GLN A C 1
ATOM 4179 O O . GLN A 1 567 ? 1.567 1.607 -17.479 1.00 77.75 567 GLN A O 1
ATOM 4184 N N . PHE A 1 568 ? 1.731 2.837 -15.604 1.00 75.19 568 PHE A N 1
ATOM 4185 C CA . PHE A 1 568 ? 0.723 2.083 -14.858 1.00 75.19 568 PHE A CA 1
ATOM 4186 C C . PHE A 1 568 ? -0.609 1.953 -15.601 1.00 75.19 568 PHE A C 1
ATOM 4188 O O . PHE A 1 568 ? -1.124 2.893 -16.227 1.00 75.19 568 PHE A O 1
ATOM 4195 N N . GLY A 1 569 ? -1.169 0.744 -15.531 1.00 67.69 569 GLY A N 1
ATOM 4196 C CA . GLY A 1 569 ? -2.430 0.404 -16.174 1.00 67.69 569 GLY A CA 1
ATOM 4197 C C . GLY A 1 569 ? -2.387 0.519 -17.696 1.00 67.69 569 GLY A C 1
ATOM 4198 O O . GLY A 1 569 ? -3.434 0.718 -18.304 1.00 67.69 569 GLY A O 1
ATOM 4199 N N . LYS A 1 570 ? -1.218 0.465 -18.335 1.00 69.50 570 LYS A N 1
ATOM 4200 C CA . LYS A 1 570 ? -1.059 0.306 -19.789 1.00 69.50 570 LYS A CA 1
ATOM 4201 C C . LYS A 1 570 ? -0.380 -1.032 -20.050 1.00 69.50 570 LYS A C 1
ATOM 4203 O O . LYS A 1 570 ? 0.346 -1.517 -19.189 1.00 69.50 570 LYS A O 1
ATOM 4208 N N . ASN A 1 571 ? -0.562 -1.606 -21.239 1.00 68.50 571 ASN A N 1
ATOM 4209 C CA . ASN A 1 571 ? 0.344 -2.681 -21.623 1.00 68.50 571 ASN A CA 1
ATOM 4210 C C . ASN A 1 571 ? 1.743 -2.060 -21.830 1.00 68.50 571 ASN A C 1
ATOM 4212 O O . ASN A 1 571 ? 1.902 -0.942 -22.336 1.00 68.50 571 ASN A O 1
ATOM 4216 N N . ILE A 1 572 ? 2.784 -2.769 -21.403 1.00 73.62 572 ILE A N 1
ATOM 4217 C CA . ILE A 1 572 ? 4.152 -2.269 -21.582 1.00 73.62 572 ILE A CA 1
ATOM 4218 C C . ILE A 1 572 ? 4.507 -2.193 -23.066 1.00 73.62 572 ILE A C 1
ATOM 4220 O O . ILE A 1 572 ? 5.216 -1.284 -23.497 1.00 73.62 572 ILE A O 1
ATOM 4224 N N . LYS A 1 573 ? 3.939 -3.093 -23.870 1.00 74.62 573 LYS A N 1
ATOM 4225 C CA . LYS A 1 573 ? 4.052 -3.099 -25.326 1.00 74.62 573 LYS A CA 1
ATOM 4226 C C . LYS A 1 573 ? 3.699 -1.753 -25.963 1.00 74.62 573 LYS A C 1
ATOM 4228 O O . LYS A 1 573 ? 4.410 -1.316 -26.857 1.00 74.62 573 LYS A O 1
ATOM 4233 N N . GLU A 1 574 ? 2.632 -1.082 -25.533 1.00 71.94 574 GLU A N 1
ATOM 4234 C CA . GLU A 1 574 ? 2.223 0.238 -26.032 1.00 71.94 574 GLU A CA 1
ATOM 4235 C C . GLU A 1 574 ? 3.265 1.281 -25.667 1.00 71.94 574 GLU A C 1
ATOM 4237 O O . GLU A 1 574 ? 3.662 2.048 -26.539 1.00 71.94 574 GLU A O 1
ATOM 4242 N N . GLY A 1 575 ? 3.739 1.287 -24.418 1.00 71.94 575 GLY A N 1
ATOM 4243 C CA . GLY A 1 575 ? 4.800 2.191 -23.976 1.00 71.94 575 GLY A CA 1
ATOM 4244 C C . GLY A 1 575 ? 6.081 2.006 -24.791 1.00 71.94 575 GLY A C 1
ATOM 4245 O O . GLY A 1 575 ? 6.625 2.968 -25.335 1.00 71.94 575 GLY A O 1
ATOM 4246 N N . LEU A 1 576 ? 6.526 0.761 -24.966 1.00 75.25 576 LEU A N 1
ATOM 4247 C CA . LEU A 1 576 ? 7.719 0.431 -25.747 1.00 75.25 576 LEU A CA 1
ATOM 4248 C C . LEU A 1 576 ? 7.540 0.681 -27.246 1.00 75.25 576 LEU A C 1
ATOM 4250 O O . LEU A 1 576 ? 8.468 1.161 -27.888 1.00 75.25 576 LEU A O 1
ATOM 4254 N N . ASN A 1 577 ? 6.366 0.422 -27.821 1.00 74.56 577 ASN A N 1
ATOM 4255 C CA . ASN A 1 577 ? 6.082 0.784 -29.210 1.00 74.56 577 ASN A CA 1
ATOM 4256 C C . ASN A 1 577 ? 6.082 2.306 -29.376 1.00 74.56 577 ASN A C 1
ATOM 4258 O O . ASN A 1 577 ? 6.634 2.828 -30.342 1.00 74.56 577 ASN A O 1
ATOM 4262 N N . GLN A 1 578 ? 5.508 3.032 -28.417 1.00 75.94 578 GLN A N 1
ATOM 4263 C CA . GLN A 1 578 ? 5.419 4.485 -28.455 1.00 75.94 578 GLN A CA 1
ATOM 4264 C C . GLN A 1 578 ? 6.792 5.155 -28.331 1.00 75.94 578 GLN A C 1
ATOM 4266 O O . GLN A 1 578 ? 7.054 6.125 -29.041 1.00 75.94 578 GLN A O 1
ATOM 4271 N N . PHE A 1 579 ? 7.662 4.665 -27.446 1.00 77.69 579 PHE A N 1
ATOM 4272 C CA . PHE A 1 579 ? 8.945 5.311 -27.136 1.00 77.69 579 PHE A CA 1
ATOM 4273 C C . PHE A 1 579 ? 10.162 4.614 -27.761 1.00 77.69 579 PHE A C 1
ATOM 4275 O O . PHE A 1 579 ? 11.251 5.186 -27.806 1.00 77.69 579 PHE A O 1
ATOM 4282 N N . GLY A 1 580 ? 9.996 3.407 -28.297 1.00 79.31 580 GLY A N 1
ATOM 4283 C CA . GLY A 1 580 ? 11.098 2.524 -28.673 1.00 79.31 580 GLY A CA 1
ATOM 4284 C C . GLY A 1 580 ? 11.760 1.879 -27.449 1.00 79.31 580 GLY A C 1
ATOM 4285 O O . GLY A 1 580 ? 11.600 2.338 -26.319 1.00 79.31 580 GLY A O 1
ATOM 4286 N N . LEU A 1 581 ? 12.547 0.822 -27.673 1.00 77.75 581 LEU A N 1
ATOM 4287 C CA . LEU A 1 581 ? 13.159 0.039 -26.588 1.00 77.75 581 LEU A CA 1
ATOM 4288 C C . LEU A 1 581 ? 14.128 0.847 -25.720 1.00 77.75 581 LEU A C 1
ATOM 4290 O O . LEU A 1 581 ? 14.111 0.703 -24.505 1.00 77.75 581 LEU A O 1
ATOM 4294 N N . THR A 1 582 ? 14.943 1.719 -26.318 1.00 78.19 582 THR A N 1
ATOM 4295 C CA . THR A 1 582 ? 15.936 2.507 -25.573 1.00 78.19 582 THR A CA 1
ATOM 4296 C C . THR A 1 582 ? 15.281 3.470 -24.594 1.00 78.19 582 THR A C 1
ATOM 4298 O O . THR A 1 582 ? 15.527 3.409 -23.396 1.00 78.19 582 THR A O 1
ATOM 4301 N N . VAL A 1 583 ? 14.418 4.348 -25.100 1.00 79.44 583 VAL A N 1
ATOM 4302 C CA . VAL A 1 583 ? 13.804 5.401 -24.284 1.00 79.44 583 VAL A CA 1
ATOM 4303 C C . VAL A 1 583 ? 12.689 4.836 -23.405 1.00 79.44 583 VAL A C 1
ATOM 4305 O O . VAL A 1 583 ? 12.499 5.297 -22.284 1.00 79.44 583 VAL A O 1
ATOM 4308 N N . GLY A 1 584 ? 11.983 3.809 -23.885 1.00 79.50 584 GLY A N 1
ATOM 4309 C CA . GLY A 1 584 ? 11.055 3.034 -23.073 1.00 79.50 584 GLY A CA 1
ATOM 4310 C C . GLY A 1 584 ? 11.757 2.357 -21.893 1.00 79.50 584 GLY A C 1
ATOM 4311 O O . GLY A 1 584 ? 11.282 2.480 -20.771 1.00 79.50 584 GLY A O 1
ATOM 4312 N N . GLY A 1 585 ? 12.930 1.752 -22.112 1.00 79.56 585 GLY A N 1
ATOM 4313 C CA . GLY A 1 585 ? 13.776 1.206 -21.045 1.00 79.56 585 GLY A CA 1
ATOM 4314 C C . GLY A 1 585 ? 14.207 2.271 -20.034 1.00 79.56 585 GLY A C 1
ATOM 4315 O O . GLY A 1 585 ? 14.029 2.086 -18.836 1.00 79.56 585 GLY A O 1
ATOM 4316 N N . THR A 1 586 ? 14.666 3.440 -20.497 1.00 81.88 586 THR A N 1
ATOM 4317 C CA . THR A 1 586 ? 14.977 4.572 -19.603 1.00 81.88 586 THR A CA 1
ATOM 4318 C C . THR A 1 586 ? 13.763 5.021 -18.785 1.00 81.88 586 THR A C 1
ATOM 4320 O O . THR A 1 586 ? 13.908 5.353 -17.615 1.00 81.88 586 THR A O 1
ATOM 4323 N N . CYS A 1 587 ? 12.561 5.017 -19.369 1.00 84.94 587 CYS A N 1
ATOM 4324 C CA . CYS A 1 587 ? 11.331 5.350 -18.651 1.00 84.94 587 CYS A CA 1
ATOM 4325 C C . CYS A 1 587 ? 10.990 4.325 -17.562 1.00 84.94 587 CYS A C 1
ATOM 4327 O O . CYS A 1 587 ? 10.603 4.723 -16.468 1.00 84.94 587 CYS A O 1
ATOM 4329 N N . LEU A 1 588 ? 11.157 3.030 -17.855 1.00 81.44 588 LEU A N 1
ATOM 4330 C CA . LEU A 1 588 ? 10.919 1.940 -16.905 1.00 81.44 588 LEU A CA 1
ATOM 4331 C C . LEU A 1 588 ? 11.894 1.977 -15.719 1.00 81.44 588 LEU A C 1
ATOM 4333 O O . LEU A 1 588 ? 11.526 1.628 -14.608 1.00 81.44 588 LEU A O 1
ATOM 4337 N N . LEU A 1 589 ? 13.121 2.452 -15.932 1.00 80.69 589 LEU A N 1
ATOM 4338 C CA . LEU A 1 589 ? 14.108 2.622 -14.859 1.00 80.69 589 LEU A CA 1
ATOM 4339 C C . LEU A 1 589 ? 13.968 3.960 -14.118 1.00 80.69 589 LEU A C 1
ATOM 4341 O O . LEU A 1 589 ? 14.551 4.154 -13.051 1.00 80.69 589 LEU A O 1
ATOM 4345 N N . ALA A 1 590 ? 13.205 4.903 -14.672 1.00 84.31 590 ALA A N 1
ATOM 4346 C CA . ALA A 1 590 ? 12.954 6.201 -14.064 1.00 84.31 590 ALA A CA 1
ATOM 4347 C C . ALA A 1 590 ? 11.794 6.108 -13.067 1.00 84.31 590 ALA A C 1
ATOM 4349 O O . ALA A 1 590 ? 10.685 6.587 -13.328 1.00 84.31 590 ALA A O 1
ATOM 4350 N N . GLY A 1 591 ? 12.090 5.478 -11.930 1.00 83.00 591 GLY A N 1
ATOM 4351 C CA . GLY A 1 591 ? 11.197 5.336 -10.789 1.00 83.00 591 GLY A CA 1
ATOM 4352 C C . GLY A 1 591 ? 10.926 6.648 -10.054 1.00 83.00 591 GLY A C 1
ATOM 4353 O O . GLY A 1 591 ? 11.637 7.654 -10.216 1.00 83.00 591 GLY A O 1
ATOM 4354 N N . SER A 1 592 ? 9.876 6.629 -9.238 1.00 88.38 592 SER A N 1
ATOM 4355 C CA . SER A 1 592 ? 9.487 7.741 -8.373 1.00 88.38 592 SER A CA 1
ATOM 4356 C C . SER A 1 592 ? 10.593 8.106 -7.370 1.00 88.38 592 SER A C 1
ATOM 4358 O O . SER A 1 592 ? 11.556 7.366 -7.183 1.00 88.38 592 SER A O 1
ATOM 4360 N N . LYS A 1 593 ? 10.491 9.271 -6.727 1.00 86.56 593 LYS A N 1
ATOM 4361 C CA . LYS A 1 593 ? 11.454 9.703 -5.692 1.00 86.56 593 LYS A CA 1
ATOM 4362 C C . LYS A 1 593 ? 10.787 9.902 -4.344 1.00 86.56 593 LYS A C 1
ATOM 4364 O O . LYS A 1 593 ? 9.712 10.501 -4.280 1.00 86.56 593 LYS A O 1
ATOM 4369 N N . SER A 1 594 ? 11.433 9.455 -3.274 1.00 88.25 594 SER A N 1
ATOM 4370 C CA . SER A 1 594 ? 10.931 9.638 -1.914 1.00 88.25 594 SER A CA 1
ATOM 4371 C C . SER A 1 594 ? 11.154 11.083 -1.440 1.00 88.25 594 SER A C 1
ATOM 4373 O O . SER A 1 594 ? 12.288 11.567 -1.452 1.00 88.25 594 SER A O 1
ATOM 4375 N N . PRO A 1 595 ? 10.112 11.804 -0.987 1.00 87.56 595 PRO A N 1
ATOM 4376 C CA . PRO A 1 595 ? 10.222 13.130 -0.398 1.00 87.56 595 PRO A CA 1
ATOM 4377 C C . PRO A 1 595 ? 10.558 13.120 1.095 1.00 87.56 595 PRO A C 1
ATOM 4379 O O . PRO A 1 595 ? 10.538 14.178 1.739 1.00 87.56 595 PRO A O 1
ATOM 4382 N N . GLY A 1 596 ? 10.864 11.939 1.629 1.00 87.88 596 GLY A N 1
ATOM 4383 C CA . GLY A 1 596 ? 10.966 11.700 3.054 1.00 87.88 596 GLY A CA 1
ATOM 4384 C C . GLY A 1 596 ? 9.590 11.569 3.693 1.00 87.88 596 GLY A C 1
ATOM 4385 O O . GLY A 1 596 ? 8.554 11.588 3.024 1.00 87.88 596 GLY A O 1
ATOM 4386 N N . GLU A 1 597 ? 9.600 11.470 5.010 1.00 90.44 597 GLU A N 1
ATOM 4387 C CA . GLU A 1 597 ? 8.417 11.227 5.824 1.00 90.44 597 GLU A CA 1
ATOM 4388 C C . GLU A 1 597 ? 8.265 12.300 6.900 1.00 90.44 597 GLU A C 1
ATOM 4390 O O . GLU A 1 597 ? 9.212 13.008 7.254 1.00 90.44 597 GLU A O 1
ATOM 4395 N N . ILE A 1 598 ? 7.046 12.445 7.408 1.00 93.44 598 ILE A N 1
ATOM 4396 C CA . ILE A 1 598 ? 6.799 13.102 8.691 1.00 93.44 598 ILE A CA 1
ATOM 4397 C C . ILE A 1 598 ? 6.193 12.052 9.595 1.00 93.44 598 ILE A C 1
ATOM 4399 O O . ILE A 1 598 ? 5.173 11.482 9.232 1.00 93.44 598 ILE A O 1
ATOM 4403 N N . ASP A 1 599 ? 6.774 11.882 10.772 1.00 93.25 599 ASP A N 1
ATOM 4404 C CA . ASP A 1 599 ? 6.236 11.054 11.841 1.00 93.25 599 ASP A CA 1
ATOM 4405 C C . ASP A 1 599 ? 6.310 11.854 13.145 1.00 93.25 599 ASP A C 1
ATOM 4407 O O . ASP A 1 599 ? 7.392 12.237 13.602 1.00 93.25 599 ASP A O 1
ATOM 4411 N N . VAL A 1 600 ? 5.150 12.217 13.698 1.00 95.56 600 VAL A N 1
ATOM 4412 C CA . VAL A 1 600 ? 5.074 12.984 14.945 1.00 95.56 600 VAL A CA 1
ATOM 4413 C C . VAL A 1 600 ? 3.981 12.471 15.862 1.00 95.56 600 VAL A C 1
ATOM 4415 O O . VAL A 1 600 ? 2.846 12.241 15.449 1.00 95.56 600 VAL A O 1
ATOM 4418 N N . THR A 1 601 ? 4.308 12.400 17.151 1.00 96.00 601 THR A N 1
ATOM 4419 C CA . THR A 1 601 ? 3.374 12.010 18.208 1.00 96.00 601 THR A CA 1
ATOM 4420 C C . THR A 1 601 ? 3.200 13.132 19.225 1.00 96.00 601 THR A C 1
ATOM 4422 O O . THR A 1 601 ? 4.171 13.671 19.759 1.00 96.00 601 THR A O 1
ATOM 4425 N N . HIS A 1 602 ? 1.947 13.455 19.542 1.00 96.69 602 HIS A N 1
ATOM 4426 C CA . HIS A 1 602 ? 1.569 14.369 20.619 1.00 96.69 602 HIS A CA 1
ATOM 4427 C C . HIS A 1 602 ? 0.939 13.588 21.760 1.00 96.69 602 HIS A C 1
ATOM 4429 O O . HIS A 1 602 ? -0.142 13.028 21.597 1.00 96.69 602 HIS A O 1
ATOM 4435 N N . ASN A 1 603 ? 1.585 13.582 22.922 1.00 96.88 603 ASN A N 1
ATOM 4436 C CA . ASN A 1 603 ? 1.100 12.858 24.097 1.00 96.88 603 ASN A CA 1
ATOM 4437 C C . ASN A 1 603 ? 0.178 13.723 24.964 1.00 96.88 603 ASN A C 1
ATOM 4439 O O . ASN A 1 603 ? 0.373 14.937 25.111 1.00 96.88 603 ASN A O 1
ATOM 4443 N N . GLY A 1 604 ? -0.826 13.085 25.557 1.00 93.62 604 GLY A N 1
ATOM 4444 C CA . GLY A 1 604 ? -1.742 13.695 26.505 1.00 93.62 604 GLY A CA 1
ATOM 4445 C C . GLY A 1 604 ? -1.070 14.091 27.831 1.00 93.62 604 GLY A C 1
ATOM 4446 O O . GLY A 1 604 ? 0.093 13.768 28.081 1.00 93.62 604 GLY A O 1
ATOM 4447 N N . PRO A 1 605 ? -1.773 14.846 28.694 1.00 92.56 605 PRO A N 1
ATOM 4448 C CA . PRO A 1 605 ? -3.124 15.383 28.485 1.00 92.56 605 PRO A CA 1
ATOM 4449 C C . PRO A 1 605 ? -3.165 16.680 27.672 1.00 92.56 605 PRO A C 1
ATOM 4451 O O . PRO A 1 605 ? -4.235 17.112 27.252 1.00 92.56 605 PRO A O 1
ATOM 4454 N N . GLY A 1 606 ? -2.012 17.319 27.458 1.00 91.50 606 GLY A N 1
ATOM 4455 C CA . GLY A 1 606 ? -1.924 18.592 26.743 1.00 91.50 606 GLY A CA 1
ATOM 4456 C C . GLY A 1 606 ? -1.808 18.453 25.227 1.00 91.50 606 GLY A C 1
ATOM 4457 O O . GLY A 1 606 ? -2.133 19.402 24.524 1.00 91.50 606 GLY A O 1
ATOM 4458 N N . PHE A 1 607 ? -1.339 17.310 24.709 1.00 93.56 607 PHE A N 1
ATOM 4459 C CA . PHE A 1 607 ? -1.118 17.080 23.270 1.00 93.56 607 PHE A CA 1
ATOM 4460 C C . PHE A 1 607 ? -0.279 18.191 22.611 1.00 93.56 607 PHE A C 1
ATOM 4462 O O . PHE A 1 607 ? -0.547 18.614 21.490 1.00 93.56 607 PHE A O 1
ATOM 4469 N N . GLY A 1 608 ? 0.682 18.749 23.358 1.00 90.19 608 GLY A N 1
ATOM 4470 C CA . GLY A 1 608 ? 1.494 19.896 22.931 1.00 90.19 608 GLY A CA 1
ATOM 4471 C C . GLY A 1 608 ? 0.746 21.238 22.830 1.00 90.19 608 GLY A C 1
ATOM 4472 O O . GLY A 1 608 ? 1.358 22.251 22.480 1.00 90.19 608 GLY A O 1
ATOM 4473 N N . VAL A 1 609 ? -0.556 21.274 23.132 1.00 92.94 609 VAL A N 1
ATOM 4474 C CA . VAL A 1 609 ? -1.405 22.466 23.067 1.00 92.94 609 VAL A CA 1
ATOM 4475 C C . VAL A 1 609 ? -1.239 23.310 24.333 1.00 92.94 609 VAL A C 1
ATOM 4477 O O . VAL A 1 609 ? -1.456 22.865 25.456 1.00 92.94 609 VAL A O 1
ATOM 4480 N N . THR A 1 610 ? -0.872 24.569 24.127 1.00 90.44 610 THR A N 1
ATOM 4481 C CA . THR A 1 610 ? -0.711 25.621 25.143 1.00 90.44 610 THR A CA 1
ATOM 4482 C C . THR A 1 610 ? -1.798 26.690 25.033 1.00 90.44 610 THR A C 1
ATOM 4484 O O . THR A 1 610 ? -1.954 27.529 25.921 1.00 90.44 610 THR A O 1
ATOM 4487 N N . THR A 1 611 ? -2.565 26.678 23.941 1.00 87.50 611 THR A N 1
ATOM 4488 C CA . THR A 1 611 ? -3.698 27.575 23.742 1.00 87.50 611 THR A CA 1
ATOM 4489 C C . THR A 1 611 ? -4.898 27.154 24.600 1.00 87.50 611 THR A C 1
ATOM 4491 O O . THR A 1 611 ? -5.049 25.976 24.925 1.00 87.50 611 THR A O 1
ATOM 4494 N N . PRO A 1 612 ? -5.791 28.094 24.969 1.00 89.19 612 PRO A N 1
ATOM 4495 C CA . PRO A 1 612 ? -7.017 27.760 25.692 1.00 89.19 612 PRO A CA 1
ATOM 4496 C C . PRO A 1 612 ? -7.871 26.726 24.945 1.00 89.19 612 PRO A C 1
ATOM 4498 O O . PRO A 1 612 ? -7.905 26.732 23.712 1.00 89.19 612 PRO A O 1
ATOM 4501 N N . ALA A 1 613 ? -8.621 25.898 25.679 1.00 85.56 613 ALA A N 1
ATOM 4502 C CA . ALA A 1 613 ? -9.560 24.943 25.087 1.00 85.56 613 ALA A CA 1
ATOM 4503 C C . ALA A 1 613 ? -10.490 25.627 24.061 1.00 85.56 613 ALA A C 1
ATOM 4505 O O . ALA A 1 613 ? -10.957 26.753 24.254 1.00 85.56 613 ALA A O 1
ATOM 4506 N N . GLY A 1 614 ? -10.715 24.961 22.930 1.00 83.75 614 GLY A N 1
ATOM 4507 C CA . GLY A 1 614 ? -11.447 25.487 21.777 1.00 83.75 614 GLY A CA 1
ATOM 4508 C C . GLY A 1 614 ? -10.646 26.432 20.869 1.00 83.75 614 GLY A C 1
ATOM 4509 O O . GLY A 1 614 ? -11.172 26.865 19.840 1.00 83.75 614 GLY A O 1
ATOM 4510 N N . LYS A 1 615 ? -9.386 26.763 21.194 1.00 91.81 615 LYS A N 1
ATOM 4511 C CA . LYS A 1 615 ? -8.484 27.530 20.319 1.00 91.81 615 LYS A CA 1
ATOM 4512 C C . LYS A 1 615 ? -7.423 26.614 19.701 1.00 91.81 615 LYS A C 1
ATOM 4514 O O . LYS A 1 615 ? -6.648 26.026 20.452 1.00 91.81 615 LYS A O 1
ATOM 4519 N N . PRO A 1 616 ? -7.338 26.521 18.361 1.00 94.38 616 PRO A N 1
ATOM 4520 C CA . PRO A 1 616 ? -6.297 25.732 17.712 1.00 94.38 616 PRO A CA 1
ATOM 4521 C C . PRO A 1 616 ? -4.897 26.322 17.916 1.00 94.38 616 PRO A C 1
ATOM 4523 O O . PRO A 1 616 ? -4.705 27.527 17.744 1.00 94.38 616 PRO A O 1
ATOM 4526 N N . GLN A 1 617 ? -3.919 25.464 18.199 1.00 97.00 617 GLN A N 1
ATOM 4527 C CA . GLN A 1 617 ? -2.490 25.756 18.095 1.00 97.00 617 GLN A CA 1
ATOM 4528 C C . GLN A 1 617 ? -1.970 25.255 16.749 1.00 97.00 617 GLN A C 1
ATOM 4530 O O . GLN A 1 617 ? -2.337 24.168 16.314 1.00 97.00 617 GLN A O 1
ATOM 4535 N N . THR A 1 618 ? -1.129 26.048 16.084 1.00 96.94 618 THR A N 1
ATOM 4536 C CA . THR A 1 618 ? -0.497 25.665 14.812 1.00 96.94 618 THR A CA 1
ATOM 4537 C C . THR A 1 618 ? 0.874 25.058 15.066 1.00 96.94 618 THR A C 1
ATOM 4539 O O . THR A 1 618 ? 1.650 25.595 15.853 1.00 96.94 618 THR A O 1
ATOM 4542 N N . PHE A 1 619 ? 1.168 23.975 14.359 1.00 96.81 619 PHE A N 1
ATOM 4543 C CA . PHE A 1 619 ? 2.452 23.291 14.336 1.00 96.81 619 PHE A CA 1
ATOM 4544 C C . PHE A 1 619 ? 2.977 23.268 12.901 1.00 96.81 619 PHE A C 1
ATOM 4546 O O . PHE A 1 619 ? 2.200 23.308 11.943 1.00 96.81 619 PHE A O 1
ATOM 4553 N N . SER A 1 620 ? 4.298 23.214 12.764 1.00 96.00 620 SER A N 1
ATOM 4554 C CA . SER A 1 620 ? 4.987 23.112 11.482 1.00 96.00 620 SER A CA 1
ATOM 4555 C C . SER A 1 620 ? 6.101 22.087 11.616 1.00 96.00 620 SER A C 1
ATOM 4557 O O . SER A 1 620 ? 6.942 22.219 12.505 1.00 96.00 620 SER A O 1
ATOM 4559 N N . VAL A 1 621 ? 6.078 21.058 10.775 1.00 93.88 621 VAL A N 1
ATOM 4560 C CA . VAL A 1 621 ? 7.054 19.962 10.797 1.00 93.88 621 VAL A CA 1
ATOM 4561 C C . VAL A 1 621 ? 7.559 19.749 9.380 1.00 93.88 621 VAL A C 1
ATOM 4563 O O . VAL A 1 621 ? 6.768 19.699 8.442 1.00 93.88 621 VAL A O 1
ATOM 4566 N N . THR A 1 622 ? 8.876 19.687 9.218 1.00 90.00 622 THR A N 1
ATOM 4567 C CA . THR A 1 622 ? 9.528 19.442 7.924 1.00 90.00 622 THR A CA 1
ATOM 4568 C C . THR A 1 622 ? 9.860 17.965 7.813 1.00 90.00 622 THR A C 1
ATOM 4570 O O . THR A 1 622 ? 10.215 17.363 8.823 1.00 90.00 622 THR A O 1
ATOM 4573 N N . SER A 1 623 ? 9.717 17.399 6.615 1.00 89.19 623 SER A N 1
ATOM 4574 C CA . SER A 1 623 ? 10.018 15.993 6.377 1.00 89.19 623 SER A CA 1
ATOM 4575 C C . SER A 1 623 ? 11.481 15.664 6.657 1.00 89.19 623 SER A C 1
ATOM 4577 O O . SER A 1 623 ? 12.367 16.515 6.534 1.00 89.19 623 SER A O 1
ATOM 4579 N N . THR A 1 624 ? 11.724 14.416 7.033 1.00 85.25 624 THR A N 1
ATOM 4580 C CA . THR A 1 624 ? 13.055 13.847 7.254 1.00 85.25 624 THR A CA 1
ATOM 4581 C C . THR A 1 624 ? 13.281 12.659 6.326 1.00 85.25 624 THR A C 1
ATOM 4583 O O . THR A 1 624 ? 12.329 12.007 5.902 1.00 85.25 624 THR A O 1
ATOM 4586 N N . GLY A 1 625 ? 14.544 12.382 5.995 1.00 80.44 625 GLY A N 1
ATOM 4587 C CA . GLY A 1 625 ? 14.908 11.335 5.038 1.00 80.44 625 GLY A CA 1
ATOM 4588 C C . GLY A 1 625 ? 14.526 11.666 3.589 1.00 80.44 625 GLY A C 1
ATOM 4589 O O . GLY A 1 625 ? 14.363 12.833 3.220 1.00 80.44 625 GLY A O 1
ATOM 4590 N N . GLY A 1 626 ? 14.380 10.617 2.776 1.00 80.44 626 GLY A N 1
ATOM 4591 C CA . GLY A 1 626 ? 14.084 10.708 1.346 1.00 80.44 626 GLY A CA 1
ATOM 4592 C C . GLY A 1 626 ? 15.304 10.986 0.465 1.00 80.44 626 GLY A C 1
ATOM 4593 O O . GLY A 1 626 ? 16.442 11.036 0.928 1.00 80.44 626 GLY A O 1
ATOM 4594 N N . ASP A 1 627 ? 15.042 11.199 -0.823 1.00 80.62 627 ASP A N 1
ATOM 4595 C CA . ASP A 1 627 ? 16.062 11.358 -1.869 1.00 80.62 627 ASP A CA 1
ATOM 4596 C C . ASP A 1 627 ? 16.562 12.807 -2.008 1.00 80.62 627 ASP A C 1
ATOM 4598 O O . ASP A 1 627 ? 17.378 13.126 -2.875 1.00 80.62 627 ASP A O 1
ATOM 4602 N N . ALA A 1 628 ? 16.051 13.724 -1.183 1.00 74.00 628 ALA A N 1
ATOM 4603 C CA . ALA A 1 628 ? 16.462 15.122 -1.191 1.00 74.00 628 ALA A CA 1
ATOM 4604 C C . ALA A 1 628 ? 17.815 15.304 -0.484 1.00 74.00 628 ALA A C 1
ATOM 4606 O O . ALA A 1 628 ? 17.986 14.920 0.671 1.00 74.00 628 ALA A O 1
ATOM 4607 N N . GLY A 1 629 ? 18.759 15.969 -1.146 1.00 71.12 629 GLY A N 1
ATOM 4608 C CA . GLY A 1 629 ? 20.048 16.373 -0.592 1.00 71.12 629 GLY A CA 1
ATOM 4609 C C . GLY A 1 629 ? 20.245 17.887 -0.543 1.00 71.12 629 GLY A C 1
ATOM 4610 O O . GLY A 1 629 ? 19.405 18.674 -0.990 1.00 71.12 629 GLY A O 1
ATOM 4611 N N . THR A 1 630 ? 21.403 18.297 -0.028 1.00 70.44 630 THR A N 1
ATOM 4612 C CA . THR A 1 630 ? 21.886 19.689 -0.063 1.00 70.44 630 THR A CA 1
ATOM 4613 C C . THR A 1 630 ? 23.245 19.767 -0.750 1.00 70.44 630 THR A C 1
ATOM 4615 O O . THR A 1 630 ? 24.089 18.884 -0.608 1.00 70.44 630 THR A O 1
ATOM 4618 N N . CYS A 1 631 ? 23.481 20.825 -1.522 1.00 68.81 631 CYS A N 1
ATOM 4619 C CA . CYS A 1 631 ? 24.765 21.016 -2.184 1.00 68.81 631 CYS A CA 1
ATOM 4620 C C . CYS A 1 631 ? 25.852 21.364 -1.166 1.00 68.81 631 CYS A C 1
ATOM 4622 O O . CYS A 1 631 ? 25.728 22.357 -0.450 1.00 68.81 631 CYS A O 1
ATOM 4624 N N . ALA A 1 632 ? 26.968 20.632 -1.177 1.00 70.50 632 ALA A N 1
ATOM 4625 C CA . ALA A 1 632 ? 28.048 20.781 -0.197 1.00 70.50 632 ALA A CA 1
ATOM 4626 C C . ALA A 1 632 ? 28.620 22.212 -0.116 1.00 70.50 632 ALA A C 1
ATOM 4628 O O . ALA A 1 632 ? 28.984 22.690 0.955 1.00 70.50 632 ALA A O 1
ATOM 4629 N N . LEU A 1 633 ? 28.671 22.923 -1.248 1.00 65.69 633 LEU A N 1
ATOM 4630 C CA . LEU A 1 633 ? 29.194 24.295 -1.329 1.00 65.69 633 LEU A CA 1
ATOM 4631 C C . LEU A 1 633 ? 28.131 25.375 -1.086 1.00 65.69 633 LEU A C 1
ATOM 4633 O O . LEU A 1 633 ? 28.458 26.538 -0.858 1.00 65.69 633 LEU A O 1
ATOM 4637 N N . THR A 1 634 ? 26.856 25.006 -1.153 1.00 62.91 634 THR A N 1
ATOM 4638 C CA . THR A 1 634 ? 25.719 25.904 -0.958 1.00 62.91 634 THR A CA 1
ATOM 4639 C C . THR A 1 634 ? 24.664 25.138 -0.178 1.00 62.91 634 THR A C 1
ATOM 4641 O O . THR A 1 634 ? 23.687 24.688 -0.767 1.00 62.91 634 THR A O 1
ATOM 4644 N N . ALA A 1 635 ? 24.877 24.971 1.129 1.00 60.88 635 ALA A N 1
ATOM 4645 C CA . ALA A 1 635 ? 24.059 24.109 1.993 1.00 60.88 635 ALA A CA 1
ATOM 4646 C C . ALA A 1 635 ? 22.550 24.440 1.983 1.00 60.88 635 ALA A C 1
ATOM 4648 O O . ALA A 1 635 ? 21.732 23.626 2.385 1.00 60.88 635 ALA A O 1
ATOM 4649 N N . THR A 1 636 ? 22.159 25.618 1.489 1.00 61.66 636 THR A N 1
ATOM 4650 C CA . THR A 1 636 ? 20.758 26.030 1.305 1.00 61.66 636 THR A CA 1
ATOM 4651 C C . THR A 1 636 ? 20.155 25.633 -0.047 1.00 61.66 636 THR A C 1
ATOM 4653 O O . THR A 1 636 ? 18.946 25.759 -0.240 1.00 61.66 636 THR A O 1
ATOM 4656 N N . LYS A 1 637 ? 20.973 25.191 -1.010 1.00 67.00 637 LYS A N 1
ATOM 4657 C CA . LYS A 1 637 ? 20.521 24.707 -2.315 1.00 67.00 637 LYS A CA 1
ATOM 4658 C C . LYS A 1 637 ? 20.244 23.215 -2.211 1.00 67.00 637 LYS A C 1
ATOM 4660 O O . LYS A 1 637 ? 21.161 22.430 -1.987 1.00 67.00 637 LYS A O 1
ATOM 4665 N N . LEU A 1 638 ? 18.985 22.851 -2.412 1.00 67.88 638 LEU A N 1
ATOM 4666 C CA . LEU A 1 638 ? 18.559 21.460 -2.470 1.00 67.88 638 LEU A CA 1
ATOM 4667 C C . LEU A 1 638 ? 18.989 20.826 -3.798 1.00 67.88 638 LEU A C 1
ATOM 4669 O O . LEU A 1 638 ? 19.012 21.497 -4.834 1.00 67.88 638 LEU A O 1
ATOM 4673 N N . CYS A 1 639 ? 19.333 19.547 -3.751 1.00 63.75 639 CYS A N 1
ATOM 4674 C CA . CYS A 1 639 ? 19.793 18.749 -4.883 1.00 63.75 639 CYS A CA 1
ATOM 4675 C C . CYS A 1 639 ? 19.251 17.326 -4.784 1.00 63.75 639 CYS A C 1
ATOM 4677 O O . CYS A 1 639 ? 18.762 16.926 -3.733 1.00 63.75 639 CYS A O 1
ATOM 4679 N N . MET A 1 640 ? 19.321 16.571 -5.873 1.00 69.62 640 MET A N 1
ATOM 4680 C CA . MET A 1 640 ? 19.125 15.117 -5.862 1.00 69.62 640 MET A CA 1
ATOM 4681 C C . MET A 1 640 ? 20.378 14.396 -6.347 1.00 69.62 640 MET A C 1
ATOM 4683 O O . MET A 1 640 ? 20.673 13.287 -5.920 1.00 69.62 640 MET A O 1
ATOM 4687 N N . THR A 1 641 ? 21.126 15.038 -7.240 1.00 66.56 641 THR A N 1
ATOM 4688 C CA . THR A 1 641 ? 22.371 14.516 -7.796 1.00 66.56 641 THR A CA 1
ATOM 4689 C C . THR A 1 641 ? 23.440 15.601 -7.802 1.00 66.56 641 THR A C 1
ATOM 4691 O O . THR A 1 641 ? 23.136 16.795 -7.720 1.00 66.56 641 THR A O 1
ATOM 4694 N N . ASP A 1 642 ? 24.703 15.204 -7.961 1.00 68.56 642 ASP A N 1
ATOM 4695 C CA . ASP A 1 642 ? 25.825 16.138 -8.126 1.00 68.56 642 ASP A CA 1
ATOM 4696 C C . ASP A 1 642 ? 25.604 17.123 -9.285 1.00 68.56 642 ASP A C 1
ATOM 4698 O O . ASP A 1 642 ? 26.042 18.269 -9.216 1.00 68.56 642 ASP A O 1
ATOM 4702 N N . ALA A 1 643 ? 24.852 16.726 -10.320 1.00 65.56 643 ALA A N 1
ATOM 4703 C CA . ALA A 1 643 ? 24.524 17.586 -11.457 1.00 65.56 643 ALA A CA 1
ATOM 4704 C C . ALA A 1 643 ? 23.702 18.829 -11.064 1.00 65.56 643 ALA A C 1
ATOM 4706 O O . ALA A 1 643 ? 23.720 19.841 -11.770 1.00 65.56 643 ALA A O 1
ATOM 4707 N N . ASP A 1 644 ? 23.009 18.790 -9.925 1.00 63.16 644 ASP A N 1
ATOM 4708 C CA . ASP A 1 644 ? 22.242 19.923 -9.412 1.00 63.16 644 ASP A CA 1
ATOM 4709 C C . ASP A 1 644 ? 23.127 20.929 -8.658 1.00 63.16 644 ASP A C 1
ATOM 4711 O O . ASP A 1 644 ? 22.678 22.033 -8.323 1.00 63.16 644 ASP A O 1
ATOM 4715 N N . CYS A 1 645 ? 24.393 20.594 -8.403 1.00 65.38 645 CYS A N 1
ATOM 4716 C CA . CYS A 1 645 ? 25.295 21.346 -7.546 1.00 65.38 645 CYS A CA 1
ATOM 4717 C C . CYS A 1 645 ? 26.520 21.884 -8.301 1.00 65.38 645 CYS A C 1
ATOM 4719 O O . CYS A 1 645 ? 27.047 21.248 -9.203 1.00 65.38 645 CYS A O 1
ATOM 4721 N N . PRO A 1 646 ? 27.063 23.047 -7.900 1.00 70.06 646 PRO A N 1
ATOM 4722 C CA . PRO A 1 646 ? 28.399 23.484 -8.322 1.00 70.06 646 PRO A CA 1
ATOM 4723 C C . PRO A 1 646 ? 29.540 22.678 -7.647 1.00 70.06 646 PRO A C 1
ATOM 4725 O O . PRO A 1 646 ? 30.678 23.135 -7.611 1.00 70.06 646 PRO A O 1
ATOM 4728 N N . GLY A 1 647 ? 29.225 21.515 -7.070 1.00 76.50 647 GLY A N 1
ATOM 4729 C CA . GLY A 1 647 ? 30.061 20.627 -6.258 1.00 76.50 647 GLY A CA 1
ATOM 4730 C C . GLY A 1 647 ? 29.320 19.295 -6.078 1.00 76.50 647 GLY A C 1
ATOM 4731 O O . GLY A 1 647 ? 28.515 18.951 -6.935 1.00 76.50 647 GLY A O 1
ATOM 4732 N N . SER A 1 648 ? 29.519 18.578 -4.971 1.00 75.75 648 SER A N 1
ATOM 4733 C CA . SER A 1 648 ? 28.740 17.365 -4.686 1.00 75.75 648 SER A CA 1
ATOM 4734 C C . SER A 1 648 ? 27.390 17.668 -4.028 1.00 75.75 648 SER A C 1
ATOM 4736 O O . SER A 1 648 ? 27.231 18.646 -3.285 1.00 75.75 648 SER A O 1
ATOM 4738 N N . CYS A 1 649 ? 26.416 16.810 -4.304 1.00 68.38 649 CYS A N 1
ATOM 4739 C CA . CYS A 1 649 ? 25.159 16.719 -3.595 1.00 68.38 649 CYS A CA 1
ATOM 4740 C C . CYS A 1 649 ? 25.329 15.779 -2.402 1.00 68.38 649 CYS A C 1
ATOM 4742 O O . CYS A 1 649 ? 25.595 14.590 -2.551 1.00 68.38 649 CYS A O 1
ATOM 4744 N N . SER A 1 650 ? 25.166 16.313 -1.197 1.00 71.44 650 SER A N 1
ATOM 4745 C CA . SER A 1 650 ? 25.098 15.502 0.011 1.00 71.44 650 SER A CA 1
ATOM 4746 C C . SER A 1 650 ? 23.657 15.032 0.185 1.00 71.44 650 SER A C 1
ATOM 4748 O O . SER A 1 650 ? 22.846 15.729 0.800 1.00 71.44 650 SER A O 1
ATOM 4750 N N . VAL A 1 651 ? 23.322 13.877 -0.394 1.00 61.69 651 VAL A N 1
ATOM 4751 C CA . VAL A 1 651 ? 22.068 13.172 -0.100 1.00 61.69 651 VAL A CA 1
ATOM 4752 C C . VAL A 1 651 ? 22.211 12.470 1.250 1.00 61.69 651 VAL A C 1
ATOM 4754 O O . VAL A 1 651 ? 22.979 11.525 1.402 1.00 61.69 651 VAL A O 1
ATOM 4757 N N . THR A 1 652 ? 21.501 12.939 2.273 1.00 51.78 652 THR A N 1
ATOM 4758 C CA . THR A 1 652 ? 21.356 12.213 3.548 1.00 51.78 652 THR A CA 1
ATOM 4759 C C . THR A 1 652 ? 20.305 11.114 3.377 1.00 51.78 652 THR A C 1
ATOM 4761 O O . THR A 1 652 ? 19.252 11.139 4.002 1.00 51.78 652 THR A O 1
ATOM 4764 N N . GLY A 1 653 ? 20.571 10.174 2.468 1.00 43.31 653 GLY A N 1
ATOM 4765 C CA . GLY A 1 653 ? 19.696 9.045 2.143 1.00 43.31 653 GLY A CA 1
ATOM 4766 C C . GLY A 1 653 ? 19.804 7.908 3.158 1.00 43.31 653 GLY A C 1
ATOM 4767 O O . GLY A 1 653 ? 20.137 6.786 2.796 1.00 43.31 653 GLY A O 1
ATOM 4768 N N . GLY A 1 654 ? 19.572 8.191 4.438 1.00 40.09 654 GLY A N 1
ATOM 4769 C CA . GLY A 1 654 ? 19.473 7.159 5.467 1.00 40.09 654 GLY A CA 1
ATOM 4770 C C . GLY A 1 654 ? 18.470 7.564 6.547 1.00 40.09 654 GLY A C 1
ATOM 4771 O O . GLY A 1 654 ? 18.408 8.752 6.874 1.00 40.09 654 GLY A O 1
ATOM 4772 N N . PRO A 1 655 ? 17.687 6.619 7.105 1.00 36.53 655 PRO A N 1
ATOM 4773 C CA . PRO A 1 655 ? 16.811 6.912 8.232 1.00 36.53 655 PRO A CA 1
ATOM 4774 C C . PRO A 1 655 ? 17.647 7.518 9.360 1.00 36.53 655 PRO A C 1
ATOM 4776 O O . PRO A 1 655 ? 18.716 7.000 9.704 1.00 36.53 655 PRO A O 1
ATOM 4779 N N . CYS A 1 656 ? 17.181 8.630 9.930 1.00 39.41 656 CYS A N 1
ATOM 4780 C CA . CYS A 1 656 ? 17.783 9.194 11.129 1.00 39.41 656 CYS A CA 1
ATOM 4781 C C . CYS A 1 656 ? 17.640 8.161 12.254 1.00 39.41 656 CYS A C 1
ATOM 4783 O O . CYS A 1 656 ? 16.577 8.036 12.857 1.00 39.41 656 CYS A O 1
ATOM 4785 N N . ARG A 1 657 ? 18.695 7.387 12.528 1.00 38.81 657 ARG A N 1
ATOM 4786 C CA . ARG A 1 657 ? 18.716 6.491 13.686 1.00 38.81 657 ARG A CA 1
ATOM 4787 C C . ARG A 1 657 ? 18.674 7.359 14.940 1.00 38.81 657 ARG A C 1
ATOM 4789 O O . ARG A 1 657 ? 19.508 8.243 15.109 1.00 38.81 657 ARG A O 1
ATOM 4796 N N . THR A 1 658 ? 17.682 7.134 15.793 1.00 40.62 658 THR A N 1
ATOM 4797 C CA . THR A 1 658 ? 17.622 7.755 17.118 1.00 40.62 658 THR A CA 1
ATOM 4798 C C . THR A 1 658 ? 18.823 7.295 17.955 1.00 40.62 658 THR A C 1
ATOM 4800 O O . THR A 1 658 ? 19.334 6.191 17.756 1.00 40.62 658 THR A O 1
ATOM 4803 N N . ASP A 1 659 ? 19.269 8.115 18.913 1.00 44.69 659 ASP A N 1
ATOM 4804 C CA . ASP A 1 659 ? 20.460 7.856 19.751 1.00 44.69 659 ASP A CA 1
ATOM 4805 C C . ASP A 1 659 ? 20.473 6.472 20.432 1.00 44.69 659 ASP A C 1
ATOM 4807 O O . ASP A 1 659 ? 21.530 5.939 20.759 1.00 44.69 659 ASP A O 1
ATOM 4811 N N . THR A 1 660 ? 19.311 5.845 20.630 1.00 44.91 660 THR A N 1
ATOM 4812 C CA . THR A 1 660 ? 19.189 4.514 21.248 1.00 44.91 660 THR A CA 1
ATOM 4813 C C . THR A 1 660 ? 19.517 3.347 20.307 1.00 44.91 660 THR A C 1
ATOM 4815 O O . THR A 1 660 ? 19.725 2.232 20.787 1.00 44.91 660 THR A O 1
ATOM 4818 N N . ALA A 1 661 ? 19.607 3.581 18.993 1.00 48.97 661 ALA A N 1
ATOM 4819 C CA . ALA A 1 661 ? 19.877 2.563 17.972 1.00 48.97 661 ALA A CA 1
ATOM 4820 C C . ALA A 1 661 ? 21.313 2.602 17.402 1.00 48.97 661 ALA A C 1
ATOM 4822 O O . ALA A 1 661 ? 21.666 1.767 16.564 1.00 48.97 661 ALA A O 1
ATOM 4823 N N . CYS A 1 662 ? 22.159 3.541 17.839 1.00 55.53 662 CYS A N 1
ATOM 4824 C CA . CYS A 1 662 ? 23.554 3.620 17.400 1.00 55.53 662 CYS A CA 1
ATOM 4825 C C . CYS A 1 662 ? 24.443 2.618 18.152 1.00 55.53 662 CYS A C 1
ATOM 4827 O O . CYS A 1 662 ? 24.573 2.658 19.378 1.00 55.53 662 CYS A O 1
ATOM 4829 N N . ARG A 1 663 ? 25.088 1.716 17.403 1.00 68.25 663 ARG A N 1
ATOM 4830 C CA . ARG A 1 663 ? 26.143 0.828 17.904 1.00 68.25 663 ARG A CA 1
ATOM 4831 C C . ARG A 1 663 ? 27.383 0.951 17.023 1.00 68.25 663 ARG A C 1
ATOM 4833 O O . ARG A 1 663 ? 27.274 1.075 15.801 1.00 68.25 663 ARG A O 1
ATOM 4840 N N . HIS A 1 664 ? 28.555 0.898 17.646 1.00 76.00 664 HIS A N 1
ATOM 4841 C CA . HIS A 1 664 ? 29.848 1.018 16.973 1.00 76.00 664 HIS A CA 1
ATOM 4842 C C . HIS A 1 664 ? 30.809 -0.069 17.439 1.00 76.00 664 HIS A C 1
ATOM 4844 O O . HIS A 1 664 ? 30.676 -0.609 18.539 1.00 76.00 664 HIS A O 1
ATOM 4850 N N . CYS A 1 665 ? 31.812 -0.370 16.620 1.00 77.44 665 CYS A N 1
ATOM 4851 C CA . CYS A 1 665 ? 32.877 -1.276 17.022 1.00 77.44 665 CYS A CA 1
ATOM 4852 C C . CYS A 1 665 ? 33.760 -0.622 18.095 1.00 77.44 665 CYS A C 1
ATOM 4854 O O . CYS A 1 665 ? 34.253 0.489 17.902 1.00 77.44 665 CYS A O 1
ATOM 4856 N N . SER A 1 666 ? 34.008 -1.325 19.203 1.00 78.81 666 SER A N 1
ATOM 4857 C CA . SER A 1 666 ? 34.622 -0.811 20.444 1.00 78.81 666 SER A CA 1
ATOM 4858 C C . SER A 1 666 ? 35.999 -0.132 20.323 1.00 78.81 666 SER A C 1
ATOM 4860 O O . SER A 1 666 ? 36.448 0.501 21.274 1.00 78.81 666 SER A O 1
ATOM 4862 N N . LEU A 1 667 ? 36.674 -0.233 19.173 1.00 71.00 667 LEU A N 1
ATOM 4863 C CA . LEU A 1 667 ? 37.972 0.405 18.897 1.00 71.00 667 LEU A CA 1
ATOM 4864 C C . LEU A 1 667 ? 37.976 1.239 17.600 1.00 71.00 667 LEU A C 1
ATOM 4866 O O . LEU A 1 667 ? 39.031 1.705 17.174 1.00 71.00 667 LEU A O 1
ATOM 4870 N N . ALA A 1 668 ? 36.820 1.410 16.951 1.00 64.31 668 ALA A N 1
ATOM 4871 C CA . ALA A 1 668 ? 36.658 2.170 15.715 1.00 64.31 668 ALA A CA 1
ATOM 4872 C C . ALA A 1 668 ? 35.282 2.857 15.690 1.00 64.31 668 ALA A C 1
ATOM 4874 O O . ALA A 1 668 ? 34.354 2.381 15.040 1.00 64.31 668 ALA A O 1
ATOM 4875 N N . ALA A 1 669 ? 35.165 4.001 16.373 1.00 57.50 669 ALA A N 1
ATOM 4876 C CA . ALA A 1 669 ? 33.918 4.769 16.480 1.00 57.50 669 ALA A CA 1
ATOM 4877 C C . ALA A 1 669 ? 33.322 5.201 15.120 1.00 57.50 669 ALA A C 1
ATOM 4879 O O . ALA A 1 669 ? 32.137 5.488 15.028 1.00 57.50 669 ALA A O 1
ATOM 4880 N N . SER A 1 670 ? 34.104 5.200 14.036 1.00 56.50 670 SER A N 1
ATOM 4881 C CA . SER A 1 670 ? 33.615 5.484 12.680 1.00 56.50 670 SER A CA 1
ATOM 4882 C C . SER A 1 670 ? 32.938 4.297 11.985 1.00 56.50 670 SER A C 1
ATOM 4884 O O . SER A 1 670 ? 32.317 4.489 10.940 1.00 56.50 670 SER A O 1
ATOM 4886 N N . LYS A 1 671 ? 33.053 3.074 12.523 1.00 60.34 671 LYS A N 1
ATOM 4887 C CA . LYS A 1 671 ? 32.461 1.869 11.934 1.00 60.34 671 LYS A CA 1
ATOM 4888 C C . LYS A 1 671 ? 31.230 1.446 12.732 1.00 60.34 671 LYS A C 1
ATOM 4890 O O . LYS A 1 671 ? 31.342 0.960 13.858 1.00 60.34 671 LYS A O 1
ATOM 4895 N N . PHE A 1 672 ? 30.063 1.646 12.127 1.00 71.12 672 PHE A N 1
ATOM 4896 C CA . PHE A 1 672 ? 28.785 1.185 12.659 1.00 71.12 672 PHE A CA 1
ATOM 4897 C C . PHE A 1 672 ? 28.685 -0.341 12.590 1.00 71.12 672 PHE A C 1
ATOM 4899 O O . PHE A 1 672 ? 29.259 -0.972 11.700 1.00 71.12 672 PHE A O 1
ATOM 4906 N N . CYS A 1 673 ? 27.941 -0.920 13.523 1.00 63.50 673 CYS A N 1
ATOM 4907 C CA . CYS A 1 673 ? 27.682 -2.353 13.586 1.00 63.50 673 CYS A CA 1
ATOM 4908 C C . CYS A 1 673 ? 26.234 -2.603 14.018 1.00 63.50 673 CYS A C 1
ATOM 4910 O O . CYS A 1 673 ? 25.643 -1.803 14.740 1.00 63.50 673 CYS A O 1
ATOM 4912 N N . ALA A 1 674 ? 25.648 -3.707 13.574 1.00 63.81 674 ALA A N 1
ATOM 4913 C CA . ALA A 1 674 ? 24.405 -4.245 14.117 1.00 63.81 674 ALA A CA 1
ATOM 4914 C C . ALA A 1 674 ? 24.706 -5.380 15.113 1.00 63.81 674 ALA A C 1
ATOM 4916 O O . ALA A 1 674 ? 24.036 -5.502 16.145 1.00 63.81 674 ALA A O 1
ATOM 4917 N N . ALA A 1 675 ? 25.762 -6.153 14.843 1.00 70.50 675 ALA A N 1
ATOM 4918 C CA . ALA A 1 675 ? 26.241 -7.256 15.666 1.00 70.50 675 ALA A CA 1
ATOM 4919 C C . ALA A 1 675 ? 27.778 -7.277 15.769 1.00 70.50 675 ALA A C 1
ATOM 4921 O O . ALA A 1 675 ? 28.486 -6.629 15.000 1.00 70.50 675 ALA A O 1
ATOM 4922 N N . ASP A 1 676 ? 28.310 -8.056 16.716 1.00 72.81 676 ASP A N 1
ATOM 4923 C CA . ASP A 1 676 ? 29.761 -8.212 16.922 1.00 72.81 676 ASP A CA 1
ATOM 4924 C C . ASP A 1 676 ? 30.492 -8.724 15.671 1.00 72.81 676 ASP A C 1
ATOM 4926 O O . ASP A 1 676 ? 31.654 -8.387 15.453 1.00 72.81 676 ASP A O 1
ATOM 4930 N N . SER A 1 677 ? 29.807 -9.494 14.820 1.00 73.56 677 SER A N 1
ATOM 4931 C CA . SER A 1 677 ? 30.341 -10.014 13.556 1.00 73.56 677 SER A CA 1
ATOM 4932 C C . SER A 1 677 ? 30.716 -8.928 12.548 1.00 73.56 677 SER A C 1
ATOM 4934 O O . SER A 1 677 ? 31.533 -9.176 11.664 1.00 73.56 677 SER A O 1
ATOM 4936 N N . ASP A 1 678 ? 30.156 -7.726 12.681 1.00 70.75 678 ASP A N 1
ATOM 4937 C CA . ASP A 1 678 ? 30.437 -6.605 11.779 1.00 70.75 678 ASP A CA 1
ATOM 4938 C C . ASP A 1 678 ? 31.771 -5.920 12.131 1.00 70.75 678 ASP A C 1
ATOM 4940 O O . ASP A 1 678 ? 32.324 -5.119 11.361 1.00 70.75 678 ASP A O 1
ATOM 4944 N N . CYS A 1 679 ? 32.317 -6.253 13.302 1.00 73.12 679 CYS A N 1
ATOM 4945 C CA . CYS A 1 679 ? 33.536 -5.702 13.856 1.00 73.12 679 CYS A CA 1
ATOM 4946 C C . CYS A 1 679 ? 34.729 -6.638 13.636 1.00 73.12 679 CYS A C 1
ATOM 4948 O O . CYS A 1 679 ? 34.618 -7.862 13.634 1.00 73.12 679 CYS A O 1
ATOM 4950 N N . ALA A 1 680 ? 35.915 -6.060 13.429 1.00 82.38 680 ALA A N 1
ATOM 4951 C CA . ALA A 1 680 ? 37.119 -6.868 13.280 1.00 82.38 680 ALA A CA 1
ATOM 4952 C C . ALA A 1 680 ? 37.517 -7.424 14.650 1.00 82.38 680 ALA A C 1
ATOM 4954 O O . ALA A 1 680 ? 37.777 -6.645 15.563 1.00 82.38 680 ALA A O 1
ATOM 4955 N N . SER A 1 681 ? 37.612 -8.747 14.800 1.00 67.94 681 SER A N 1
ATOM 4956 C CA . SER A 1 681 ? 38.108 -9.358 16.042 1.00 67.94 681 SER A CA 1
ATOM 4957 C C . SER A 1 681 ? 39.448 -8.719 16.454 1.00 67.94 681 SER A C 1
ATOM 4959 O O . SER A 1 681 ? 40.367 -8.687 15.630 1.00 67.94 681 SER A O 1
ATOM 4961 N N . PRO A 1 682 ? 39.596 -8.201 17.693 1.00 79.38 682 PRO A N 1
ATOM 4962 C CA . PRO A 1 682 ? 38.805 -8.503 18.898 1.00 79.38 682 PRO A CA 1
ATOM 4963 C C . PRO A 1 682 ? 37.731 -7.454 19.271 1.00 79.38 682 PRO A C 1
ATOM 4965 O O . PRO A 1 682 ? 37.369 -7.333 20.439 1.00 79.38 682 PRO A O 1
ATOM 4968 N N . GLN A 1 683 ? 37.264 -6.643 18.324 1.00 84.25 683 GLN A N 1
ATOM 4969 C CA . GLN A 1 683 ? 36.253 -5.612 18.567 1.00 84.25 683 GLN A CA 1
ATOM 4970 C C . GLN A 1 683 ? 34.863 -6.221 18.791 1.00 84.25 683 GLN A C 1
ATOM 4972 O O . GLN A 1 683 ? 34.510 -7.225 18.178 1.00 84.25 683 GLN A O 1
ATOM 4977 N N . THR A 1 684 ? 34.062 -5.562 19.622 1.00 80.25 684 THR A N 1
ATOM 4978 C CA . THR A 1 684 ? 32.654 -5.895 19.867 1.00 80.25 684 THR A CA 1
ATOM 4979 C C . THR A 1 684 ? 31.783 -4.691 19.548 1.00 80.25 684 THR A C 1
ATOM 4981 O O . THR A 1 684 ? 32.231 -3.543 19.617 1.00 80.25 684 THR A O 1
ATOM 4984 N N . CYS A 1 685 ? 30.544 -4.959 19.169 1.00 77.19 685 CYS A N 1
ATOM 4985 C CA . CYS A 1 685 ? 29.540 -3.972 18.854 1.00 77.19 685 CYS A CA 1
ATOM 4986 C C . CYS A 1 685 ? 28.936 -3.431 20.149 1.00 77.19 685 CYS A C 1
ATOM 4988 O O . CYS A 1 685 ? 28.167 -4.106 20.835 1.00 77.19 685 CYS A O 1
ATOM 4990 N N . VAL A 1 686 ? 29.309 -2.207 20.513 1.00 79.75 686 VAL A N 1
ATOM 4991 C CA . VAL A 1 686 ? 28.924 -1.592 21.784 1.00 79.75 686 VAL A CA 1
ATOM 4992 C C . VAL A 1 686 ? 27.968 -0.426 21.561 1.00 79.75 686 VAL A C 1
ATOM 4994 O O . VAL A 1 686 ? 28.119 0.360 20.625 1.00 79.75 686 VAL A O 1
ATOM 4997 N N . SER A 1 687 ? 26.975 -0.308 22.442 1.00 68.69 687 SER A N 1
ATOM 4998 C CA . SER A 1 687 ? 26.148 0.893 22.572 1.00 68.69 687 SER A CA 1
ATOM 4999 C C . SER A 1 687 ? 26.965 1.975 23.283 1.00 68.69 687 SER A C 1
ATOM 5001 O O . SER A 1 687 ? 27.362 1.778 24.435 1.00 68.69 687 SER A O 1
ATOM 5003 N N . GLY A 1 688 ? 27.246 3.089 22.610 1.00 56.22 688 GLY A N 1
ATOM 5004 C CA . GLY A 1 688 ? 28.021 4.201 23.166 1.00 56.22 688 GLY A CA 1
ATOM 5005 C C . GLY A 1 688 ? 27.142 5.405 23.499 1.00 56.22 688 GLY A C 1
ATOM 5006 O O . GLY A 1 688 ? 26.291 5.776 22.703 1.00 56.22 688 GLY A O 1
ATOM 5007 N N . ALA A 1 689 ? 27.373 6.023 24.663 1.00 41.81 689 ALA A N 1
ATOM 5008 C CA . ALA A 1 689 ? 26.817 7.329 25.048 1.00 41.81 689 ALA A CA 1
ATOM 5009 C C . ALA A 1 689 ? 27.690 8.510 24.574 1.00 41.81 689 ALA A C 1
ATOM 5011 O O . ALA A 1 689 ? 27.387 9.668 24.861 1.00 41.81 689 ALA A O 1
ATOM 5012 N N . GLU A 1 690 ? 28.798 8.223 23.887 1.00 44.56 690 GLU A N 1
ATOM 5013 C CA . GLU A 1 690 ? 29.590 9.244 23.214 1.00 44.56 690 GLU A CA 1
ATOM 5014 C C . GLU A 1 690 ? 28.841 9.628 21.945 1.00 44.56 690 GLU A C 1
ATOM 5016 O O . GLU A 1 690 ? 28.692 8.830 21.022 1.00 44.56 690 GLU A O 1
ATOM 5021 N N . THR A 1 691 ? 28.297 10.839 21.995 1.00 43.12 691 THR A N 1
ATOM 5022 C CA . THR A 1 691 ? 27.668 11.594 20.917 1.00 43.12 691 THR A CA 1
ATOM 5023 C C . THR A 1 691 ? 28.176 11.189 19.538 1.00 43.12 691 THR A C 1
ATOM 5025 O O . THR A 1 691 ? 29.384 11.037 19.332 1.00 43.12 691 THR A O 1
ATOM 5028 N N . CYS A 1 692 ? 27.264 11.108 18.568 1.00 47.84 692 CYS A N 1
ATOM 5029 C CA . CYS A 1 692 ? 27.551 10.974 17.140 1.00 47.84 692 CYS A CA 1
ATOM 5030 C C . CYS A 1 692 ? 28.293 12.212 16.579 1.00 47.84 692 CYS A C 1
ATOM 5032 O O . CYS A 1 692 ? 28.048 12.651 15.460 1.00 47.84 692 CYS A O 1
ATOM 5034 N N . THR A 1 693 ? 29.229 12.788 17.333 1.00 39.31 693 THR A N 1
ATOM 5035 C CA . THR A 1 693 ? 30.079 13.943 17.047 1.00 39.31 693 THR A CA 1
ATOM 5036 C C . THR A 1 693 ? 31.023 13.635 15.887 1.00 39.31 693 THR A C 1
ATOM 5038 O O . THR A 1 693 ? 32.170 13.231 16.045 1.00 39.31 693 THR A O 1
ATOM 5041 N N . GLY A 1 694 ? 30.473 13.796 14.691 1.00 36.94 694 GLY A N 1
ATOM 5042 C CA . GLY A 1 694 ? 31.023 13.474 13.373 1.00 36.94 694 GLY A CA 1
ATOM 5043 C C . GLY A 1 694 ? 29.900 13.368 12.332 1.00 36.94 694 GLY A C 1
ATOM 5044 O O . GLY A 1 694 ? 30.117 13.642 11.156 1.00 36.94 694 GLY A O 1
ATOM 5045 N N . VAL A 1 695 ? 28.686 13.066 12.807 1.00 36.84 695 VAL A N 1
ATOM 5046 C CA . VAL A 1 695 ? 27.387 13.136 12.120 1.00 36.84 695 VAL A CA 1
ATOM 5047 C C . VAL A 1 695 ? 26.399 14.072 12.855 1.00 36.84 695 VAL A C 1
ATOM 5049 O O . VAL A 1 695 ? 25.273 14.256 12.399 1.00 36.84 695 VAL A O 1
ATOM 5052 N N . ASP A 1 696 ? 26.827 14.728 13.945 1.00 33.53 696 ASP A N 1
ATOM 5053 C CA . ASP A 1 696 ? 26.095 15.750 14.717 1.00 33.53 696 ASP A CA 1
ATOM 5054 C C . ASP A 1 696 ? 25.902 17.059 13.932 1.00 33.53 696 ASP A C 1
ATOM 5056 O O . ASP A 1 696 ? 26.370 18.146 14.258 1.00 33.53 696 ASP A O 1
ATOM 5060 N N . SER A 1 697 ? 25.216 16.966 12.812 1.00 33.66 697 SER A N 1
ATOM 5061 C CA . SER A 1 697 ? 23.798 17.264 12.799 1.00 33.66 697 SER A CA 1
ATOM 5062 C C . SER A 1 697 ? 23.294 16.717 11.471 1.00 33.66 697 SER A C 1
ATOM 5064 O O . SER A 1 697 ? 23.697 17.192 10.410 1.00 33.66 697 SER A O 1
ATOM 5066 N N . CYS A 1 698 ? 22.317 15.813 11.500 1.00 40.12 698 CYS A N 1
ATOM 5067 C CA . CYS A 1 698 ? 21.281 15.851 10.472 1.00 40.12 698 CYS A CA 1
ATOM 5068 C C . CYS A 1 698 ? 20.508 17.174 10.642 1.00 40.12 698 CYS A C 1
ATOM 5070 O O . CYS A 1 698 ? 19.310 17.194 10.892 1.00 40.12 698 CYS A O 1
ATOM 5072 N N . ASN A 1 699 ? 21.198 18.314 10.523 1.00 38.03 699 ASN A N 1
ATOM 5073 C CA . ASN A 1 699 ? 20.611 19.579 10.138 1.00 38.03 699 ASN A CA 1
ATOM 5074 C C . ASN A 1 699 ? 20.257 19.404 8.664 1.00 38.03 699 ASN A C 1
ATOM 5076 O O . ASN A 1 699 ? 20.862 20.018 7.786 1.00 38.03 699 ASN A O 1
ATOM 5080 N N . VAL A 1 700 ? 19.270 18.549 8.385 1.00 42.62 700 VAL A N 1
ATOM 5081 C CA . VAL A 1 700 ? 18.559 18.561 7.114 1.00 42.62 700 VAL A CA 1
ATOM 5082 C C . VAL A 1 700 ? 17.756 19.856 7.139 1.00 42.62 700 VAL A C 1
ATOM 5084 O O . VAL A 1 700 ? 16.565 19.904 7.432 1.00 42.62 700 VAL A O 1
ATOM 5087 N N . THR A 1 701 ? 18.449 20.973 6.935 1.00 43.66 701 THR A N 1
ATOM 5088 C CA . THR A 1 701 ? 17.827 22.274 6.742 1.00 43.66 701 THR A CA 1
ATOM 5089 C C . THR A 1 701 ? 17.259 22.258 5.330 1.00 43.66 701 THR A C 1
ATOM 5091 O O . THR A 1 701 ? 17.834 22.812 4.404 1.00 43.66 701 THR A O 1
ATOM 5094 N N . GLY A 1 702 ? 16.136 21.554 5.158 1.00 55.88 702 GLY A N 1
ATOM 5095 C CA . GLY A 1 702 ? 15.362 21.571 3.921 1.00 55.88 702 GLY A CA 1
ATOM 5096 C C . GLY A 1 702 ? 14.842 20.222 3.439 1.00 55.88 702 GLY A C 1
ATOM 5097 O O . GLY A 1 702 ? 14.966 19.940 2.250 1.00 55.88 702 GLY A O 1
ATOM 5098 N N . GLY A 1 703 ? 14.215 19.423 4.314 1.00 71.12 703 GLY A N 1
ATOM 5099 C CA . GLY A 1 703 ? 13.377 18.303 3.866 1.00 71.12 703 GLY A CA 1
ATOM 5100 C C . GLY A 1 703 ? 12.439 18.715 2.727 1.00 71.12 703 GLY A C 1
ATOM 5101 O O . GLY A 1 703 ? 12.060 19.888 2.610 1.00 71.12 703 GLY A O 1
ATOM 5102 N N . ALA A 1 704 ? 12.095 17.776 1.844 1.00 82.88 704 ALA A N 1
ATOM 5103 C CA . ALA A 1 704 ? 11.448 18.101 0.573 1.00 82.88 704 ALA A CA 1
ATOM 5104 C C . ALA A 1 704 ? 10.084 18.796 0.739 1.00 82.88 704 ALA A C 1
ATOM 5106 O O . ALA A 1 704 ? 9.659 19.532 -0.158 1.00 82.88 704 ALA A O 1
ATOM 5107 N N . PHE A 1 705 ? 9.428 18.636 1.893 1.00 89.69 705 PHE A N 1
ATOM 5108 C CA . PHE A 1 705 ? 8.202 19.349 2.229 1.00 89.69 705 PHE A CA 1
ATOM 5109 C C . PHE A 1 705 ? 8.075 19.677 3.721 1.00 89.69 705 PHE A C 1
ATOM 5111 O O . PHE A 1 705 ? 8.763 19.122 4.571 1.00 89.69 705 PHE A O 1
ATOM 5118 N N . THR A 1 706 ? 7.146 20.576 4.039 1.00 92.75 706 THR A N 1
ATOM 5119 C CA . THR A 1 706 ? 6.750 20.930 5.404 1.00 92.75 706 THR A CA 1
ATOM 5120 C C . THR A 1 706 ? 5.232 20.853 5.533 1.00 92.75 706 THR A C 1
ATOM 5122 O O . THR A 1 706 ? 4.501 21.401 4.705 1.00 92.75 706 THR A O 1
ATOM 5125 N N . LEU A 1 707 ? 4.741 20.192 6.578 1.00 96.56 707 LEU A N 1
ATOM 5126 C CA . LEU A 1 707 ? 3.330 20.158 6.945 1.00 96.56 707 LEU A CA 1
ATOM 5127 C C . LEU A 1 707 ? 3.037 21.238 7.989 1.00 96.56 707 LEU A C 1
ATOM 5129 O O . LEU A 1 707 ? 3.586 21.215 9.087 1.00 96.56 707 LEU A O 1
ATOM 5133 N N . GLU A 1 708 ? 2.096 22.127 7.678 1.00 97.44 708 GLU A N 1
ATOM 5134 C CA . GLU A 1 708 ? 1.415 22.946 8.679 1.00 97.44 708 GLU A CA 1
ATOM 5135 C C . GLU A 1 708 ? 0.092 22.276 9.066 1.00 97.44 708 GLU A C 1
ATOM 5137 O O . GLU A 1 708 ? -0.776 22.034 8.217 1.00 97.44 708 GLU A O 1
ATOM 5142 N N . TYR A 1 709 ? -0.100 22.031 10.358 1.00 97.94 709 TYR A N 1
ATOM 5143 C CA . TYR A 1 709 ? -1.335 21.475 10.907 1.00 97.94 709 TYR A CA 1
ATOM 5144 C C . TYR A 1 709 ? -1.726 22.185 12.198 1.00 97.94 709 TYR A C 1
ATOM 5146 O O . TYR A 1 709 ? -0.942 22.934 12.780 1.00 97.94 709 TYR A O 1
ATOM 5154 N N . THR A 1 710 ? -2.963 21.979 12.643 1.00 97.56 710 THR A N 1
ATOM 5155 C CA . THR A 1 710 ? -3.423 22.507 13.927 1.00 97.56 710 THR A CA 1
ATOM 5156 C C . THR A 1 710 ? -3.983 21.419 14.819 1.00 97.56 710 THR A C 1
ATOM 5158 O O . THR A 1 710 ? -4.716 20.562 14.326 1.00 97.56 710 THR A O 1
ATOM 5161 N N . LEU A 1 711 ? -3.726 21.532 16.121 1.00 97.50 711 LEU A N 1
ATOM 5162 C CA . LEU A 1 711 ? -4.394 20.754 17.162 1.00 97.50 711 LEU A CA 1
ATOM 5163 C C . LEU A 1 711 ? -5.255 21.675 18.022 1.00 97.50 711 LEU A C 1
ATOM 5165 O O . LEU A 1 711 ? -4.840 22.786 18.353 1.00 97.50 711 LEU A O 1
ATOM 5169 N N . ALA A 1 712 ? -6.448 21.223 18.389 1.00 96.12 712 ALA A N 1
ATOM 5170 C CA . ALA A 1 712 ? -7.309 21.912 19.341 1.00 96.12 712 ALA A CA 1
ATOM 5171 C C . ALA A 1 712 ? -7.963 20.897 20.279 1.00 96.12 712 ALA A C 1
ATOM 5173 O O . ALA A 1 712 ? -8.640 19.986 19.811 1.00 96.12 712 ALA A O 1
ATOM 5174 N N . ILE A 1 713 ? -7.815 21.091 21.590 1.00 94.12 713 ILE A N 1
ATOM 5175 C CA . ILE A 1 713 ? -8.633 20.380 22.578 1.00 94.12 713 ILE A CA 1
ATOM 5176 C C . ILE A 1 713 ? -10.019 21.024 22.563 1.00 94.12 713 ILE A C 1
ATOM 5178 O O . ILE A 1 713 ? -10.143 22.230 22.801 1.00 94.12 713 ILE A O 1
ATOM 5182 N N . ILE A 1 714 ? -11.047 20.249 22.231 1.00 91.62 714 ILE A N 1
ATOM 5183 C CA . ILE A 1 714 ? -12.431 20.712 22.155 1.00 91.62 714 ILE A CA 1
ATOM 5184 C C . ILE A 1 714 ? -13.116 20.437 23.505 1.00 91.62 714 ILE A C 1
ATOM 5186 O O . ILE A 1 714 ? -13.003 19.320 24.010 1.00 91.62 714 ILE A O 1
ATOM 5190 N N . PRO A 1 715 ? -13.763 21.452 24.108 1.00 82.38 715 PRO A N 1
ATOM 5191 C CA . PRO A 1 715 ? -14.414 21.328 25.411 1.00 82.38 715 PRO A CA 1
ATOM 5192 C C . PRO A 1 715 ? -15.732 20.551 25.381 1.00 82.38 715 PRO A C 1
ATOM 5194 O O . PRO A 1 715 ? -16.385 20.511 24.309 1.00 82.38 715 PRO A O 1
#

Radius of gyration: 29.12 Å; Cα contacts (8 Å, |Δi|>4): 1798; chains: 1; bounding box: 71×64×125 Å

Foldseek 3Di:
DDDDDDDDDDDDPPPPPPPPPPPPQADAAQLVLLAVVNLVVQCQPPPPDPQAWQAFGFDQFKDQDDCVVCLLSNLLSLLSCPLPQKGFCQSSDPPRAVDGPPLTAKDKWKFFWADWFWDFFDFQLQFLATWTKTWGQTDSVCQRLWYQLGNGTAIAIFGPVQDDQQQTFDGGWIKMWIAGKIFRSSQFVWPPFFAWPVGRVQTIQAQVSHDPPTGTDDDNTRTSTTIYGAHTQKMWTKAWAWAAFPDDPPPGATFTKIKIWIKGALCRGSRQFQLSRIRHSDSCCSQPPRPQFAQDWPPPPPQGDPAQLSDADPTGGPGNDPVRGSDPSQPFKDKDKHWEDDAPPDDWDKDKDKDFPADVPFDFADKDWDWDDDPGTIIIIIGNQNDADPVRHGGRMGGMMMMMYTSPHPQAWWWKKKWQWKKWFQALPWDLDALFAFFWWFLQFAGDPDHDDFLVSWDWFAWPPPRDTHSFQVRDDPNTTGPRRIGGDTDWQFFKWKWKDKSSNIDIDPPRRHRCVLPPRDDPDRDDHDPPRDMDTDTDMDTGIHHQFDKIKMKMWIWNDGLSSVSNSHRLNSLCRRHPSSSSSSSSVTIIWTLAMDIDMQGGDCSPPPDPAPDKDKDKDAGDAIQWFAAPVGRSQIDNACVSYPGGTDRPRDPPDDLQQFWAWPVCNPHTDPFQVSHDPPTGTDRDPPDPVVPPPPCVVGRRMMTMMIMHRHD

Nearest PDB structures (foldseek):
  4q56-assembly1_A  TM=5.250E-01  e=4.307E+00  Cornu aspersum
  5x4a-assembly1_D  TM=4.232E-01  e=3.322E+00  Sclerophytum lochmodes
  7oqy-assembly1_G  TM=4.123E-01  e=8.458E+00  Sulfolobus acidocaldarius DSM 639

Solvent-accessible surface area (backbone atoms only — not comparable to full-atom values): 37984 Å² total; per-residue (Å²): 144,82,87,85,83,84,80,85,80,83,81,79,81,78,80,75,80,75,74,70,76,75,72,76,73,49,65,50,40,60,25,55,50,41,35,46,76,46,28,55,75,70,64,43,87,54,87,80,47,90,59,28,64,39,39,59,31,30,46,88,41,45,74,55,49,60,54,92,81,35,28,43,57,23,47,58,29,45,32,36,16,56,40,14,39,48,13,55,44,37,39,61,39,84,90,72,33,89,47,54,49,74,63,42,71,63,42,77,45,41,30,36,25,73,39,48,47,67,51,62,72,67,59,38,81,42,26,51,46,35,31,33,38,34,36,22,38,49,35,74,92,37,38,47,63,18,10,63,38,25,80,70,41,31,44,33,38,33,22,52,87,47,49,59,54,84,54,46,63,21,62,73,22,36,38,40,38,31,16,30,41,22,30,41,26,71,51,38,71,56,46,60,62,14,23,12,73,76,38,76,86,42,63,19,80,34,44,84,46,24,69,84,92,24,38,51,33,70,55,84,54,45,36,35,19,31,22,30,29,54,24,37,34,29,42,32,33,39,39,88,41,58,38,77,38,95,80,56,70,103,77,35,68,52,16,61,20,23,30,35,21,35,37,33,33,40,59,16,45,35,57,19,27,44,68,39,44,36,18,49,61,51,44,68,38,59,48,76,70,52,77,61,41,48,22,26,24,72,73,58,86,83,41,71,30,91,42,41,84,58,32,58,96,95,32,46,38,45,52,76,53,79,85,45,37,69,53,67,66,44,79,44,60,50,72,52,73,46,64,40,65,83,75,47,94,73,92,62,49,82,40,77,50,76,48,80,59,76,54,91,92,55,37,62,60,75,69,46,82,44,80,41,87,60,101,75,30,28,35,38,37,41,38,52,25,52,49,58,43,99,85,71,46,61,40,61,31,42,41,36,38,42,35,33,25,39,72,68,37,77,62,71,52,44,38,37,36,41,31,50,38,32,42,31,37,60,48,63,67,66,69,73,63,44,63,36,67,40,22,16,32,31,76,92,46,12,65,47,94,51,67,42,94,41,32,85,72,23,61,61,14,26,13,74,79,78,64,46,74,12,50,39,48,86,63,26,59,97,92,39,37,42,40,71,34,11,40,48,40,61,42,68,49,38,14,41,52,39,37,40,33,47,77,40,51,54,46,73,65,72,89,34,59,59,41,46,66,41,59,81,54,87,70,87,94,72,89,59,59,65,72,70,65,38,78,44,73,48,85,50,72,46,83,44,53,34,49,50,78,33,68,50,42,39,39,34,45,42,29,18,41,25,49,32,68,74,42,38,52,32,39,49,40,56,50,29,42,46,42,21,63,59,46,28,20,34,20,64,69,27,52,44,37,44,41,25,35,40,80,49,75,28,51,41,77,52,45,85,50,84,54,59,76,65,38,68,35,80,48,76,49,62,19,48,39,26,52,50,15,26,12,70,87,42,62,84,43,70,19,72,41,40,90,66,27,106,47,52,35,50,54,58,70,52,79,84,71,54,81,90,70,50,27,20,19,72,84,39,82,89,42,70,31,94,43,43,85,68,27,68,84,92,32,41,49,37,80,57,89,71,68,63,80,89,61,77,63,86,70,68,73,69,27,20,28,30,43,33,32,31,44,21,48,50,125

Sequence (715 aa):
MQPRIWALSVVTLLLSSIAGAQVPTPTPVNSNQAVTSFAQSTGNPCTGGRGTTGCGGCYPGPIPPDSSVDPIGAALAQLPLINPEWAPLGPMIPGVDASLPPDAVPVRVTGTVIDGHPSGQDFPATHVAGDFVADIVPDAADSGRLATGNPSVIGMEWERGALPQFAWAGEGDRIITVGRWIFDCGHADPQPLGTCSNDGARLCIVDSDCVSPGTCTNPTPNFTYEAEIHPPQTVVMLRNKSLPAPHAGRTAPAIPATRADVYISANGGGAGDRCTVTHLENPIDILFSKDCFKNHCSVTTGRSCKVDRDCAVHETCIVLDPAARLANINAANFEFDLPLPPPPAGSATLQIKTKDFKPLGGLMPKATFQPTPGPTPNLHVIVPMAAPLANGKLPNVFAQSISAGWKEDTTSLTHVQVKLANLIINNPLKDSTPAIPKKCTNPAGGFFDQSCAKDTECPGGFCGTTGNTCYTDKSCPKTDFCQSASRCVGSFVPGWEMWGEVNGDWVQFKRLDTIGAKAPFLAPPYRKPSPLPAKIVQAYKFDEFVPPDGSIHIKLHGHSLNCLDSQFGKNIKEGLNQFGLTVGGTCLLAGSKSPGEIDVTHNGPGFGVTTPAGKPQTFSVTSTGGDAGTCALTATKLCMTDADCPGSCSVTGGPCRTDTACRHCSLAASKFCAADSDCASPQTCVSGAETCTGVDSCNVTGGAFTLEYTLAIIP

Mean predicted aligned error: 12.08 Å